Protein 2EKM (pdb70)

Secondary structure (DSSP, 8-state):
-EEEEEEEP--TTEEEEEEE--STTHHHHHHHHHHTT-SS-EEEEEEE--STT-EEEEEES-HHHHHHHHHHHHHH--TTEEEEEEESS-HHHHHHHHHTSTT--EEEEEESS-EEEEEEE-SS-EEEEEEEES----EE--HHHHHHHHHHHHHTTS--/-EEEEEEEP--TTEEEEEEE--STHHHHHHHHHHHTT-SS-EEEEEEE--STT-EEEEEES-HHHHHHHHHHHHHH--TTEEEEEEESS-HHHHHHHHHTSTT--EEEEEESS-EEEEEEE-SS-EEEEEEEES----EE--HHHHHHHHHHHHHHTS--/-EEEEEEEP--TTEEEEEEE--STTHHHHHHHHHHTT-SS-EEEEEEE--STT-EEEEEES-HHHHHHHHHHHHHH--TTEEEEEEESS-HHHHHHHHHTSTT--EEEEEESS-EEEEEEE-SS-EEEEEEEES----EE--HHHHHHHHHHHHHHTS--

Structure (mmCIF, N/CA/C/O backbone):
data_2EKM
#
_entry.id   2EKM
#
_cell.length_a   63.200
_cell.length_b   63.200
_cell.length_c   229.460
_cell.angle_alpha   90.00
_cell.angle_beta   90.00
_cell.angle_gamma   90.00
#
_symmetry.space_group_name_H-M   'P 41 21 2'
#
loop_
_entity.id
_entity.type
_entity.pdbx_description
1 polymer 'Hypothetical protein ST1511'
2 non-polymer GLYCEROL
3 water water
#
loop_
_atom_site.group_PDB
_atom_site.id
_atom_site.type_symbol
_atom_site.label_atom_id
_atom_site.label_alt_id
_atom_site.label_comp_id
_atom_site.label_asym_id
_atom_site.label_entity_id
_atom_site.label_seq_id
_atom_site.pdbx_PDB_ins_code
_atom_site.Cartn_x
_atom_site.Cartn_y
_atom_site.Cartn_z
_atom_site.occupancy
_atom_site.B_iso_or_equiv
_atom_site.auth_seq_id
_atom_site.auth_comp_id
_atom_site.auth_asym_id
_atom_site.auth_atom_id
_atom_site.pdbx_PDB_model_num
ATOM 1 N N . VAL A 1 3 ? 36.908 -26.790 38.134 1.00 36.50 3 VAL A N 1
ATOM 2 C CA . VAL A 1 3 ? 36.008 -26.658 36.950 1.00 33.89 3 VAL A CA 1
ATOM 3 C C . VAL A 1 3 ? 34.573 -27.053 37.285 1.00 32.66 3 VAL A C 1
ATOM 4 O O . VAL A 1 3 ? 34.292 -28.210 37.601 1.00 32.96 3 VAL A O 1
ATOM 8 N N . LYS A 1 4 ? 33.668 -26.085 37.208 1.00 30.69 4 LYS A N 1
ATOM 9 C CA . LYS A 1 4 ? 32.262 -26.331 37.491 1.00 28.69 4 LYS A CA 1
ATOM 10 C C . LYS A 1 4 ? 31.526 -26.696 36.204 1.00 27.76 4 LYS A C 1
ATOM 11 O O . LYS A 1 4 ? 31.851 -26.187 35.130 1.00 24.47 4 LYS A O 1
ATOM 17 N N . ILE A 1 5 ? 30.538 -27.577 36.315 1.00 24.70 5 ILE A N 1
ATOM 18 C CA . ILE A 1 5 ? 29.759 -27.985 35.155 1.00 26.30 5 ILE A CA 1
ATOM 19 C C . ILE A 1 5 ? 28.282 -27.669 35.359 1.00 27.11 5 ILE A C 1
ATOM 20 O O . ILE A 1 5 ? 27.683 -28.063 36.360 1.00 26.97 5 ILE A O 1
ATOM 25 N N . ASP A 1 6 ? 27.707 -26.946 34.405 1.00 27.09 6 ASP A N 1
ATOM 26 C CA . ASP A 1 6 ? 26.298 -26.567 34.451 1.00 27.82 6 ASP A CA 1
ATOM 27 C C . ASP A 1 6 ? 25.508 -27.361 33.421 1.00 27.18 6 ASP A C 1
ATOM 28 O O . ASP A 1 6 ? 26.025 -27.699 32.355 1.00 25.67 6 ASP A O 1
ATOM 33 N N . VAL A 1 7 ? 24.259 -27.666 33.753 1.00 25.05 7 VAL A N 1
ATOM 34 C CA . VAL A 1 7 ? 23.377 -28.405 32.857 1.00 23.55 7 VAL A CA 1
ATOM 35 C C . VAL A 1 7 ? 22.309 -27.425 32.394 1.00 23.01 7 VAL A C 1
ATOM 36 O O . VAL A 1 7 ? 21.446 -27.031 33.173 1.00 24.79 7 VAL A O 1
ATOM 40 N N . ILE A 1 8 ? 22.374 -27.037 31.126 1.00 22.04 8 ILE A N 1
ATOM 41 C CA . ILE A 1 8 ? 21.435 -26.075 30.559 1.00 22.60 8 ILE A CA 1
ATOM 42 C C . ILE A 1 8 ? 20.273 -26.707 29.793 1.00 22.03 8 ILE A C 1
ATOM 43 O O . ILE A 1 8 ? 20.484 -27.469 28.849 1.00 20.17 8 ILE A O 1
ATOM 48 N N . ARG A 1 9 ? 19.051 -26.377 30.202 1.00 21.22 9 ARG A N 1
ATOM 49 C CA . ARG A 1 9 ? 17.850 -26.879 29.545 1.00 22.17 9 ARG A CA 1
ATOM 50 C C . ARG A 1 9 ? 17.544 -26.016 28.327 1.00 22.43 9 ARG A C 1
ATOM 51 O O . ARG A 1 9 ? 17.377 -24.803 28.447 1.00 23.33 9 ARG A O 1
ATOM 59 N N . VAL A 1 10 ? 17.474 -26.645 27.159 1.00 20.94 10 VAL A N 1
ATOM 60 C CA . VAL A 1 10 ? 17.189 -25.933 25.918 1.00 21.43 10 VAL A CA 1
ATOM 61 C C . VAL A 1 10 ? 15.712 -26.060 25.556 1.00 21.85 10 VAL A C 1
ATOM 62 O O . VAL A 1 10 ? 15.205 -27.168 25.388 1.00 22.04 10 VAL A O 1
ATOM 66 N N . GLU A 1 11 ? 15.019 -24.930 25.443 1.00 22.20 11 GLU A N 1
ATOM 67 C CA . GLU A 1 11 ? 13.603 -24.967 25.097 1.00 23.21 11 GLU A CA 1
ATOM 68 C C . GLU A 1 11 ? 13.418 -25.221 23.605 1.00 22.82 11 GLU A C 1
ATOM 69 O O . GLU A 1 11 ? 13.982 -24.519 22.770 1.00 24.53 11 GLU A O 1
ATOM 75 N N . ILE A 1 12 ? 12.628 -26.237 23.281 1.00 21.43 12 ILE A N 1
ATOM 76 C CA . ILE A 1 12 ? 12.347 -26.578 21.893 1.00 21.14 12 ILE A CA 1
ATOM 77 C C . ILE A 1 12 ? 10.835 -26.681 21.736 1.00 21.24 12 ILE A C 1
ATOM 78 O O . ILE A 1 12 ? 10.252 -27.736 21.963 1.00 21.59 12 ILE A O 1
ATOM 83 N N . PRO A 1 13 ? 10.178 -25.576 21.355 1.00 22.05 13 PRO A N 1
ATOM 84 C CA . PRO A 1 13 ? 8.724 -25.592 21.182 1.00 22.17 13 PRO A CA 1
ATOM 85 C C . PRO A 1 13 ? 8.300 -26.569 20.094 1.00 23.38 13 PRO A C 1
ATOM 86 O O . PRO A 1 13 ? 9.040 -26.809 19.139 1.00 22.93 13 PRO A O 1
ATOM 90 N N . GLU A 1 14 ? 7.108 -27.134 20.251 1.00 24.85 14 GLU A N 1
ATOM 91 C CA . GLU A 1 14 ? 6.561 -28.083 19.289 1.00 26.66 14 GLU A CA 1
ATOM 92 C C . GLU A 1 14 ? 6.630 -27.496 17.885 1.00 24.71 14 GLU A C 1
ATOM 93 O O . GLU A 1 14 ? 6.301 -26.330 17.680 1.00 23.99 14 GLU A O 1
ATOM 99 N N . GLY A 1 15 ? 7.064 -28.304 16.925 1.00 23.54 15 GLY A N 1
ATOM 100 C CA . GLY A 1 15 ? 7.156 -27.834 15.555 1.00 24.07 15 GLY A CA 1
ATOM 101 C C . GLY A 1 15 ? 8.526 -27.311 15.153 1.00 24.60 15 GLY A C 1
ATOM 102 O O . GLY A 1 15 ? 8.812 -27.163 13.963 1.00 25.11 15 GLY A O 1
ATOM 103 N N . THR A 1 16 ? 9.382 -27.029 16.128 1.00 22.02 16 THR A N 1
ATOM 104 C CA . THR A 1 16 ? 10.708 -26.519 15.809 1.00 20.16 16 THR A CA 1
ATOM 105 C C . THR A 1 16 ? 11.819 -27.532 16.054 1.00 19.87 16 THR A C 1
ATOM 106 O O . THR A 1 16 ? 11.628 -28.571 16.692 1.00 18.13 16 THR A O 1
ATOM 110 N N . ASN A 1 17 ? 12.987 -27.201 15.525 1.00 17.66 17 ASN A N 1
ATOM 111 C CA . ASN A 1 17 ? 14.184 -28.007 15.685 1.00 18.44 17 ASN A CA 1
ATOM 112 C C . ASN A 1 17 ? 15.272 -26.999 16.026 1.00 19.16 17 ASN A C 1
ATOM 113 O O . ASN A 1 17 ? 15.229 -25.855 15.567 1.00 18.15 17 ASN A O 1
ATOM 118 N N . VAL A 1 18 ? 16.233 -27.406 16.844 1.00 17.94 18 VAL A N 1
ATOM 119 C CA . VAL A 1 18 ? 17.309 -26.506 17.205 1.00 18.63 18 VAL A CA 1
ATOM 120 C C . VAL A 1 18 ? 18.630 -27.135 16.786 1.00 18.48 18 VAL A C 1
ATOM 121 O O . VAL A 1 18 ? 18.791 -28.353 16.839 1.00 18.44 18 VAL A O 1
ATOM 125 N N . ILE A 1 19 ? 19.551 -26.298 16.330 1.00 17.32 19 ILE A N 1
ATOM 126 C CA . ILE A 1 19 ? 20.876 -26.739 15.916 1.00 17.23 19 ILE A CA 1
ATOM 127 C C . ILE A 1 19 ? 21.868 -25.846 16.653 1.00 17.58 19 ILE A C 1
ATOM 128 O O . ILE A 1 19 ? 21.834 -24.619 16.520 1.00 19.15 19 ILE A O 1
ATOM 133 N N . ILE A 1 20 ? 22.744 -26.465 17.434 1.00 15.72 20 ILE A N 1
ATOM 134 C CA . ILE A 1 20 ? 23.727 -25.725 18.211 1.00 16.03 20 ILE A CA 1
ATOM 135 C C . ILE A 1 20 ? 25.144 -26.150 17.845 1.00 16.11 20 ILE A C 1
ATOM 136 O O . ILE A 1 20 ? 25.435 -27.340 17.718 1.00 17.05 20 ILE A O 1
ATOM 141 N N . GLY A 1 21 ? 26.022 -25.169 17.668 1.00 15.11 21 GLY A N 1
ATOM 142 C CA . GLY A 1 21 ? 27.393 -25.481 17.319 1.00 15.05 21 GLY A CA 1
ATOM 143 C C . GLY A 1 21 ? 28.388 -24.441 17.788 1.00 14.82 21 GLY A C 1
ATOM 144 O O . GLY A 1 21 ? 28.103 -23.636 18.674 1.00 13.45 21 GLY A O 1
ATOM 145 N N . GLN A 1 22 ? 29.564 -24.460 17.176 1.00 15.05 22 GLN A N 1
ATOM 146 C CA . GLN A 1 22 ? 30.628 -23.530 17.516 1.00 16.84 22 GLN A CA 1
ATOM 147 C C . GLN A 1 22 ? 31.194 -22.952 16.230 1.00 18.17 22 GLN A C 1
ATOM 148 O O . GLN A 1 22 ? 31.365 -23.666 15.236 1.00 17.75 22 GLN A O 1
ATOM 154 N N . SER A 1 23 ? 31.499 -21.662 16.262 1.00 18.76 23 SER A N 1
ATOM 155 C CA . SER A 1 23 ? 32.026 -20.973 15.097 1.00 20.48 23 SER A CA 1
ATOM 156 C C . SER A 1 23 ? 33.052 -19.922 15.527 1.00 20.83 23 SER A C 1
ATOM 157 O O . SER A 1 23 ? 33.540 -19.942 16.657 1.00 21.72 23 SER A O 1
ATOM 160 N N . HIS A 1 24 ? 33.386 -19.016 14.614 1.00 18.87 24 HIS A N 1
ATOM 161 C CA . HIS A 1 24 ? 34.323 -17.939 14.909 1.00 19.16 24 HIS A CA 1
ATOM 162 C C . HIS A 1 24 ? 34.117 -16.843 13.871 1.00 18.74 24 HIS A C 1
ATOM 163 O O . HIS A 1 24 ? 33.557 -17.096 12.806 1.00 19.46 24 HIS A O 1
ATOM 170 N N . PHE A 1 25 ? 34.564 -15.633 14.193 1.00 19.52 25 PHE A N 1
ATOM 171 C CA . PHE A 1 25 ? 34.439 -14.473 13.309 1.00 18.48 25 PHE A CA 1
ATOM 172 C C . PHE A 1 25 ? 32.992 -14.004 13.204 1.00 18.48 25 PHE A C 1
ATOM 173 O O . PHE A 1 25 ? 32.065 -14.809 13.098 1.00 17.70 25 PHE A O 1
ATOM 181 N N . ILE A 1 26 ? 32.813 -12.689 13.218 1.00 18.52 26 ILE A N 1
ATOM 182 C CA . ILE A 1 26 ? 31.490 -12.079 13.148 1.00 19.66 26 ILE A CA 1
ATOM 183 C C . ILE A 1 26 ? 30.716 -12.431 11.872 1.00 18.68 26 ILE A C 1
ATOM 184 O O . ILE A 1 26 ? 29.482 -12.400 11.866 1.00 16.71 26 ILE A O 1
ATOM 189 N N . LYS A 1 27 ? 31.433 -12.777 10.804 1.00 17.53 27 LYS A N 1
ATOM 190 C CA . LYS A 1 27 ? 30.793 -13.118 9.529 1.00 16.66 27 LYS A CA 1
ATOM 191 C C . LYS A 1 27 ? 29.922 -14.372 9.631 1.00 16.84 27 LYS A C 1
ATOM 192 O O . LYS A 1 27 ? 29.172 -14.706 8.711 1.00 14.84 27 LYS A O 1
ATOM 198 N N . THR A 1 28 ? 30.028 -15.065 10.760 1.00 18.04 28 THR A N 1
ATOM 199 C CA . THR A 1 28 ? 29.235 -16.264 11.011 1.00 17.19 28 THR A CA 1
ATOM 200 C C . THR A 1 28 ? 27.742 -15.999 10.788 1.00 18.00 28 THR A C 1
ATOM 201 O O . THR A 1 28 ? 27.054 -16.765 10.109 1.00 16.71 28 THR A O 1
ATOM 205 N N . VAL A 1 29 ? 27.249 -14.907 11.367 1.00 17.52 29 VAL A N 1
ATOM 206 C CA . VAL A 1 29 ? 25.837 -14.547 11.268 1.00 18.25 29 VAL A CA 1
ATOM 207 C C . VAL A 1 29 ? 25.314 -14.397 9.842 1.00 17.62 29 VAL A C 1
ATOM 208 O O . VAL A 1 29 ? 24.334 -15.044 9.469 1.00 17.97 29 VAL A O 1
ATOM 212 N N . GLU A 1 30 ? 25.951 -13.547 9.044 1.00 16.98 30 GLU A N 1
ATOM 213 C CA . GLU A 1 30 ? 25.492 -13.355 7.671 1.00 19.17 30 GLU A CA 1
ATOM 214 C C . GLU A 1 30 ? 25.640 -14.622 6.834 1.00 17.96 30 GLU A C 1
ATOM 215 O O . GLU A 1 30 ? 24.808 -14.894 5.975 1.00 17.78 30 GLU A O 1
ATOM 221 N N . ASP A 1 31 ? 26.697 -15.393 7.079 1.00 17.30 31 ASP A N 1
ATOM 222 C CA . ASP A 1 31 ? 26.909 -16.624 6.330 1.00 17.78 31 ASP A CA 1
ATOM 223 C C . ASP A 1 31 ? 25.841 -17.668 6.659 1.00 17.63 31 ASP A C 1
ATOM 224 O O . ASP A 1 31 ? 25.334 -18.370 5.794 1.00 17.89 31 ASP A O 1
ATOM 229 N N . LEU A 1 32 ? 25.481 -17.770 7.932 1.00 16.19 32 LEU A N 1
ATOM 230 C CA . LEU A 1 32 ? 24.440 -18.715 8.321 1.00 17.30 32 LEU A CA 1
ATOM 231 C C . LEU A 1 32 ? 23.100 -18.236 7.751 1.00 16.91 32 LEU A C 1
ATOM 232 O O . LEU A 1 32 ? 22.328 -19.026 7.211 1.00 17.29 32 LEU A O 1
ATOM 237 N N . TYR A 1 33 ? 22.834 -16.938 7.857 1.00 16.62 33 TYR A N 1
ATOM 238 C CA . TYR A 1 33 ? 21.584 -16.389 7.343 1.00 17.26 33 TYR A CA 1
ATOM 239 C C . TYR A 1 33 ? 21.460 -16.686 5.853 1.00 18.98 33 TYR A C 1
ATOM 240 O O . TYR A 1 33 ? 20.421 -17.150 5.385 1.00 19.91 33 TYR A O 1
ATOM 249 N N . GLU A 1 34 ? 22.531 -16.410 5.113 1.00 18.75 34 GLU A N 1
ATOM 250 C CA . GLU A 1 34 ? 22.550 -16.623 3.675 1.00 17.86 34 GLU A CA 1
ATOM 251 C C . GLU A 1 34 ? 22.317 -18.061 3.229 1.00 18.06 34 GLU A C 1
ATOM 252 O O . GLU A 1 34 ? 21.496 -18.313 2.348 1.00 18.32 34 GLU A O 1
ATOM 258 N N . THR A 1 35 ? 23.028 -19.008 3.835 1.00 16.55 35 THR A N 1
ATOM 259 C CA . THR A 1 35 ? 22.883 -20.398 3.436 1.00 15.06 35 THR A CA 1
ATOM 260 C C . THR A 1 35 ? 21.505 -20.971 3.788 1.00 15.94 35 THR A C 1
ATOM 261 O O . THR A 1 35 ? 20.991 -21.841 3.083 1.00 15.09 35 THR A O 1
ATOM 265 N N . LEU A 1 36 ? 20.901 -20.484 4.870 1.00 14.81 36 LEU A N 1
ATOM 266 C CA . LEU A 1 36 ? 19.572 -20.947 5.254 1.00 16.44 36 LEU A CA 1
ATOM 267 C C . LEU A 1 36 ? 18.533 -20.335 4.307 1.00 18.06 36 LEU A C 1
ATOM 268 O O . LEU A 1 36 ? 17.631 -21.025 3.830 1.00 19.70 36 LEU A O 1
ATOM 273 N N . ALA A 1 37 ? 18.680 -19.045 4.021 1.00 16.87 37 ALA A N 1
ATOM 274 C CA . ALA A 1 37 ? 17.760 -18.341 3.133 1.00 18.94 37 ALA A CA 1
ATOM 275 C C . ALA A 1 37 ? 17.707 -18.969 1.742 1.00 19.27 37 ALA A C 1
ATOM 276 O O . ALA A 1 37 ? 16.634 -19.074 1.147 1.00 20.13 37 ALA A O 1
ATOM 278 N N . SER A 1 38 ? 18.857 -19.391 1.222 1.00 18.59 38 SER A N 1
ATOM 279 C CA . SER A 1 38 ? 18.889 -19.993 -0.108 1.00 17.99 38 SER A CA 1
ATOM 280 C C . SER A 1 38 ? 18.726 -21.513 -0.101 1.00 18.83 38 SER A C 1
ATOM 281 O O . SER A 1 38 ? 18.909 -22.164 -1.130 1.00 19.99 38 SER A O 1
ATOM 284 N N . SER A 1 39 ? 18.373 -22.083 1.049 1.00 17.89 39 SER A N 1
ATOM 285 C CA . SER A 1 39 ? 18.184 -23.529 1.118 1.00 17.94 39 SER A CA 1
ATOM 286 C C . SER A 1 39 ? 16.759 -23.840 0.674 1.00 19.25 39 SER A C 1
ATOM 287 O O . SER A 1 39 ? 16.485 -24.907 0.126 1.00 17.73 39 SER A O 1
ATOM 290 N N . SER A 1 40 ? 15.861 -22.881 0.897 1.00 19.50 40 SER A N 1
ATOM 291 C CA . SER A 1 40 ? 14.456 -23.022 0.532 1.00 21.26 40 SER A CA 1
ATOM 292 C C . SER A 1 40 ? 13.708 -21.703 0.736 1.00 20.97 40 SER A C 1
ATOM 293 O O . SER A 1 40 ? 14.005 -20.943 1.659 1.00 20.45 40 SER A O 1
ATOM 296 N N . PRO A 1 41 ? 12.721 -21.414 -0.124 1.00 21.46 41 PRO A N 1
ATOM 297 C CA . PRO A 1 41 ? 11.967 -20.165 0.021 1.00 21.91 41 PRO A CA 1
ATOM 298 C C . PRO A 1 41 ? 10.918 -20.198 1.134 1.00 23.71 41 PRO A C 1
ATOM 299 O O . PRO A 1 41 ? 10.259 -19.194 1.401 1.00 26.11 41 PRO A O 1
ATOM 303 N N . HIS A 1 42 ? 10.766 -21.343 1.793 1.00 22.20 42 HIS A N 1
ATOM 304 C CA . HIS A 1 42 ? 9.742 -21.438 2.848 1.00 22.91 42 HIS A CA 1
ATOM 305 C C . HIS A 1 42 ? 10.317 -21.740 4.248 1.00 22.87 42 HIS A C 1
ATOM 306 O O . HIS A 1 42 ? 9.610 -21.695 5.244 1.00 22.01 42 HIS A O 1
ATOM 313 N N . LEU A 1 43 ? 11.609 -22.030 4.349 1.00 19.63 43 LEU A N 1
ATOM 314 C CA . LEU A 1 43 ? 12.188 -22.301 5.658 1.00 20.42 43 LEU A CA 1
ATOM 315 C C . LEU A 1 43 ? 12.130 -21.055 6.539 1.00 18.70 43 LEU A C 1
ATOM 316 O O . LEU A 1 43 ? 12.436 -19.952 6.088 1.00 19.35 43 LEU A O 1
ATOM 321 N N . LYS A 1 44 ? 11.722 -21.237 7.791 1.00 18.55 44 LYS A N 1
ATOM 322 C CA . LYS A 1 44 ? 11.663 -20.141 8.755 1.00 16.82 44 LYS A CA 1
ATOM 323 C C . LYS A 1 44 ? 12.810 -20.419 9.712 1.00 17.74 44 LYS A C 1
ATOM 324 O O . LYS A 1 44 ? 12.994 -21.560 10.149 1.00 15.63 44 LYS A O 1
ATOM 330 N N . PHE A 1 45 ? 13.579 -19.393 10.049 1.00 15.98 45 PHE A N 1
ATOM 331 C CA . PHE A 1 45 ? 14.706 -19.614 10.938 1.00 18.10 45 PHE A CA 1
ATOM 332 C C . PHE A 1 45 ? 15.127 -18.398 11.755 1.00 17.51 45 PHE A C 1
ATOM 333 O O . PHE A 1 45 ? 14.797 -17.260 11.423 1.00 18.09 45 PHE A O 1
ATOM 341 N N . GLY A 1 46 ? 15.844 -18.675 12.840 1.00 16.55 46 GLY A N 1
ATOM 342 C CA . GLY A 1 46 ? 16.356 -17.643 13.721 1.00 16.35 46 GLY A CA 1
ATOM 343 C C . GLY A 1 46 ? 17.778 -18.041 14.074 1.00 16.82 46 GLY A C 1
ATOM 344 O O . GLY A 1 46 ? 18.035 -19.214 14.357 1.00 15.09 46 GLY A O 1
ATOM 345 N N . ILE A 1 47 ? 18.691 -17.073 14.070 1.00 16.86 47 ILE A N 1
ATOM 346 C CA . ILE A 1 47 ? 20.104 -17.335 14.344 1.00 17.01 47 ILE A CA 1
ATOM 347 C C . ILE A 1 47 ? 20.698 -16.452 15.437 1.00 17.21 47 ILE A C 1
ATOM 348 O O . ILE A 1 47 ? 20.466 -15.248 15.459 1.00 17.20 47 ILE A O 1
ATOM 353 N N . ALA A 1 48 ? 21.483 -17.055 16.323 1.00 15.82 48 ALA A N 1
ATOM 354 C CA . ALA A 1 48 ? 22.145 -16.311 17.388 1.00 17.92 48 ALA A CA 1
ATOM 355 C C . ALA A 1 48 ? 23.601 -16.765 17.429 1.00 19.46 48 ALA A C 1
ATOM 356 O O . ALA A 1 48 ? 23.888 -17.955 17.271 1.00 18.52 48 ALA A O 1
ATOM 358 N N . PHE A 1 49 ? 24.509 -15.813 17.631 1.00 18.34 49 PHE A N 1
ATOM 359 C CA . PHE A 1 49 ? 25.943 -16.095 17.685 1.00 19.84 49 PHE A CA 1
ATOM 360 C C . PHE A 1 49 ? 26.600 -15.326 18.829 1.00 18.90 49 PHE A C 1
ATOM 361 O O . PHE A 1 49 ? 26.417 -14.116 18.961 1.00 20.04 49 PHE A O 1
ATOM 369 N N . CYS A 1 50 ? 27.376 -16.029 19.644 1.00 18.51 50 CYS A N 1
ATOM 370 C CA . CYS A 1 50 ? 28.038 -15.405 20.781 1.00 18.50 50 CYS A CA 1
ATOM 371 C C . CYS A 1 50 ? 29.406 -14.795 20.482 1.00 19.08 50 CYS A C 1
ATOM 372 O O . CYS A 1 50 ? 30.430 -15.478 20.554 1.00 18.37 50 CYS A O 1
ATOM 375 N N . GLU A 1 51 ? 29.420 -13.511 20.137 1.00 18.79 51 GLU A N 1
ATOM 376 C CA . GLU A 1 51 ? 30.678 -12.812 19.886 1.00 19.00 51 GLU A CA 1
ATOM 377 C C . GLU A 1 51 ? 31.446 -12.967 21.203 1.00 17.99 51 GLU A C 1
ATOM 378 O O . GLU A 1 51 ? 30.906 -12.685 22.274 1.00 18.91 51 GLU A O 1
ATOM 384 N N . ALA A 1 52 ? 32.696 -13.411 21.127 1.00 17.78 52 ALA A N 1
ATOM 385 C CA . ALA A 1 52 ? 33.479 -13.674 22.335 1.00 18.91 52 ALA A CA 1
ATOM 386 C C . ALA A 1 52 ? 34.524 -12.639 22.734 1.00 18.76 52 ALA A C 1
ATOM 387 O O . ALA A 1 52 ? 35.293 -12.862 23.674 1.00 16.42 52 ALA A O 1
ATOM 389 N N . SER A 1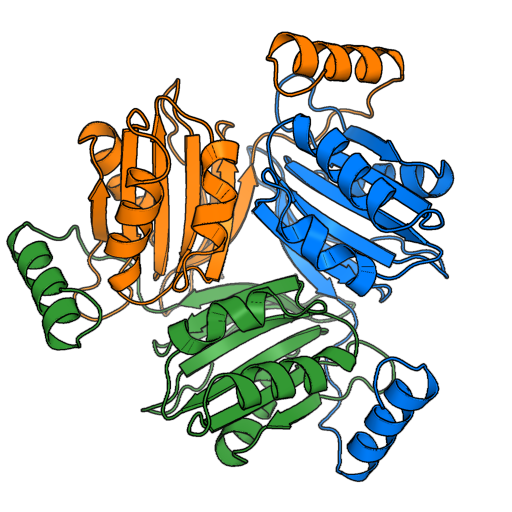 53 ? 34.548 -11.518 22.024 1.00 19.33 53 SER A N 1
ATOM 390 C CA . SER A 1 53 ? 35.496 -10.443 22.297 1.00 20.06 53 SER A CA 1
ATOM 391 C C . SER A 1 53 ? 34.817 -9.114 22.004 1.00 21.51 53 SER A C 1
ATOM 392 O O . SER A 1 53 ? 33.661 -9.083 21.585 1.00 21.72 53 SER A O 1
ATOM 395 N N . GLY A 1 54 ? 35.539 -8.017 22.214 1.00 22.28 54 GLY A N 1
ATOM 396 C CA . GLY A 1 54 ? 34.964 -6.712 21.959 1.00 21.95 54 GLY A CA 1
ATOM 397 C C . GLY A 1 54 ? 33.731 -6.498 22.814 1.00 22.35 54 GLY A C 1
ATOM 398 O O . GLY A 1 54 ? 33.784 -6.656 24.032 1.00 22.35 54 GLY A O 1
ATOM 399 N N . LYS A 1 55 ? 32.614 -6.160 22.179 1.00 22.79 55 LYS A N 1
ATOM 400 C CA . LYS A 1 55 ? 31.372 -5.914 22.903 1.00 23.01 55 LYS A CA 1
ATOM 401 C C . LYS A 1 55 ? 30.708 -7.183 23.442 1.00 23.09 55 LYS A C 1
ATOM 402 O O . LYS A 1 55 ? 29.771 -7.106 24.237 1.00 19.79 55 LYS A O 1
ATOM 408 N N . ARG A 1 56 ? 31.193 -8.345 23.009 1.00 21.67 56 ARG A N 1
ATOM 409 C CA . ARG A 1 56 ? 30.655 -9.620 23.479 1.00 21.90 56 ARG A CA 1
ATOM 410 C C . ARG A 1 56 ? 29.130 -9.662 23.399 1.00 21.60 56 ARG A C 1
ATOM 411 O O . ARG A 1 56 ? 28.456 -10.067 24.348 1.00 22.41 56 ARG A O 1
ATOM 419 N N . LEU A 1 57 ? 28.594 -9.255 22.255 1.00 21.28 57 LEU A N 1
ATOM 420 C CA . LEU A 1 57 ? 27.153 -9.222 22.052 1.00 20.99 57 LEU A CA 1
ATOM 421 C C . LEU A 1 57 ? 26.604 -10.427 21.299 1.00 22.39 57 LEU A C 1
ATOM 422 O O . LEU A 1 57 ? 27.264 -10.976 20.413 1.00 21.62 57 LEU A O 1
ATOM 427 N N . ILE A 1 58 ? 25.392 -10.838 21.662 1.00 21.52 58 ILE A N 1
ATOM 428 C CA . ILE A 1 58 ? 24.739 -11.940 20.968 1.00 22.54 58 ILE A CA 1
ATOM 429 C C . ILE A 1 58 ? 24.354 -11.326 19.625 1.00 22.10 58 ILE A C 1
ATOM 430 O O . ILE A 1 58 ? 23.547 -10.396 19.578 1.00 21.79 58 ILE A O 1
ATOM 435 N N . ARG A 1 59 ? 24.943 -11.826 18.543 1.00 20.74 59 ARG A N 1
ATOM 436 C CA . ARG A 1 59 ? 24.643 -11.315 17.212 1.00 21.04 59 ARG A CA 1
ATOM 437 C C . ARG A 1 59 ? 23.547 -12.191 16.622 1.00 21.49 59 ARG A C 1
ATOM 438 O O . ARG A 1 59 ? 23.565 -13.410 16.790 1.00 21.38 59 ARG A O 1
ATOM 446 N N . TRP A 1 60 ? 22.597 -11.584 15.920 1.00 21.54 60 TRP A N 1
ATOM 447 C CA . TRP A 1 60 ? 21.490 -12.368 15.397 1.00 20.42 60 TRP A CA 1
ATOM 448 C C . TRP A 1 60 ? 20.869 -11.894 14.097 1.00 21.66 60 TRP A C 1
ATOM 449 O O . TRP A 1 60 ? 21.054 -10.753 13.672 1.00 22.16 60 TRP A O 1
ATOM 460 N N . ASP A 1 61 ? 20.112 -12.799 13.485 1.00 21.13 61 ASP A N 1
ATOM 461 C CA . ASP A 1 61 ? 19.386 -12.528 12.251 1.00 22.40 61 ASP A CA 1
ATOM 462 C C . ASP A 1 61 ? 18.433 -13.695 12.020 1.00 21.50 61 ASP A C 1
ATOM 463 O O . ASP A 1 61 ? 18.436 -14.666 12.779 1.00 21.16 61 ASP A O 1
ATOM 468 N N . GLY A 1 62 ? 17.620 -13.594 10.977 1.00 19.78 62 GLY A N 1
ATOM 469 C CA . GLY A 1 62 ? 16.661 -14.641 10.673 1.00 19.35 62 GLY A CA 1
ATOM 470 C C . GLY A 1 62 ? 15.470 -14.030 9.960 1.00 20.59 62 GLY A C 1
ATOM 471 O O . GLY A 1 62 ? 15.492 -12.844 9.639 1.00 19.09 62 GLY A O 1
ATOM 472 N N . ASN A 1 63 ? 14.437 -14.828 9.704 1.00 20.98 63 ASN A N 1
ATOM 473 C CA . ASN A 1 63 ? 13.243 -14.325 9.029 1.00 21.92 63 ASN A CA 1
ATOM 474 C C . ASN A 1 63 ? 11.985 -14.615 9.841 1.00 21.95 63 ASN A C 1
ATOM 475 O O . ASN A 1 63 ? 10.872 -14.546 9.322 1.00 22.75 63 ASN A O 1
ATOM 480 N N . ASP A 1 64 ? 12.174 -14.946 11.116 1.00 22.97 64 ASP A N 1
ATOM 481 C CA . ASP A 1 64 ? 11.065 -15.236 12.018 1.00 24.09 64 ASP A CA 1
ATOM 482 C C . ASP A 1 64 ? 11.406 -14.687 13.397 1.00 24.72 64 ASP A C 1
ATOM 483 O O . ASP A 1 64 ? 12.329 -15.161 14.059 1.00 22.84 64 ASP A O 1
ATOM 488 N N . GLU A 1 65 ? 10.643 -13.688 13.822 1.00 25.63 65 GLU A N 1
ATOM 489 C CA . GLU A 1 65 ? 10.852 -13.027 15.103 1.00 26.44 65 GLU A CA 1
ATOM 490 C C . GLU A 1 65 ? 10.879 -13.976 16.302 1.00 25.27 65 GLU A C 1
ATOM 491 O O . GLU A 1 65 ? 11.747 -13.865 17.169 1.00 24.25 65 GLU A O 1
ATOM 497 N N . GLU A 1 66 ? 9.933 -14.906 16.355 1.00 24.21 66 GLU A N 1
ATOM 498 C CA . GLU A 1 66 ? 9.873 -15.844 17.468 1.00 24.72 66 GLU A CA 1
ATOM 499 C C . GLU A 1 66 ? 11.058 -16.812 17.491 1.00 22.72 66 GLU A C 1
ATOM 500 O O . GLU A 1 66 ? 11.555 -17.161 18.562 1.00 21.41 66 GLU A O 1
ATOM 506 N N . LEU A 1 67 ? 11.516 -17.242 16.320 1.00 20.89 67 LEU A N 1
ATOM 507 C CA . LEU A 1 67 ? 12.653 -18.159 16.264 1.00 20.79 67 LEU A CA 1
ATOM 508 C C . LEU A 1 67 ? 13.928 -17.425 16.661 1.00 20.13 67 LEU A C 1
ATOM 509 O O . LEU A 1 67 ? 14.824 -18.005 17.275 1.00 21.00 67 LEU A O 1
ATOM 514 N N . ILE A 1 68 ? 14.006 -16.146 16.307 1.00 21.02 68 ILE A N 1
ATOM 515 C CA . ILE A 1 68 ? 15.169 -15.338 16.659 1.00 20.21 68 ILE A CA 1
ATOM 516 C C . ILE A 1 68 ? 15.257 -15.233 18.185 1.00 19.19 68 ILE A C 1
ATOM 517 O O . ILE A 1 68 ? 16.324 -15.411 18.765 1.00 18.89 68 ILE A O 1
ATOM 522 N N . LYS A 1 69 ? 14.127 -14.958 18.832 1.00 19.84 69 LYS A N 1
ATOM 523 C CA . LYS A 1 69 ? 14.092 -14.838 20.290 1.00 21.46 69 LYS A CA 1
ATOM 524 C C . LYS A 1 69 ? 14.528 -16.130 20.973 1.00 19.11 69 LYS A C 1
ATOM 525 O O . LYS A 1 69 ? 15.266 -16.105 21.956 1.00 16.78 69 LYS A O 1
ATOM 531 N N . LEU A 1 70 ? 14.067 -17.259 20.453 1.00 18.03 70 LEU A N 1
ATOM 532 C CA . LEU A 1 70 ? 14.444 -18.546 21.016 1.00 18.69 70 LEU A CA 1
ATOM 533 C C . LEU A 1 70 ? 15.960 -18.708 20.924 1.00 17.63 70 LEU A C 1
ATOM 534 O O . LEU A 1 70 ? 16.610 -19.093 21.891 1.00 19.13 70 LEU A O 1
ATOM 539 N N . ALA A 1 71 ? 16.517 -18.409 19.755 1.00 17.77 71 ALA A N 1
ATOM 540 C CA . ALA A 1 71 ? 17.960 -18.519 19.545 1.00 18.79 71 ALA A CA 1
ATOM 541 C C . ALA A 1 71 ? 18.721 -17.630 20.523 1.00 18.92 71 ALA A C 1
ATOM 542 O O . ALA A 1 71 ? 19.719 -18.049 21.103 1.00 19.97 71 ALA A O 1
ATOM 544 N N . GLN A 1 72 ? 18.248 -16.398 20.695 1.00 19.08 72 GLN A N 1
ATOM 545 C CA . GLN A 1 72 ? 18.882 -15.450 21.609 1.00 18.51 72 GLN A CA 1
ATOM 546 C C . GLN A 1 72 ? 18.888 -15.991 23.039 1.00 19.06 72 GLN A C 1
ATOM 547 O O . GLN A 1 72 ? 19.918 -15.996 23.715 1.00 17.85 72 GLN A O 1
ATOM 553 N N . GLN A 1 73 ? 17.725 -16.444 23.493 1.00 19.33 73 GLN A N 1
ATOM 554 C CA . GLN A 1 73 ? 17.578 -16.978 24.842 1.00 21.25 73 GLN A CA 1
ATOM 555 C C . GLN A 1 73 ? 18.495 -18.171 25.091 1.00 19.64 73 GLN A C 1
ATOM 556 O O . GLN A 1 73 ? 19.238 -18.199 26.070 1.00 20.76 73 GLN A O 1
ATOM 562 N N . THR A 1 74 ? 18.444 -19.153 24.199 1.00 18.82 74 THR A N 1
ATOM 563 C CA . THR A 1 74 ? 19.279 -20.335 24.335 1.00 18.89 74 THR A CA 1
ATOM 564 C C . THR A 1 74 ? 20.766 -19.973 24.320 1.00 17.74 74 THR A C 1
ATOM 565 O O . THR A 1 74 ? 21.547 -20.521 25.094 1.00 15.82 74 THR A O 1
ATOM 569 N N . ALA A 1 75 ? 21.153 -19.039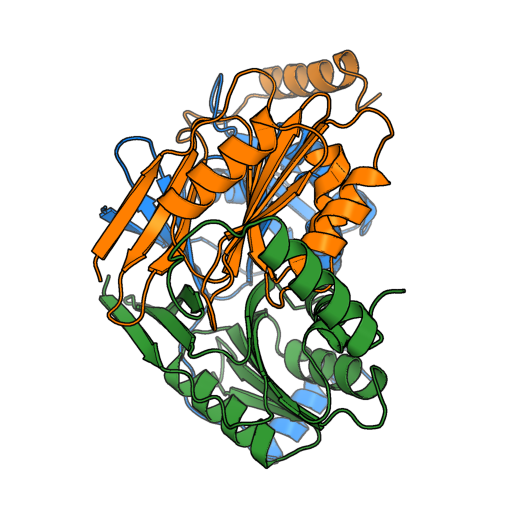 23.454 1.00 17.75 75 ALA A N 1
ATOM 570 C CA . ALA A 1 75 ? 22.550 -18.612 23.371 1.00 17.76 75 ALA A CA 1
ATOM 571 C C . ALA A 1 75 ? 23.002 -17.971 24.683 1.00 18.92 75 ALA A C 1
ATOM 572 O O . ALA A 1 75 ? 24.137 -18.162 25.124 1.00 19.57 75 ALA A O 1
ATOM 574 N N . LEU A 1 76 ? 22.113 -17.201 25.302 1.00 18.22 76 LEU A N 1
ATOM 575 C CA . LEU A 1 76 ? 22.426 -16.548 26.568 1.00 19.37 76 LEU A CA 1
ATOM 576 C C . LEU A 1 76 ? 22.547 -17.566 27.699 1.00 18.23 76 LEU A C 1
ATOM 577 O O . LEU A 1 76 ? 23.413 -17.449 28.563 1.00 16.67 76 LEU A O 1
ATOM 582 N N . LYS A 1 77 ? 21.664 -18.558 27.697 1.00 18.59 77 LYS A N 1
ATOM 583 C CA . LYS A 1 77 ? 21.671 -19.587 28.732 1.00 19.31 77 LYS A CA 1
ATOM 584 C C . LYS A 1 77 ? 22.935 -20.441 28.673 1.00 19.20 77 LYS A C 1
ATOM 585 O O . LYS A 1 77 ? 23.481 -20.826 29.704 1.00 21.50 77 LYS A O 1
ATOM 591 N N . ILE A 1 78 ? 23.397 -20.747 27.468 1.00 18.02 78 ILE A N 1
ATOM 592 C CA . ILE A 1 78 ? 24.618 -21.523 27.329 1.00 16.56 78 ILE A CA 1
ATOM 593 C C . ILE A 1 78 ? 25.748 -20.582 27.747 1.00 17.24 78 ILE A C 1
ATOM 594 O O . ILE A 1 78 ? 26.649 -20.968 28.492 1.00 18.26 78 ILE A O 1
ATOM 599 N N . GLY A 1 79 ? 25.671 -19.340 27.272 1.00 17.83 79 GLY A N 1
ATOM 600 C CA . GLY A 1 79 ? 26.655 -18.323 27.611 1.00 17.53 79 GLY A CA 1
ATOM 601 C C . GLY A 1 79 ? 28.114 -18.625 27.328 1.00 16.49 79 GLY A C 1
ATOM 602 O O . GLY A 1 79 ? 28.999 -18.120 28.020 1.00 18.43 79 GLY A O 1
ATOM 603 N N . ALA A 1 80 ? 28.380 -19.428 26.307 1.00 16.66 80 ALA A N 1
ATOM 604 C CA . ALA A 1 80 ? 29.754 -19.784 25.963 1.00 17.20 80 ALA A CA 1
ATOM 605 C C . ALA A 1 80 ? 30.221 -19.076 24.692 1.00 17.10 80 ALA A C 1
ATOM 606 O O . ALA A 1 80 ? 29.577 -19.167 23.646 1.00 17.11 80 ALA A O 1
ATOM 608 N N . GLY A 1 81 ? 31.345 -18.371 24.790 1.00 16.26 81 GLY A N 1
ATOM 609 C CA . GLY A 1 81 ? 31.874 -17.665 23.638 1.00 15.46 81 GLY A CA 1
ATOM 610 C C . GLY A 1 81 ? 31.943 -18.488 22.361 1.00 15.73 81 GLY A C 1
ATOM 611 O O . GLY A 1 81 ? 32.297 -19.668 22.384 1.00 15.93 81 GLY A O 1
ATOM 612 N N . HIS A 1 82 ? 31.590 -17.848 21.247 1.00 18.09 82 HIS A N 1
ATOM 613 C CA . HIS A 1 82 ? 31.601 -18.448 19.910 1.00 19.48 82 HIS A CA 1
ATOM 614 C C . HIS A 1 82 ? 30.581 -19.558 19.628 1.00 20.03 82 HIS A C 1
ATOM 615 O O . HIS A 1 82 ? 30.684 -20.281 18.630 1.00 16.09 82 HIS A O 1
ATOM 622 N N . THR A 1 83 ? 29.592 -19.677 20.502 1.00 18.75 83 THR A N 1
ATOM 623 C CA . THR A 1 83 ? 28.535 -20.664 20.327 1.00 18.52 83 THR A CA 1
ATOM 624 C C . THR A 1 83 ? 27.479 -20.060 19.401 1.00 17.85 83 THR A C 1
ATOM 625 O O . THR A 1 83 ? 27.178 -18.869 19.493 1.00 17.03 83 THR A O 1
ATOM 629 N N . PHE A 1 84 ? 26.941 -20.863 18.489 1.00 17.99 84 PHE A N 1
ATOM 630 C CA . PHE A 1 84 ? 25.884 -20.370 17.625 1.00 17.52 84 PHE A CA 1
ATOM 631 C C . PHE A 1 84 ? 24.676 -21.277 17.825 1.00 19.42 84 PHE A C 1
ATOM 632 O O . PHE A 1 84 ? 24.820 -22.471 18.108 1.00 19.24 84 PHE A O 1
ATOM 640 N N . VAL A 1 85 ? 23.490 -20.690 17.722 1.00 17.14 85 VAL A N 1
ATOM 641 C CA . VAL A 1 85 ? 22.246 -21.418 17.907 1.00 17.93 85 VAL A CA 1
ATOM 642 C C . VAL A 1 85 ? 21.296 -21.095 16.767 1.00 18.46 85 VAL A C 1
ATOM 643 O O . VAL A 1 85 ? 21.107 -19.928 16.419 1.00 19.06 85 VAL A O 1
ATOM 647 N N . ILE A 1 86 ? 20.710 -22.137 16.187 1.00 18.02 86 ILE A N 1
ATOM 648 C CA . ILE A 1 86 ? 19.762 -21.979 15.094 1.00 17.71 86 ILE A CA 1
ATOM 649 C C . ILE A 1 86 ? 18.457 -22.699 15.419 1.00 19.97 86 ILE A C 1
ATOM 650 O O . ILE A 1 86 ? 18.462 -23.844 15.870 1.00 19.65 86 ILE A O 1
ATOM 655 N N . TYR A 1 87 ? 17.344 -22.009 15.200 1.00 19.06 87 TYR A N 1
ATOM 656 C CA . TYR A 1 87 ? 16.022 -22.582 15.405 1.00 18.22 87 TYR A CA 1
ATOM 657 C C . TYR A 1 87 ? 15.364 -22.550 14.036 1.00 17.44 87 TYR A C 1
ATOM 658 O O . TYR A 1 87 ? 15.446 -21.542 13.335 1.00 14.78 87 TYR A O 1
ATOM 667 N N . ILE A 1 88 ? 14.728 -23.649 13.646 1.00 17.42 88 ILE A N 1
ATOM 668 C CA . ILE A 1 88 ? 14.058 -23.704 12.351 1.00 17.90 88 ILE A CA 1
ATOM 669 C C . ILE A 1 88 ? 12.669 -24.311 12.472 1.00 19.54 88 ILE A C 1
ATOM 670 O O . ILE A 1 88 ? 12.398 -25.102 13.372 1.00 20.02 88 ILE A O 1
ATOM 675 N N . LYS A 1 89 ? 11.796 -23.925 11.551 1.00 19.70 89 LYS A N 1
ATOM 676 C CA . LYS A 1 89 ? 10.466 -24.453 11.488 1.00 21.41 89 LYS A CA 1
ATOM 677 C C . LYS A 1 89 ? 10.044 -24.514 10.041 1.00 20.71 89 LYS A C 1
ATOM 678 O O . LYS A 1 89 ? 10.603 -23.855 9.172 1.00 19.11 89 LYS A O 1
ATOM 684 N N . ASN A 1 90 ? 9.060 -25.353 9.732 1.00 19.75 90 ASN A N 1
ATOM 685 C CA . ASN A 1 90 ? 8.613 -25.540 8.355 1.00 19.99 90 ASN A CA 1
ATOM 686 C C . ASN A 1 90 ? 9.785 -26.071 7.525 1.00 19.07 90 ASN A C 1
ATOM 687 O O . ASN A 1 90 ? 9.972 -25.713 6.360 1.00 19.67 90 ASN A O 1
ATOM 692 N N . GLY A 1 91 ? 10.571 -26.928 8.164 1.00 19.94 91 GLY A N 1
ATOM 693 C CA . GLY A 1 91 ? 11.731 -27.539 7.542 1.00 18.39 91 GLY A CA 1
ATOM 694 C C . GLY A 1 91 ? 12.388 -28.405 8.600 1.00 19.61 91 GLY A C 1
ATOM 695 O O . GLY A 1 91 ? 11.998 -28.342 9.770 1.00 18.66 91 GLY A O 1
ATOM 696 N N . PHE A 1 92 ? 13.383 -29.200 8.212 1.00 18.15 92 PHE A N 1
ATOM 697 C CA . PHE A 1 92 ? 14.054 -30.084 9.159 1.00 18.24 92 PHE A CA 1
ATOM 698 C C . PHE A 1 92 ? 15.572 -29.986 9.086 1.00 18.23 92 PHE A C 1
ATOM 699 O O . PHE A 1 92 ? 16.132 -29.558 8.078 1.00 17.24 92 PHE A O 1
ATOM 707 N N . PRO A 1 93 ? 16.259 -30.381 10.168 1.00 16.89 93 PRO A N 1
ATOM 708 C CA . PRO A 1 93 ? 17.721 -30.339 10.221 1.00 16.90 93 PRO A CA 1
ATOM 709 C C . PRO A 1 93 ? 18.420 -30.980 9.021 1.00 18.53 93 PRO A C 1
ATOM 710 O O . PRO A 1 93 ? 19.393 -30.428 8.507 1.00 18.14 93 PRO A O 1
ATOM 714 N N . ILE A 1 94 ? 17.934 -32.132 8.564 1.00 17.69 94 ILE A N 1
ATOM 715 C CA . ILE A 1 94 ? 18.579 -32.784 7.425 1.00 17.97 94 ILE A CA 1
ATOM 716 C C . ILE A 1 94 ? 18.512 -31.918 6.173 1.00 18.66 94 ILE A C 1
ATOM 717 O O . ILE A 1 94 ? 19.272 -32.128 5.228 1.00 18.44 94 ILE A O 1
ATOM 722 N N . ASN A 1 95 ? 17.604 -30.945 6.165 1.00 18.06 95 ASN A N 1
ATOM 723 C CA . ASN A 1 95 ? 17.485 -30.047 5.017 1.00 17.66 95 ASN A CA 1
ATOM 724 C C . ASN A 1 95 ? 18.682 -29.102 4.939 1.00 17.48 95 ASN A C 1
ATOM 725 O O . ASN A 1 95 ? 19.115 -28.724 3.850 1.00 17.21 95 ASN A O 1
ATOM 730 N N . VAL A 1 96 ? 19.215 -28.717 6.095 1.00 17.85 96 VAL A N 1
ATOM 731 C CA . VAL A 1 96 ? 20.306 -27.747 6.114 1.00 17.33 96 VAL A CA 1
ATOM 732 C C . VAL A 1 96 ? 21.573 -28.097 6.870 1.00 17.33 96 VAL A C 1
ATOM 733 O O . VAL A 1 96 ? 22.527 -27.323 6.855 1.00 15.43 96 VAL A O 1
ATOM 737 N N . LEU A 1 97 ? 21.605 -29.249 7.524 1.00 15.95 97 LEU A N 1
ATOM 738 C CA . LEU A 1 97 ? 22.789 -29.599 8.294 1.00 17.78 97 LEU A CA 1
ATOM 739 C C . LEU A 1 97 ? 24.077 -29.573 7.470 1.00 16.55 97 LEU A C 1
ATOM 740 O O . LEU A 1 97 ? 25.086 -29.024 7.916 1.00 15.61 97 LEU A O 1
ATOM 745 N N . ASN A 1 98 ? 24.059 -30.147 6.270 1.00 15.79 98 ASN A N 1
ATOM 746 C CA . ASN A 1 98 ? 25.270 -30.136 5.454 1.00 16.32 98 ASN A CA 1
ATOM 747 C C . ASN A 1 98 ? 25.686 -28.721 5.033 1.00 16.32 98 ASN A C 1
ATOM 748 O O . ASN A 1 98 ? 26.880 -28.426 4.941 1.00 15.09 98 ASN A O 1
ATOM 753 N N . ARG A 1 99 ? 24.720 -27.842 4.780 1.00 14.57 99 ARG A N 1
ATOM 754 C CA . ARG A 1 99 ? 25.058 -26.460 4.409 1.00 14.16 99 ARG A CA 1
ATOM 755 C C . ARG A 1 99 ? 25.794 -25.799 5.566 1.00 13.66 99 ARG A C 1
ATOM 756 O O . ARG A 1 99 ? 26.792 -25.100 5.372 1.00 15.21 99 ARG A O 1
ATOM 764 N N . ILE A 1 100 ? 25.295 -26.034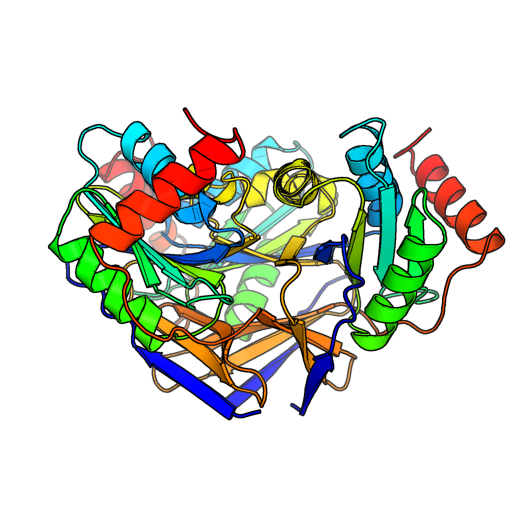 6.774 1.00 14.62 100 ILE A N 1
ATOM 765 C CA . ILE A 1 100 ? 25.886 -25.464 7.978 1.00 16.91 100 ILE A CA 1
ATOM 766 C C . ILE A 1 100 ? 27.314 -25.964 8.205 1.00 16.86 100 ILE A C 1
ATOM 767 O O . ILE A 1 100 ? 28.207 -25.177 8.535 1.00 16.30 100 ILE A O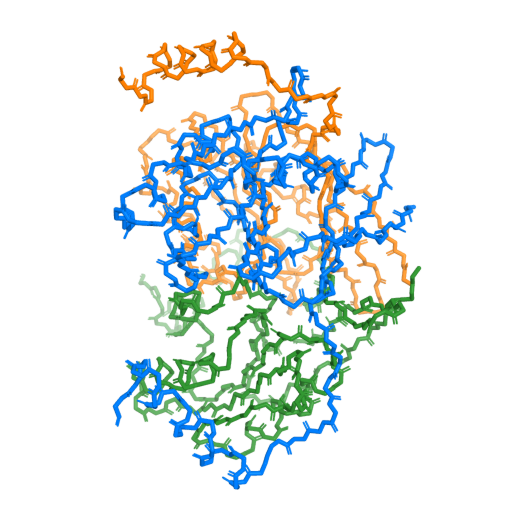 1
ATOM 772 N N . LYS A 1 101 ? 27.532 -27.267 8.024 1.00 16.78 101 LYS A N 1
ATOM 773 C CA . LYS A 1 101 ? 28.864 -27.849 8.199 1.00 16.42 101 LYS A CA 1
ATOM 774 C C . LYS A 1 101 ? 29.853 -27.183 7.252 1.00 17.90 101 LYS A C 1
ATOM 775 O O . LYS A 1 101 ? 31.030 -27.021 7.582 1.00 18.96 101 LYS A O 1
ATOM 781 N N . ASN A 1 102 ? 29.365 -26.810 6.071 1.00 16.51 102 ASN A N 1
ATOM 782 C CA . ASN A 1 102 ? 30.195 -26.197 5.034 1.00 17.42 102 ASN A CA 1
ATOM 783 C C . ASN A 1 102 ? 30.440 -24.696 5.166 1.00 16.45 102 ASN A C 1
ATOM 784 O O . ASN A 1 102 ? 31.179 -24.121 4.368 1.00 16.48 102 ASN A O 1
ATOM 789 N N . VAL A 1 103 ? 29.815 -24.052 6.148 1.00 16.46 103 VAL A N 1
ATOM 790 C CA . VAL A 1 103 ? 30.037 -22.625 6.350 1.00 16.20 103 VAL A CA 1
ATOM 791 C C . VAL A 1 103 ? 31.478 -22.490 6.834 1.00 17.30 103 VAL A C 1
ATOM 792 O O . VAL A 1 103 ? 31.852 -23.083 7.847 1.00 15.72 103 VAL A O 1
ATOM 796 N N . GLU A 1 104 ? 32.281 -21.712 6.107 1.00 16.36 104 GLU A N 1
ATOM 797 C CA . GLU A 1 104 ? 33.698 -21.546 6.429 1.00 17.06 104 GLU A CA 1
ATOM 798 C C . GLU A 1 104 ? 34.070 -21.105 7.843 1.00 17.15 104 GLU A C 1
ATOM 799 O O . GLU A 1 104 ? 35.208 -21.322 8.267 1.00 17.17 104 GLU A O 1
ATOM 805 N N . GLU A 1 105 ? 33.138 -20.491 8.572 1.00 16.51 105 GLU A N 1
ATOM 806 C CA . GLU A 1 105 ? 33.397 -20.066 9.944 1.00 16.62 105 GLU A CA 1
ATOM 807 C C . GLU A 1 105 ? 33.100 -21.181 10.952 1.00 17.05 105 GLU A C 1
ATOM 808 O O . GLU A 1 105 ? 33.685 -21.257 12.024 1.00 15.38 105 GLU A O 1
ATOM 814 N N . VAL A 1 106 ? 32.152 -22.048 10.606 1.00 16.41 106 VAL A N 1
ATOM 815 C CA . VAL A 1 106 ? 31.738 -23.131 11.496 1.00 15.71 106 VAL A CA 1
ATOM 816 C C . VAL A 1 106 ? 32.873 -24.096 11.848 1.00 16.45 106 VAL A C 1
ATOM 817 O O . VAL A 1 106 ? 33.530 -24.642 10.972 1.00 15.55 106 VAL A O 1
ATOM 821 N N . VAL A 1 107 ? 33.090 -24.303 13.143 1.00 17.12 107 VAL A N 1
ATOM 822 C CA . VAL A 1 107 ? 34.135 -25.202 13.616 1.00 16.56 107 VAL A CA 1
ATOM 823 C C . VAL A 1 107 ? 33.572 -26.610 13.817 1.00 17.21 107 VAL A C 1
ATOM 824 O O . VAL A 1 107 ? 34.204 -27.611 13.458 1.00 15.53 107 VAL A O 1
ATOM 828 N N . ARG A 1 108 ? 32.376 -26.678 14.386 1.00 16.00 108 ARG A N 1
ATOM 829 C CA . ARG A 1 108 ? 31.718 -27.953 14.635 1.00 17.91 108 ARG A CA 1
ATOM 830 C C . ARG A 1 108 ? 30.290 -27.726 15.099 1.00 18.14 108 ARG A C 1
ATOM 831 O O . ARG A 1 108 ? 29.905 -26.597 15.420 1.00 16.24 108 ARG A O 1
ATOM 839 N N . ILE A 1 109 ? 29.517 -28.807 15.137 1.00 15.77 109 ILE A N 1
ATOM 840 C CA . ILE A 1 109 ? 28.128 -28.752 15.563 1.00 15.22 109 ILE A CA 1
ATOM 841 C C . ILE A 1 109 ? 27.953 -29.683 16.763 1.00 17.37 109 ILE A C 1
ATOM 842 O O . ILE A 1 109 ? 28.437 -30.815 16.744 1.00 17.33 109 ILE A O 1
ATOM 847 N N . PHE A 1 110 ? 27.268 -29.198 17.800 1.00 15.41 110 PHE A N 1
ATOM 848 C CA . PHE A 1 110 ? 27.046 -29.976 19.015 1.00 17.65 110 PHE A CA 1
ATOM 849 C C . PHE A 1 110 ? 25.764 -30.813 18.988 1.00 19.47 110 PHE A C 1
ATOM 850 O O . PHE A 1 110 ? 25.722 -31.909 19.554 1.00 18.47 110 PHE A O 1
ATOM 858 N N . ALA A 1 111 ? 24.723 -30.303 18.339 1.00 16.23 111 ALA A N 1
ATOM 859 C CA . ALA A 1 111 ? 23.466 -31.028 18.286 1.00 17.75 111 ALA A CA 1
ATOM 860 C C . ALA A 1 111 ? 22.498 -30.487 17.242 1.00 17.26 111 ALA A C 1
ATOM 861 O O . ALA A 1 111 ? 22.547 -29.317 16.874 1.00 16.82 111 ALA A O 1
ATOM 863 N N . ALA A 1 112 ? 21.624 -31.371 16.779 1.00 18.17 112 ALA A N 1
ATOM 864 C CA . ALA A 1 112 ? 20.575 -31.055 15.811 1.00 18.50 112 ALA A CA 1
ATOM 865 C C . ALA A 1 112 ? 19.455 -31.980 16.276 1.00 19.56 112 ALA A C 1
ATOM 866 O O . ALA A 1 112 ? 19.545 -33.197 16.100 1.00 20.25 112 ALA A O 1
ATOM 868 N N . THR A 1 113 ? 18.408 -31.422 16.876 1.00 18.78 113 THR A N 1
ATOM 869 C CA . THR A 1 113 ? 17.348 -32.270 17.404 1.00 20.04 113 THR A CA 1
ATOM 870 C C . THR A 1 113 ? 16.065 -31.530 17.782 1.00 20.70 113 THR A C 1
ATOM 871 O O . THR A 1 113 ? 16.024 -30.299 17.821 1.00 21.10 113 THR A O 1
ATOM 875 N N . ALA A 1 114 ? 15.023 -32.309 18.062 1.00 20.02 114 ALA A N 1
ATOM 876 C CA . ALA A 1 114 ? 13.732 -31.787 18.492 1.00 20.30 114 ALA A CA 1
ATOM 877 C C . ALA A 1 114 ? 13.406 -32.458 19.827 1.00 20.58 114 ALA A C 1
ATOM 878 O O . ALA A 1 114 ? 12.405 -32.144 20.467 1.00 22.16 114 ALA A O 1
ATOM 880 N N . ASN A 1 115 ? 14.267 -33.390 20.231 1.00 20.85 115 ASN A N 1
ATOM 881 C CA . ASN A 1 115 ? 14.113 -34.124 21.487 1.00 21.95 115 ASN A CA 1
ATOM 882 C C . ASN A 1 115 ? 14.530 -33.206 22.638 1.00 21.84 115 ASN A C 1
ATOM 883 O O . ASN A 1 115 ? 15.227 -32.216 22.457 1.00 20.88 115 ASN A O 1
ATOM 888 N N . PRO A 1 116 ? 14.006 -33.573 23.820 1.00 20.77 116 PRO A N 1
ATOM 889 C CA . PRO A 1 116 ? 14.386 -32.809 24.992 1.00 21.60 116 PRO A CA 1
ATOM 890 C C . PRO A 1 116 ? 15.916 -32.704 25.008 1.00 20.58 116 PRO A C 1
ATOM 891 O O . PRO A 1 116 ? 16.591 -33.720 24.818 1.00 18.46 116 PRO A O 1
ATOM 895 N N . LEU A 1 117 ? 16.459 -31.503 25.171 1.00 19.71 117 LEU A N 1
ATOM 896 C CA . LEU A 1 117 ? 17.903 -31.334 25.084 1.00 18.30 117 LEU A CA 1
ATOM 897 C C . LEU A 1 117 ? 18.549 -30.538 26.206 1.00 19.67 117 LEU A C 1
ATOM 898 O O . LEU A 1 117 ? 18.039 -29.502 26.630 1.00 17.88 117 LEU A O 1
ATOM 903 N N . GLN A 1 118 ? 19.691 -31.037 26.671 1.00 19.13 118 GLN A N 1
ATOM 904 C CA . GLN A 1 118 ? 20.465 -30.377 27.712 1.00 17.96 118 GLN A CA 1
ATOM 905 C C . GLN A 1 118 ? 21.857 -30.103 27.146 1.00 18.85 118 GLN A C 1
ATOM 906 O O . GLN A 1 118 ? 22.437 -30.954 26.467 1.00 16.49 118 GLN A O 1
ATOM 912 N N . VAL A 1 119 ? 22.384 -28.914 27.414 1.00 17.80 119 VAL A N 1
ATOM 913 C CA . VAL A 1 119 ? 23.720 -28.562 26.958 1.00 17.00 119 VAL A CA 1
ATOM 914 C C . VAL A 1 119 ? 24.597 -28.509 28.203 1.00 18.25 119 VAL A C 1
ATOM 915 O O . VAL A 1 119 ? 24.261 -27.837 29.179 1.00 17.30 119 VAL A O 1
ATOM 919 N N . LEU A 1 120 ? 25.703 -29.248 28.169 1.00 18.16 120 LEU A N 1
ATOM 920 C CA . LEU A 1 120 ? 26.638 -29.312 29.284 1.00 17.08 120 LEU A CA 1
ATOM 921 C C . LEU A 1 120 ? 27.693 -28.231 29.101 1.00 18.66 120 LEU A C 1
ATOM 922 O O . LEU A 1 120 ? 28.440 -28.237 28.124 1.00 17.09 120 LEU A O 1
ATOM 927 N N . VAL A 1 121 ? 27.756 -27.310 30.056 1.00 19.68 121 VAL A N 1
ATOM 928 C CA . VAL A 1 121 ? 28.688 -26.195 29.981 1.00 20.20 121 VAL A CA 1
ATOM 929 C C . VAL A 1 121 ? 29.696 -26.150 31.126 1.00 21.32 121 VAL A C 1
ATOM 930 O O . VAL A 1 121 ? 29.324 -26.125 32.298 1.00 20.75 121 VAL A O 1
ATOM 934 N N . ALA A 1 122 ? 30.977 -26.147 30.775 1.00 20.97 122 ALA A N 1
ATOM 935 C CA . ALA A 1 122 ? 32.036 -26.078 31.772 1.00 21.17 122 ALA A CA 1
ATOM 936 C C . ALA A 1 122 ? 32.353 -24.604 31.973 1.00 22.71 122 ALA A C 1
ATOM 937 O O . ALA A 1 122 ? 32.348 -23.824 31.017 1.00 23.94 122 ALA A O 1
ATOM 939 N N . GLU A 1 123 ? 32.620 -24.216 33.211 1.00 22.63 123 GLU A N 1
ATOM 940 C CA . GLU A 1 123 ? 32.934 -22.826 33.502 1.00 23.25 123 GLU A CA 1
ATOM 941 C C . GLU A 1 123 ? 34.304 -22.737 34.161 1.00 23.43 123 GLU A C 1
ATOM 942 O O . GLU A 1 123 ? 34.634 -23.547 35.026 1.00 22.71 123 GLU A O 1
ATOM 948 N N . THR A 1 124 ? 35.105 -21.763 33.737 1.00 22.15 124 THR A N 1
ATOM 949 C CA . THR A 1 124 ? 36.443 -21.576 34.293 1.00 21.22 124 THR A CA 1
ATOM 950 C C . THR A 1 124 ? 36.629 -20.121 34.697 1.00 22.49 124 THR A C 1
ATOM 951 O O . THR A 1 124 ? 35.686 -19.332 34.669 1.00 23.07 124 THR A O 1
ATOM 955 N N . ASP A 1 125 ? 37.854 -19.775 35.071 1.00 22.75 125 ASP A N 1
ATOM 956 C CA . ASP A 1 125 ? 38.178 -18.408 35.446 1.00 25.27 125 ASP A CA 1
ATOM 957 C C . ASP A 1 125 ? 37.921 -17.478 34.254 1.00 24.05 125 ASP A C 1
ATOM 958 O O . ASP A 1 125 ? 37.443 -16.358 34.423 1.00 24.25 125 ASP A O 1
ATOM 963 N N . GLN A 1 126 ? 38.220 -17.960 33.050 1.00 22.97 126 GLN A N 1
ATOM 964 C CA . GLN A 1 126 ? 38.038 -17.168 31.835 1.00 21.49 126 GLN A CA 1
ATOM 965 C C . GLN A 1 126 ? 36.590 -17.046 31.370 1.00 20.68 126 GLN A C 1
ATOM 966 O O . GLN A 1 126 ? 36.139 -15.956 31.013 1.00 21.42 126 GLN A O 1
ATOM 972 N N . GLY A 1 127 ? 35.868 -18.163 31.359 1.00 20.52 127 GLY A N 1
ATOM 973 C CA . GLY A 1 127 ? 34.487 -18.128 30.913 1.00 18.12 127 GLY A CA 1
ATOM 974 C C . GLY A 1 127 ? 33.802 -19.479 30.835 1.00 18.54 127 GLY A C 1
ATOM 975 O O . GLY A 1 127 ? 34.010 -20.348 31.686 1.00 17.60 127 GLY A O 1
ATOM 976 N N . ARG A 1 128 ? 32.983 -19.660 29.802 1.00 19.15 128 ARG A N 1
ATOM 977 C CA . ARG A 1 128 ? 32.238 -20.902 29.628 1.00 17.49 128 ARG A CA 1
ATOM 978 C C . ARG A 1 128 ? 32.526 -21.606 28.303 1.00 17.85 128 ARG A C 1
ATOM 979 O O . ARG A 1 128 ? 32.772 -20.962 27.279 1.00 16.85 128 ARG A O 1
ATOM 987 N N . GLY A 1 129 ? 32.496 -22.936 28.341 1.00 16.89 129 GLY A N 1
ATOM 988 C CA . GLY A 1 129 ? 32.739 -23.731 27.150 1.00 16.62 129 GLY A CA 1
ATOM 989 C C . GLY A 1 129 ? 31.797 -24.921 27.114 1.00 17.06 129 GLY A C 1
ATOM 990 O O . GLY A 1 129 ? 31.487 -25.497 28.156 1.00 16.81 129 GLY A O 1
ATOM 991 N N . VAL A 1 130 ? 31.334 -25.287 25.921 1.00 17.25 130 VAL A N 1
ATOM 992 C CA . VAL A 1 130 ? 30.417 -26.417 25.768 1.00 16.04 130 VAL A CA 1
ATOM 993 C C . VAL A 1 130 ? 31.205 -27.726 25.732 1.00 16.44 130 VAL A C 1
ATOM 994 O O . VAL A 1 130 ? 32.105 -27.887 24.914 1.00 14.85 130 VAL A O 1
ATOM 998 N N . ILE A 1 131 ? 30.879 -28.661 26.621 1.00 16.28 131 ILE A N 1
ATOM 999 C CA . ILE A 1 131 ? 31.601 -29.928 26.633 1.00 17.26 131 ILE A CA 1
ATOM 1000 C C . ILE A 1 131 ? 30.777 -31.087 26.082 1.00 17.49 131 ILE A C 1
ATOM 1001 O O . ILE A 1 131 ? 31.285 -32.197 25.928 1.00 19.35 131 ILE A O 1
ATOM 1006 N N . GLY A 1 132 ? 29.510 -30.821 25.781 1.00 15.38 132 GLY A N 1
ATOM 1007 C CA . GLY A 1 132 ? 28.648 -31.854 25.240 1.00 15.96 132 GLY A CA 1
ATOM 1008 C C . GLY A 1 132 ? 27.176 -31.551 25.433 1.00 15.31 132 GLY A C 1
ATOM 1009 O O . GLY A 1 132 ? 26.804 -30.464 25.877 1.00 13.55 132 GLY A O 1
ATOM 1010 N N . VAL A 1 133 ? 26.332 -32.515 25.083 1.00 15.75 133 VAL A N 1
ATOM 1011 C CA . VAL A 1 133 ? 24.894 -32.363 25.231 1.00 15.39 133 VAL A CA 1
ATOM 1012 C C . VAL A 1 133 ? 24.257 -33.696 25.603 1.00 16.45 133 VAL A C 1
ATOM 1013 O O . VAL A 1 133 ? 24.850 -34.754 25.404 1.00 16.84 133 VAL A O 1
ATOM 1017 N N . VAL A 1 134 ? 23.055 -33.631 26.164 1.00 16.30 134 VAL A N 1
ATOM 1018 C CA . VAL A 1 134 ? 22.302 -34.831 26.493 1.00 16.36 134 VAL A CA 1
ATOM 1019 C C . VAL A 1 134 ? 21.118 -34.724 25.544 1.00 17.65 134 VAL A C 1
ATOM 1020 O O . VAL A 1 134 ? 20.174 -33.971 25.785 1.00 16.01 134 VAL A O 1
ATOM 1024 N N . ASP A 1 135 ? 21.203 -35.458 24.440 1.00 17.68 135 ASP A N 1
ATOM 1025 C CA . ASP A 1 135 ? 20.173 -35.447 23.414 1.00 17.79 135 ASP A CA 1
ATOM 1026 C C . ASP A 1 135 ? 19.225 -36.628 23.588 1.00 19.12 135 ASP A C 1
ATOM 1027 O O . ASP A 1 135 ? 19.562 -37.760 23.251 1.00 17.40 135 ASP A O 1
ATOM 1032 N N . GLY A 1 136 ? 18.039 -36.359 24.116 1.00 19.48 136 GLY A N 1
ATOM 1033 C CA . GLY A 1 136 ? 17.080 -37.428 24.300 1.00 19.19 136 GLY A CA 1
ATOM 1034 C C . GLY A 1 136 ? 17.426 -38.344 25.454 1.00 18.88 136 GLY A C 1
ATOM 1035 O O . GLY A 1 136 ? 18.134 -37.956 26.387 1.00 18.42 136 GLY A O 1
ATOM 1036 N N . TYR A 1 137 ? 16.948 -39.580 25.373 1.00 18.24 137 TYR A N 1
ATOM 1037 C CA . TYR A 1 137 ? 17.158 -40.541 26.445 1.00 19.44 137 TYR A CA 1
ATOM 1038 C C . TYR A 1 137 ? 18.093 -41.697 26.116 1.00 20.52 137 TYR A C 1
ATOM 1039 O O . TYR A 1 137 ? 18.516 -41.870 24.971 1.00 19.51 137 TYR A O 1
ATOM 1048 N N . THR A 1 138 ? 18.402 -42.487 27.142 1.00 19.09 138 THR A N 1
ATOM 1049 C CA . THR A 1 138 ? 19.291 -43.635 27.014 1.00 19.87 138 THR A CA 1
ATOM 1050 C C . THR A 1 138 ? 18.570 -44.802 26.341 1.00 19.37 138 THR A C 1
ATOM 1051 O O . THR A 1 138 ? 17.352 -44.928 26.442 1.00 18.91 138 THR A O 1
ATOM 1055 N N . PRO A 1 139 ? 19.321 -45.675 25.650 1.00 21.29 139 PRO A N 1
ATOM 1056 C CA . PRO A 1 139 ? 18.757 -46.836 24.951 1.00 21.22 139 PRO A CA 1
ATOM 1057 C C . PRO A 1 139 ? 18.131 -47.889 25.864 1.00 22.51 139 PRO A C 1
ATOM 1058 O O . PRO A 1 139 ? 18.700 -48.251 26.890 1.00 22.35 139 PRO A O 1
ATOM 1062 N N . LEU A 1 140 ? 16.961 -48.383 25.472 1.00 22.96 140 LEU A N 1
ATOM 1063 C CA . LEU A 1 140 ? 16.243 -49.385 26.255 1.00 24.17 140 LEU A CA 1
ATOM 1064 C C . LEU A 1 140 ? 16.323 -50.801 25.697 1.00 26.39 140 LEU A C 1
ATOM 1065 O O . LEU A 1 140 ? 15.707 -51.717 26.246 1.00 28.39 140 LEU A O 1
ATOM 1070 N N . GLY A 1 141 ? 17.073 -50.986 24.616 1.00 25.64 141 GLY A N 1
ATOM 1071 C CA . GLY A 1 141 ? 17.190 -52.309 24.030 1.00 25.61 141 GLY A CA 1
ATOM 1072 C C . GLY A 1 141 ? 17.693 -52.295 22.599 1.00 27.21 141 GLY A C 1
ATOM 1073 O O . GLY A 1 141 ? 18.113 -51.254 22.086 1.00 24.67 141 GLY A O 1
ATOM 1074 N N . ILE A 1 142 ? 17.644 -53.460 21.955 1.00 27.88 142 ILE A N 1
ATOM 1075 C CA . ILE A 1 142 ? 18.096 -53.614 20.575 1.00 28.20 142 ILE A CA 1
ATOM 1076 C C . ILE A 1 142 ? 16.906 -53.975 19.690 1.00 28.78 142 ILE A C 1
ATOM 1077 O O . ILE A 1 142 ? 16.149 -54.891 20.009 1.00 30.42 142 ILE A O 1
ATOM 1082 N N . GLU A 1 143 ? 16.745 -53.263 18.577 1.00 25.72 143 GLU A N 1
ATOM 1083 C CA . GLU A 1 143 ? 15.621 -53.516 17.682 1.00 24.44 143 GLU A CA 1
ATOM 1084 C C . GLU A 1 143 ? 15.696 -54.902 17.050 1.00 24.22 143 GLU A C 1
ATOM 1085 O O . GLU A 1 143 ? 16.778 -55.433 16.806 1.00 23.34 143 GLU A O 1
ATOM 1091 N N . THR A 1 144 ? 14.527 -55.474 16.786 1.00 25.98 144 THR A N 1
ATOM 1092 C CA . THR A 1 144 ? 14.419 -56.799 16.186 1.00 28.96 144 THR A CA 1
ATOM 1093 C C . THR A 1 144 ? 14.159 -56.680 14.686 1.00 29.92 144 THR A C 1
ATOM 1094 O O . THR A 1 144 ? 14.005 -55.578 14.160 1.00 29.95 144 THR A O 1
ATOM 1098 N N . GLU A 1 145 ? 14.105 -57.820 14.003 1.00 31.20 145 GLU A N 1
ATOM 1099 C CA . GLU A 1 145 ? 13.839 -57.831 12.570 1.00 31.63 145 GLU A CA 1
ATOM 1100 C C . GLU A 1 145 ? 12.492 -57.167 12.327 1.00 31.34 145 GLU A C 1
ATOM 1101 O O . GLU A 1 145 ? 12.319 -56.419 11.364 1.00 31.78 145 GLU A O 1
ATOM 1107 N N . ALA A 1 146 ? 11.540 -57.440 13.214 1.00 31.27 146 ALA A N 1
ATOM 1108 C CA . ALA A 1 146 ? 10.208 -56.857 13.108 1.00 30.70 146 ALA A CA 1
ATOM 1109 C C . ALA A 1 146 ? 10.314 -55.337 13.177 1.00 30.29 146 ALA A C 1
ATOM 1110 O O . ALA A 1 146 ? 9.690 -54.633 12.384 1.00 32.33 146 ALA A O 1
ATOM 1112 N N . ASP A 1 147 ? 11.103 -54.836 14.127 1.00 29.73 147 ASP A N 1
ATOM 1113 C CA . ASP A 1 147 ? 11.300 -53.394 14.283 1.00 28.69 147 ASP A CA 1
ATOM 1114 C C . ASP A 1 147 ? 11.907 -52.811 13.008 1.00 26.81 147 ASP A C 1
ATOM 1115 O O . ASP A 1 147 ? 11.485 -51.762 12.526 1.00 28.75 147 ASP A O 1
ATOM 1120 N N . ILE A 1 148 ? 12.906 -53.504 12.475 1.00 27.52 148 ILE A N 1
ATOM 1121 C CA . ILE A 1 148 ? 13.588 -53.080 11.260 1.00 28.52 148 ILE A CA 1
ATOM 1122 C C . ILE A 1 148 ? 12.604 -52.901 10.107 1.00 28.99 148 ILE A C 1
ATOM 1123 O O . ILE A 1 148 ? 12.657 -51.910 9.378 1.00 27.12 148 ILE A O 1
ATOM 1128 N N . LYS A 1 149 ? 11.703 -53.864 9.951 1.00 30.14 149 LYS A N 1
ATOM 1129 C CA . LYS A 1 149 ? 10.709 -53.812 8.888 1.00 30.54 149 LYS A CA 1
ATOM 1130 C C . LYS A 1 149 ? 9.825 -52.578 9.037 1.00 30.44 149 LYS A C 1
ATOM 1131 O O . LYS A 1 149 ? 9.444 -51.948 8.049 1.00 29.38 149 LYS A O 1
ATOM 1137 N N . GLU A 1 150 ? 9.515 -52.221 10.278 1.00 29.87 150 GLU A N 1
ATOM 1138 C CA . GLU A 1 150 ? 8.666 -51.068 10.529 1.00 30.24 150 GLU A CA 1
ATOM 1139 C C . GLU A 1 150 ? 9.344 -49.719 10.266 1.00 28.67 150 GLU A C 1
ATOM 1140 O O . GLU A 1 150 ? 8.724 -48.820 9.702 1.00 28.53 150 GLU A O 1
ATOM 1146 N N . ARG A 1 151 ? 10.604 -49.565 10.665 1.00 27.36 151 ARG A N 1
ATOM 1147 C CA . ARG A 1 151 ? 11.278 -48.293 10.427 1.00 27.15 151 ARG A CA 1
ATOM 1148 C C . ARG A 1 151 ? 11.518 -48.085 8.933 1.00 26.62 151 ARG A C 1
ATOM 1149 O O . ARG A 1 151 ? 11.565 -46.949 8.454 1.00 27.48 151 ARG A O 1
ATOM 1157 N N . LYS A 1 152 ? 11.663 -49.183 8.196 1.00 27.33 152 LYS A N 1
ATOM 1158 C CA . LYS A 1 152 ? 11.852 -49.092 6.754 1.00 27.37 152 LYS A CA 1
ATOM 1159 C C . LYS A 1 152 ? 10.554 -48.565 6.144 1.00 27.78 152 LYS A C 1
ATOM 1160 O O . LYS A 1 152 ? 10.569 -47.642 5.328 1.00 25.73 152 LYS A O 1
ATOM 1166 N N . GLU A 1 153 ? 9.429 -49.143 6.557 1.00 28.23 153 GLU A N 1
ATOM 1167 C CA . GLU A 1 153 ? 8.128 -48.709 6.053 1.00 29.26 153 GLU A CA 1
ATOM 1168 C C . GLU A 1 153 ? 7.891 -47.248 6.417 1.00 28.57 153 GLU A C 1
ATOM 1169 O O . GLU A 1 153 ? 7.311 -46.483 5.646 1.00 28.52 153 GLU A O 1
ATOM 1175 N N . LEU A 1 154 ? 8.350 -46.867 7.601 1.00 28.85 154 LEU A N 1
ATOM 1176 C CA . LEU A 1 154 ? 8.194 -45.503 8.085 1.00 27.56 154 LEU A CA 1
ATOM 1177 C C . LEU A 1 154 ? 8.805 -44.472 7.129 1.00 26.71 154 LEU A C 1
ATOM 1178 O O . LEU A 1 154 ? 8.149 -43.500 6.752 1.00 25.09 154 LEU A O 1
ATOM 1183 N N . LEU A 1 155 ? 10.059 -44.682 6.742 1.00 25.74 155 LEU A N 1
ATOM 1184 C CA . LEU A 1 155 ? 10.736 -43.751 5.842 1.00 27.14 155 LEU A CA 1
ATOM 1185 C C . LEU A 1 155 ? 10.085 -43.709 4.463 1.00 27.42 155 LEU A C 1
ATOM 1186 O O . LEU A 1 155 ? 10.042 -42.662 3.819 1.00 26.51 155 LEU A O 1
ATOM 1191 N N . ARG A 1 156 ? 9.577 -44.850 4.013 1.00 27.43 156 ARG A N 1
ATOM 1192 C CA . ARG A 1 156 ? 8.924 -44.909 2.716 1.00 30.03 156 ARG A CA 1
ATOM 1193 C C . ARG A 1 156 ? 7.553 -44.244 2.759 1.00 29.33 156 ARG A C 1
ATOM 1194 O O . ARG A 1 156 ? 7.133 -43.620 1.785 1.00 29.36 156 ARG A O 1
ATOM 1202 N N . LYS A 1 157 ? 6.868 -44.355 3.894 1.00 29.94 157 LYS A N 1
ATOM 1203 C CA . LYS A 1 157 ? 5.558 -43.729 4.044 1.00 31.26 157 LYS A CA 1
ATOM 1204 C C . LYS A 1 157 ? 5.702 -42.213 4.028 1.00 29.90 157 LYS A C 1
ATOM 1205 O O . LYS A 1 157 ? 4.824 -41.505 3.542 1.00 30.94 157 LYS A O 1
ATOM 1211 N N . PHE A 1 158 ? 6.808 -41.711 4.564 1.00 29.51 158 PHE A N 1
ATOM 1212 C CA . PHE A 1 158 ? 7.025 -40.272 4.583 1.00 30.28 158 PHE A CA 1
ATOM 1213 C C . PHE A 1 158 ? 7.765 -39.778 3.344 1.00 28.36 158 PHE A C 1
ATOM 1214 O O . PHE A 1 158 ? 8.110 -38.603 3.246 1.00 28.90 158 PHE A O 1
ATOM 1222 N N . GLY A 1 159 ? 8.010 -40.687 2.407 1.00 25.93 159 GLY A N 1
ATOM 1223 C CA . GLY A 1 159 ? 8.667 -40.326 1.162 1.00 25.02 159 GLY A CA 1
ATOM 1224 C C . GLY A 1 159 ? 10.161 -40.056 1.147 1.00 25.15 159 GLY A C 1
ATOM 1225 O O . GLY A 1 159 ? 10.668 -39.519 0.161 1.00 26.77 159 GLY A O 1
ATOM 1226 N N . TYR A 1 160 ? 10.875 -40.417 2.207 1.00 22.55 160 TYR A N 1
ATOM 1227 C CA . TYR A 1 160 ? 12.316 -40.188 2.240 1.00 23.45 160 TYR A CA 1
ATOM 1228 C C . TYR A 1 160 ? 13.068 -41.246 1.442 1.00 23.18 160 TYR A C 1
ATOM 1229 O O . TYR A 1 160 ? 14.116 -40.968 0.862 1.00 23.01 160 TYR A O 1
ATOM 1238 N N . LYS A 1 161 ? 12.514 -42.455 1.413 1.00 23.82 161 LYS A N 1
ATOM 1239 C CA . LYS A 1 161 ? 13.107 -43.579 0.693 1.00 24.40 161 LYS A CA 1
ATOM 1240 C C . LYS A 1 161 ? 12.017 -44.302 -0.096 1.00 26.11 161 LYS A C 1
ATOM 1241 O O . LYS A 1 161 ? 10.829 -44.159 0.197 1.00 24.67 161 LYS A O 1
ATOM 1247 N N . ARG A 1 162 ? 12.429 -45.075 -1.095 1.00 26.32 162 ARG A N 1
ATOM 1248 C CA . ARG A 1 162 ? 11.499 -45.852 -1.905 1.00 28.16 162 ARG A CA 1
ATOM 1249 C C . ARG A 1 162 ? 11.668 -47.321 -1.533 1.00 29.69 162 ARG A C 1
ATOM 1250 O O . ARG A 1 162 ? 10.711 -48.098 -1.731 1.00 32.03 162 ARG A O 1
ATOM 1259 N N . VAL B 1 3 ? 36.927 -38.046 37.529 1.00 37.87 3 VAL B N 1
ATOM 1260 C CA . VAL B 1 3 ? 37.881 -37.595 36.476 1.00 37.61 3 VAL B CA 1
ATOM 1261 C C . VAL B 1 3 ? 38.352 -36.162 36.709 1.00 36.97 3 VAL B C 1
ATOM 1262 O O . VAL B 1 3 ? 37.555 -35.276 37.026 1.00 37.17 3 VAL B O 1
ATOM 1266 N N . LYS B 1 4 ? 39.653 -35.941 36.546 1.00 35.55 4 LYS B N 1
ATOM 1267 C CA . LYS B 1 4 ? 40.235 -34.620 36.731 1.00 34.82 4 LYS B CA 1
ATOM 1268 C C . LYS B 1 4 ? 40.212 -33.843 35.417 1.00 33.01 4 LYS B C 1
ATOM 1269 O O . LYS B 1 4 ? 40.492 -34.392 34.354 1.00 33.65 4 LYS B O 1
ATOM 1275 N N . ILE B 1 5 ? 39.872 -32.563 35.495 1.00 29.87 5 ILE B N 1
ATOM 1276 C CA . ILE B 1 5 ? 39.810 -31.726 34.308 1.00 28.43 5 ILE B CA 1
ATOM 1277 C C . ILE B 1 5 ? 40.841 -30.608 34.399 1.00 28.34 5 ILE B C 1
ATOM 1278 O O . ILE B 1 5 ? 40.809 -29.799 35.326 1.00 26.95 5 ILE B O 1
ATOM 1283 N N . ASP B 1 6 ? 41.760 -30.571 33.439 1.00 27.34 6 ASP B N 1
ATOM 1284 C CA . ASP B 1 6 ? 42.807 -29.567 33.389 1.00 26.69 6 ASP B CA 1
ATOM 1285 C C . ASP B 1 6 ? 42.413 -28.429 32.455 1.00 26.35 6 ASP B C 1
ATOM 1286 O O . ASP B 1 6 ? 41.845 -28.632 31.390 1.00 25.21 6 ASP B O 1
ATOM 1291 N N . VAL B 1 7 ? 42.733 -27.199 32.841 1.00 23.79 7 VAL B N 1
ATOM 1292 C CA . VAL B 1 7 ? 42.450 -26.029 32.024 1.00 23.44 7 VAL B CA 1
ATOM 1293 C C . VAL B 1 7 ? 43.776 -25.599 31.400 1.00 22.00 7 VAL B C 1
ATOM 1294 O O . VAL B 1 7 ? 44.627 -25.015 32.066 1.00 20.62 7 VAL B O 1
ATOM 1298 N N . ILE B 1 8 ? 43.945 -25.901 30.119 1.00 20.40 8 ILE B N 1
ATOM 1299 C CA . ILE B 1 8 ? 45.178 -25.582 29.409 1.00 19.97 8 ILE B CA 1
ATOM 1300 C C . ILE B 1 8 ? 45.117 -24.288 28.604 1.00 19.98 8 ILE B C 1
ATOM 1301 O O . ILE B 1 8 ? 44.346 -24.175 27.652 1.00 17.04 8 ILE B O 1
ATOM 1306 N N . ARG B 1 9 ? 45.946 -23.322 28.992 1.00 19.27 9 ARG B N 1
ATOM 1307 C CA . ARG B 1 9 ? 46.020 -22.031 28.313 1.00 20.83 9 ARG B CA 1
ATOM 1308 C C . ARG B 1 9 ? 46.842 -22.177 27.037 1.00 20.54 9 ARG B C 1
ATOM 1309 O O . ARG B 1 9 ? 47.974 -22.654 27.077 1.00 19.80 9 ARG B O 1
ATOM 1317 N N . VAL B 1 10 ? 46.262 -21.766 25.913 1.00 18.54 10 VAL B N 1
ATOM 1318 C CA . VAL B 1 10 ? 46.928 -21.836 24.620 1.00 19.13 10 VAL B CA 1
ATOM 1319 C C . VAL B 1 10 ? 47.509 -20.476 24.235 1.00 19.92 10 VAL B C 1
ATOM 1320 O O . VAL B 1 10 ? 46.794 -19.478 24.182 1.00 18.78 10 VAL B O 1
ATOM 1324 N N . GLU B 1 11 ? 48.809 -20.442 23.964 1.00 21.92 11 GLU B N 1
ATOM 1325 C CA . GLU B 1 11 ? 49.467 -19.198 23.574 1.00 22.94 11 GLU B CA 1
ATOM 1326 C C . GLU B 1 11 ? 49.168 -18.880 22.112 1.00 22.10 11 GLU B C 1
ATOM 1327 O O . GLU B 1 11 ? 49.290 -19.737 21.237 1.00 21.55 11 GLU B O 1
ATOM 1333 N N . ILE B 1 12 ? 48.763 -17.644 21.854 1.00 21.00 12 ILE B N 1
ATOM 1334 C CA . ILE B 1 12 ? 48.439 -17.221 20.501 1.00 20.99 12 ILE B CA 1
ATOM 1335 C C . ILE B 1 12 ? 49.142 -15.905 20.203 1.00 21.22 12 ILE B C 1
ATOM 1336 O O . ILE B 1 12 ? 48.673 -14.842 20.594 1.00 20.49 12 ILE B O 1
ATOM 1341 N N . PRO B 1 13 ? 50.293 -15.967 19.518 1.00 23.59 13 PRO B N 1
ATOM 1342 C CA . PRO B 1 13 ? 51.040 -14.751 19.185 1.00 24.21 13 PRO B CA 1
ATOM 1343 C C . PRO B 1 13 ? 50.203 -13.809 18.331 1.00 27.08 13 PRO B C 1
ATOM 1344 O O . PRO B 1 13 ? 49.300 -14.249 17.614 1.00 25.00 13 PRO B O 1
ATOM 1348 N N . GLU B 1 14 ? 50.497 -12.515 18.418 1.00 28.26 14 GLU B N 1
ATOM 1349 C CA . GLU B 1 14 ? 49.771 -11.513 17.648 1.00 29.88 14 GLU B CA 1
ATOM 1350 C C . GLU B 1 14 ? 49.909 -11.788 16.153 1.00 27.27 14 GLU B C 1
ATOM 1351 O O . GLU B 1 14 ? 50.983 -12.146 15.675 1.00 26.99 14 GLU B O 1
ATOM 1357 N N . GLY B 1 15 ? 48.816 -11.623 15.419 1.00 25.99 15 GLY B N 1
ATOM 1358 C CA . GLY B 1 15 ? 48.855 -11.853 13.986 1.00 24.31 15 GLY B CA 1
ATOM 1359 C C . GLY B 1 15 ? 48.707 -13.310 13.584 1.00 22.89 15 GLY B C 1
ATOM 1360 O O . GLY B 1 15 ? 48.810 -13.645 12.402 1.00 22.41 15 GLY B O 1
ATOM 1361 N N . THR B 1 16 ? 48.481 -14.184 14.559 1.00 20.04 16 THR B N 1
ATOM 1362 C CA . THR B 1 16 ? 48.308 -15.597 14.259 1.00 19.22 16 THR B CA 1
ATOM 1363 C C . THR B 1 16 ? 46.960 -16.097 14.745 1.00 18.79 16 THR B C 1
ATOM 1364 O O . THR B 1 16 ? 46.269 -15.441 15.530 1.00 16.89 16 THR B O 1
ATOM 1368 N N . ASN B 1 17 ? 46.598 -17.275 14.258 1.00 17.03 17 ASN B N 1
ATOM 1369 C CA . ASN B 1 17 ? 45.361 -17.935 14.635 1.00 17.88 17 ASN B CA 1
ATOM 1370 C C . ASN B 1 17 ? 45.731 -19.382 14.906 1.00 17.25 17 ASN B C 1
ATOM 1371 O O . ASN B 1 17 ? 46.634 -19.920 14.265 1.00 16.43 17 ASN B O 1
ATOM 1376 N N . VAL B 1 18 ? 45.063 -20.000 15.873 1.00 16.92 18 VAL B N 1
ATOM 1377 C CA . VAL B 1 18 ? 45.331 -21.395 16.183 1.00 17.94 18 VAL B CA 1
ATOM 1378 C C . VAL B 1 18 ? 44.103 -22.228 15.848 1.00 18.96 18 VAL B C 1
ATOM 1379 O O . VAL B 1 18 ? 42.969 -21.787 16.031 1.00 18.70 18 VAL B O 1
ATOM 1383 N N . ILE B 1 19 ? 44.344 -23.429 15.339 1.00 18.15 19 ILE B N 1
ATOM 1384 C CA . ILE B 1 19 ? 43.276 -24.348 14.986 1.00 18.94 19 ILE B CA 1
ATOM 1385 C C . ILE B 1 19 ? 43.648 -25.669 15.642 1.00 18.85 19 ILE B C 1
ATOM 1386 O O . ILE B 1 19 ? 44.723 -26.216 15.389 1.00 18.12 19 ILE B O 1
ATOM 1391 N N . ILE B 1 20 ? 42.764 -26.164 16.500 1.00 19.18 20 ILE B N 1
ATOM 1392 C CA . ILE B 1 20 ? 43.010 -27.405 17.221 1.00 19.57 20 ILE B CA 1
ATOM 1393 C C . ILE B 1 20 ? 41.909 -28.416 16.942 1.00 19.94 20 ILE B C 1
ATOM 1394 O O . ILE B 1 20 ? 40.724 -28.082 16.968 1.00 18.15 20 ILE B O 1
ATOM 1399 N N . GLY B 1 21 ? 42.306 -29.655 16.676 1.00 19.52 21 GLY B N 1
ATOM 1400 C CA . GLY B 1 21 ? 41.325 -30.682 16.389 1.00 19.96 21 GLY B CA 1
ATOM 1401 C C . GLY B 1 21 ? 41.784 -32.073 16.767 1.00 18.60 21 GLY B C 1
ATOM 1402 O O . GLY B 1 21 ? 42.756 -32.244 17.501 1.00 16.91 21 GLY B O 1
ATOM 1403 N N . GLN B 1 22 ? 41.069 -33.069 16.258 1.00 19.74 22 GLN B N 1
ATOM 1404 C CA . GLN B 1 22 ? 41.375 -34.465 16.522 1.00 18.46 22 GLN B CA 1
ATOM 1405 C C . GLN B 1 22 ? 41.440 -35.191 15.187 1.00 19.55 22 GLN B C 1
ATOM 1406 O O . GLN B 1 22 ? 40.597 -34.977 14.314 1.00 17.48 22 GLN B O 1
ATOM 1412 N N . SER B 1 23 ? 42.435 -36.057 15.038 1.00 18.97 23 SER B N 1
ATOM 1413 C CA . SER B 1 23 ? 42.615 -36.806 13.805 1.00 22.37 23 SER B CA 1
ATOM 1414 C C . SER B 1 23 ? 43.046 -38.227 14.151 1.00 23.38 23 SER B C 1
ATOM 1415 O O . SER B 1 23 ? 42.919 -38.657 15.295 1.00 24.45 23 SER B O 1
ATOM 1418 N N . HIS B 1 24 ? 43.552 -38.949 13.158 1.00 23.80 24 HIS B N 1
ATOM 1419 C CA . HIS B 1 24 ? 44.021 -40.314 13.363 1.00 22.59 24 HIS B CA 1
ATOM 1420 C C . HIS B 1 24 ? 44.925 -40.693 12.194 1.00 22.12 24 HIS B C 1
ATOM 1421 O O . HIS B 1 24 ? 44.764 -40.164 11.091 1.00 20.77 24 HIS B O 1
ATOM 1428 N N . PHE B 1 25 ? 45.866 -41.605 12.444 1.00 21.54 25 PHE B N 1
ATOM 1429 C CA . PHE B 1 25 ? 46.816 -42.082 11.425 1.00 22.11 25 PHE B CA 1
ATOM 1430 C C . PHE B 1 25 ? 47.882 -41.020 11.152 1.00 21.55 25 PHE B C 1
ATOM 1431 O O . PHE B 1 25 ? 47.555 -39.845 10.970 1.00 20.91 25 PHE B O 1
ATOM 1439 N N . ILE B 1 26 ? 49.151 -41.432 11.110 1.00 21.97 26 ILE B N 1
ATOM 1440 C CA . ILE B 1 26 ? 50.305 -40.552 10.862 1.00 22.36 26 ILE B CA 1
ATOM 1441 C C . ILE B 1 26 ? 50.159 -39.701 9.578 1.00 21.34 26 ILE B C 1
ATOM 1442 O O . ILE B 1 26 ? 50.734 -38.624 9.423 1.00 21.22 26 ILE B O 1
ATOM 1447 N N . LYS B 1 27 ? 49.425 -40.216 8.593 1.00 20.65 27 LYS B N 1
ATOM 1448 C CA . LYS B 1 27 ? 49.293 -39.505 7.322 1.00 20.03 27 LYS B CA 1
ATOM 1449 C C . LYS B 1 27 ? 48.661 -38.133 7.561 1.00 19.35 27 LYS B C 1
ATOM 1450 O O . LYS B 1 27 ? 48.627 -37.286 6.664 1.00 21.04 27 LYS B O 1
ATOM 1456 N N . THR B 1 28 ? 48.159 -37.927 8.778 1.00 18.52 28 THR B N 1
ATOM 1457 C CA . THR B 1 28 ? 47.558 -36.656 9.174 1.00 17.88 28 THR B CA 1
ATOM 1458 C C . THR B 1 28 ? 48.510 -35.488 8.889 1.00 19.34 28 THR B C 1
ATOM 1459 O O . THR B 1 28 ? 48.105 -34.469 8.334 1.00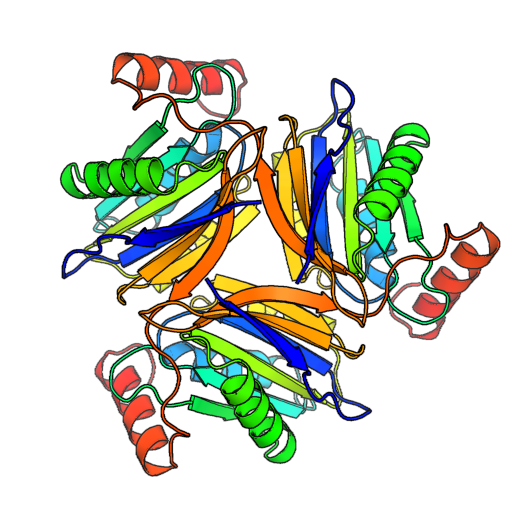 18.93 28 THR B O 1
ATOM 1463 N N . VAL B 1 29 ? 49.776 -35.641 9.268 1.00 17.97 29 VAL B N 1
ATOM 1464 C CA . VAL B 1 29 ? 50.752 -34.570 9.074 1.00 18.93 29 VAL B CA 1
ATOM 1465 C C . VAL B 1 29 ? 50.967 -34.193 7.616 1.00 17.78 29 VAL B C 1
ATOM 1466 O O . VAL B 1 29 ? 50.887 -33.023 7.253 1.00 16.84 29 VAL B O 1
ATOM 1470 N N . GLU B 1 30 ? 51.243 -35.189 6.784 1.00 18.51 30 GLU B N 1
ATOM 1471 C CA . GLU B 1 30 ? 51.461 -34.956 5.364 1.00 20.31 30 GLU B CA 1
ATOM 1472 C C . GLU B 1 30 ? 50.239 -34.294 4.718 1.00 19.17 30 GLU B C 1
ATOM 1473 O O . GLU B 1 30 ? 50.375 -33.322 3.975 1.00 19.22 30 GLU B O 1
ATOM 1479 N N . ASP B 1 31 ? 49.050 -34.817 5.009 1.00 17.92 31 ASP B N 1
ATOM 1480 C CA . ASP B 1 31 ? 47.807 -34.293 4.437 1.00 16.75 31 ASP B CA 1
ATOM 1481 C C . ASP B 1 31 ? 47.520 -32.845 4.869 1.00 16.56 31 ASP B C 1
ATOM 1482 O O . ASP B 1 31 ? 47.095 -32.007 4.084 1.00 14.95 31 ASP B O 1
ATOM 1487 N N . LEU B 1 32 ? 47.729 -32.541 6.146 1.00 15.61 32 LEU B N 1
ATOM 1488 C CA . LEU B 1 32 ? 47.485 -31.184 6.624 1.00 18.54 32 LEU B CA 1
ATOM 1489 C C . LEU B 1 32 ? 48.476 -30.224 5.960 1.00 19.53 32 LEU B C 1
ATOM 1490 O O . LEU B 1 32 ? 48.100 -29.136 5.515 1.00 18.26 32 LEU B O 1
ATOM 1495 N N . TYR B 1 33 ? 49.740 -30.638 5.885 1.00 20.10 33 TYR B N 1
ATOM 1496 C CA . TYR B 1 33 ? 50.773 -29.817 5.263 1.00 20.13 33 TYR B CA 1
ATOM 1497 C C . TYR B 1 33 ? 50.408 -29.493 3.818 1.00 19.40 33 TYR B C 1
ATOM 1498 O O . TYR B 1 33 ? 50.487 -28.343 3.380 1.00 20.04 33 TYR B O 1
ATOM 1507 N N . GLU B 1 34 ? 50.018 -30.523 3.077 1.00 17.56 34 GLU B N 1
ATOM 1508 C CA . GLU B 1 34 ? 49.662 -30.363 1.676 1.00 17.37 34 GLU B CA 1
ATOM 1509 C C . GLU B 1 34 ? 48.492 -29.429 1.419 1.00 15.98 34 GLU B C 1
ATOM 1510 O O . GLU B 1 34 ? 48.590 -28.531 0.589 1.00 16.76 34 GLU B O 1
ATOM 1516 N N . THR B 1 35 ? 47.384 -29.636 2.124 1.00 15.00 35 THR B N 1
ATOM 1517 C CA . THR B 1 35 ? 46.212 -28.804 1.902 1.00 15.90 35 THR B CA 1
ATOM 1518 C C . THR B 1 35 ? 46.473 -27.345 2.298 1.00 15.53 35 THR B C 1
ATOM 1519 O O . THR B 1 35 ? 45.917 -26.426 1.699 1.00 14.62 35 THR B O 1
ATOM 1523 N N . LEU B 1 36 ? 47.332 -27.125 3.288 1.00 14.75 36 LEU B N 1
ATOM 1524 C CA . LEU B 1 36 ? 47.654 -25.757 3.688 1.00 16.92 36 LEU B CA 1
ATOM 1525 C C . LEU B 1 36 ? 48.598 -25.130 2.658 1.00 17.49 36 LEU B C 1
ATOM 1526 O O . LEU B 1 36 ? 48.457 -23.959 2.306 1.00 19.03 36 LEU B O 1
ATOM 1531 N N . ALA B 1 37 ? 49.546 -25.923 2.166 1.00 17.41 37 ALA B N 1
ATOM 1532 C CA . ALA B 1 37 ? 50.507 -25.445 1.179 1.00 18.05 37 ALA B CA 1
ATOM 1533 C C . ALA B 1 37 ? 49.832 -25.062 -0.136 1.00 17.92 37 ALA B C 1
ATOM 1534 O O . ALA B 1 37 ? 50.220 -24.090 -0.772 1.00 16.98 37 ALA B O 1
ATOM 1536 N N . SER B 1 38 ? 48.819 -25.823 -0.542 1.00 18.26 38 SER B N 1
ATOM 1537 C CA . SER B 1 38 ? 48.131 -25.538 -1.796 1.00 18.02 38 SER B CA 1
ATOM 1538 C C . SER B 1 38 ? 46.916 -24.628 -1.634 1.00 18.34 38 SER B C 1
ATOM 1539 O O . SER B 1 38 ? 46.144 -24.447 -2.577 1.00 18.28 38 SER B O 1
ATOM 1542 N N . SER B 1 39 ? 46.755 -24.043 -0.450 1.00 16.84 39 SER B N 1
ATOM 1543 C CA . SER B 1 39 ? 45.624 -23.157 -0.192 1.00 17.95 39 SER B CA 1
ATOM 1544 C C . SER B 1 39 ? 45.969 -21.722 -0.580 1.00 18.04 39 SER B C 1
ATOM 1545 O O . SER B 1 39 ? 45.101 -20.949 -0.969 1.00 16.48 39 SER B O 1
ATOM 1548 N N . SER B 1 40 ? 47.247 -21.382 -0.471 1.00 18.01 40 SER B N 1
ATOM 1549 C CA . SER B 1 40 ? 47.731 -20.046 -0.796 1.00 19.67 40 SER B CA 1
ATOM 1550 C C . SER B 1 40 ? 49.257 -20.075 -0.826 1.00 19.04 40 SER B C 1
ATOM 1551 O O . SER B 1 40 ? 49.885 -20.792 -0.045 1.00 17.50 40 SER B O 1
ATOM 1554 N N . PRO B 1 41 ? 49.875 -19.304 -1.733 1.00 18.87 41 PRO B N 1
ATOM 1555 C CA . PRO B 1 41 ? 51.339 -19.286 -1.813 1.00 19.43 41 PRO B CA 1
ATOM 1556 C C . PRO B 1 41 ? 52.008 -18.457 -0.712 1.00 20.48 41 PRO B C 1
ATOM 1557 O O . PRO B 1 41 ? 53.213 -18.561 -0.499 1.00 21.91 41 PRO B O 1
ATOM 1561 N N . HIS B 1 42 ? 51.229 -17.653 0.001 1.00 19.88 42 HIS B N 1
ATOM 1562 C CA . HIS B 1 42 ? 51.798 -16.812 1.050 1.00 21.36 42 HIS B CA 1
ATOM 1563 C C . HIS B 1 42 ? 51.446 -17.237 2.471 1.00 21.09 42 HIS B C 1
ATOM 1564 O O . HIS B 1 42 ? 52.020 -16.727 3.433 1.00 18.95 42 HIS B O 1
ATOM 1571 N N . LEU B 1 43 ? 50.508 -18.163 2.617 1.00 19.08 43 LEU B N 1
ATOM 1572 C CA . LEU B 1 43 ? 50.138 -18.603 3.954 1.00 20.79 43 LEU B CA 1
ATOM 1573 C C . LEU B 1 43 ? 51.343 -19.219 4.666 1.00 20.06 43 LEU B C 1
ATOM 1574 O O . LEU B 1 43 ? 52.079 -20.017 4.084 1.00 21.06 43 LEU B O 1
ATOM 1579 N N . LYS B 1 44 ? 51.553 -18.823 5.917 1.00 19.07 44 LYS B N 1
ATOM 1580 C CA . LYS B 1 44 ? 52.644 -19.369 6.724 1.00 20.55 44 LYS B CA 1
ATOM 1581 C C . LYS B 1 44 ? 51.983 -20.270 7.762 1.00 19.92 44 LYS B C 1
ATOM 1582 O O . LYS B 1 44 ? 50.945 -19.914 8.322 1.00 20.14 44 LYS B O 1
ATOM 1588 N N . PHE B 1 45 ? 52.570 -21.430 8.033 1.00 19.59 45 PHE B N 1
ATOM 1589 C CA . PHE B 1 45 ? 51.943 -22.329 8.989 1.00 18.36 45 PHE B CA 1
ATOM 1590 C C . PHE B 1 45 ? 52.858 -23.348 9.648 1.00 18.72 45 PHE B C 1
ATOM 1591 O O . PHE B 1 45 ? 53.933 -23.677 9.135 1.00 17.05 45 PHE B O 1
ATOM 1599 N N . GLY B 1 46 ? 52.396 -23.834 10.798 1.00 16.89 46 GLY B N 1
ATOM 1600 C CA . GLY B 1 46 ? 53.113 -24.835 11.565 1.00 17.45 46 GLY B CA 1
ATOM 1601 C C . GLY B 1 46 ? 52.092 -25.879 11.983 1.00 18.77 46 GLY B C 1
ATOM 1602 O O . GLY B 1 46 ? 50.972 -25.524 12.357 1.00 17.37 46 GLY B O 1
ATOM 1603 N N . ILE B 1 47 ? 52.472 -27.155 11.929 1.00 18.29 47 ILE B N 1
ATOM 1604 C CA . ILE B 1 47 ? 51.564 -28.251 12.269 1.00 18.66 47 ILE B CA 1
ATOM 1605 C C . ILE B 1 47 ? 52.164 -29.247 13.250 1.00 19.02 47 ILE B C 1
ATOM 1606 O O . ILE B 1 47 ? 53.320 -29.637 13.112 1.00 19.38 47 ILE B O 1
ATOM 1611 N N . ALA B 1 48 ? 51.361 -29.676 14.221 1.00 20.00 48 ALA B N 1
ATOM 1612 C CA . ALA B 1 48 ? 51.794 -30.654 15.214 1.00 20.96 48 ALA B CA 1
ATOM 1613 C C . ALA B 1 48 ? 50.678 -31.683 15.388 1.00 22.74 48 ALA B C 1
ATOM 1614 O O . ALA B 1 48 ? 49.499 -31.326 15.443 1.00 22.46 48 ALA B O 1
ATOM 1616 N N . PHE B 1 49 ? 51.055 -32.957 15.464 1.00 22.04 49 PHE B N 1
ATOM 1617 C CA . PHE B 1 49 ? 50.094 -34.046 15.620 1.00 21.20 49 PHE B CA 1
ATOM 1618 C C . PHE B 1 49 ? 50.575 -35.015 16.694 1.00 21.10 49 PHE B C 1
ATOM 1619 O O . PHE B 1 49 ? 51.723 -35.460 16.668 1.00 22.78 49 PHE B O 1
ATOM 1627 N N . CYS B 1 50 ? 49.694 -35.347 17.631 1.00 20.15 50 CYS B N 1
ATOM 1628 C CA . CYS B 1 50 ? 50.049 -36.256 18.710 1.00 19.48 50 CYS B CA 1
ATOM 1629 C C . CYS B 1 50 ? 49.855 -37.723 18.354 1.00 19.38 50 CYS B C 1
ATOM 1630 O O . CYS B 1 50 ? 48.752 -38.256 18.453 1.00 20.32 50 CYS B O 1
ATOM 1633 N N . GLU B 1 51 ? 50.930 -38.371 17.922 1.00 20.63 51 GLU B N 1
ATOM 1634 C CA . GLU B 1 51 ? 50.874 -39.793 17.613 1.00 20.86 51 GLU B CA 1
ATOM 1635 C C . GLU B 1 51 ? 50.502 -40.420 18.951 1.00 20.81 51 GLU B C 1
ATOM 1636 O O . GLU B 1 51 ? 51.161 -40.168 19.961 1.00 22.18 51 GLU B O 1
ATOM 1642 N N . ALA B 1 52 ? 49.447 -41.227 18.962 1.00 21.32 52 ALA B N 1
ATOM 1643 C CA . ALA B 1 52 ? 48.955 -41.825 20.201 1.00 21.58 52 ALA B CA 1
ATOM 1644 C C . ALA B 1 52 ? 49.391 -43.252 20.505 1.00 22.79 52 ALA B C 1
ATOM 1645 O O . ALA B 1 52 ? 48.914 -43.853 21.468 1.00 21.77 52 ALA B O 1
ATOM 1647 N N . SER B 1 53 ? 50.289 -43.798 19.694 1.00 22.00 53 SER B N 1
ATOM 1648 C CA . SER B 1 53 ? 50.772 -45.153 19.914 1.00 24.24 53 SER B CA 1
ATOM 1649 C C . SER B 1 53 ? 52.229 -45.252 19.484 1.00 23.46 53 SER B C 1
ATOM 1650 O O . SER B 1 53 ? 52.848 -44.246 19.129 1.00 22.29 53 SER B O 1
ATOM 1653 N N . GLY B 1 54 ? 52.774 -46.463 19.523 1.00 22.89 54 GLY B N 1
ATOM 1654 C CA . GLY B 1 54 ? 54.159 -46.652 19.139 1.00 23.31 54 GLY B CA 1
ATOM 1655 C C . GLY B 1 54 ? 55.059 -45.737 19.941 1.00 22.84 54 GLY B C 1
ATOM 1656 O O . GLY B 1 54 ? 55.009 -45.739 21.167 1.00 24.66 54 GLY B O 1
ATOM 1657 N N . LYS B 1 55 ? 55.872 -44.944 19.249 1.00 22.24 55 LYS B N 1
ATOM 1658 C CA . LYS B 1 55 ? 56.792 -44.019 19.903 1.00 22.99 55 LYS B CA 1
ATOM 1659 C C . LYS B 1 55 ? 56.100 -42.807 20.534 1.00 22.25 55 LYS B C 1
ATOM 1660 O O . LYS B 1 55 ? 56.735 -42.028 21.238 1.00 20.94 55 LYS B O 1
ATOM 1666 N N . ARG B 1 56 ? 54.804 -42.643 20.274 1.00 23.20 56 ARG B N 1
ATOM 1667 C CA . ARG B 1 56 ? 54.038 -41.538 20.855 1.00 21.60 56 ARG B CA 1
ATOM 1668 C C . ARG B 1 56 ? 54.724 -40.183 20.685 1.00 21.70 56 ARG B C 1
ATOM 1669 O O . ARG B 1 56 ? 54.811 -39.394 21.627 1.00 22.52 56 ARG B O 1
ATOM 1677 N N . LEU B 1 57 ? 55.192 -39.907 19.475 1.00 20.09 57 LEU B N 1
ATOM 1678 C CA . LEU B 1 57 ? 55.885 -38.660 19.190 1.00 20.45 57 LEU B CA 1
ATOM 1679 C C . LEU B 1 57 ? 54.997 -37.575 18.606 1.00 21.42 57 LEU B C 1
ATOM 1680 O O . LEU B 1 57 ? 53.980 -37.857 17.972 1.00 21.77 57 LEU B O 1
ATOM 1685 N N . ILE B 1 58 ? 55.385 -36.328 18.850 1.00 21.36 58 ILE B N 1
ATOM 1686 C CA . ILE B 1 58 ? 54.675 -35.188 18.292 1.00 21.77 58 ILE B CA 1
ATOM 1687 C C . ILE B 1 58 ? 55.197 -35.139 16.860 1.00 21.26 58 ILE B C 1
ATOM 1688 O O . ILE B 1 58 ? 56.391 -34.929 16.643 1.00 18.36 58 ILE B O 1
ATOM 1693 N N . ARG B 1 59 ? 54.316 -35.366 15.892 1.00 20.84 59 ARG B N 1
ATOM 1694 C CA . ARG B 1 59 ? 54.710 -35.340 14.489 1.00 21.16 59 ARG B CA 1
ATOM 1695 C C . ARG B 1 59 ? 54.464 -33.933 13.977 1.00 21.94 59 ARG B C 1
ATOM 1696 O O . ARG B 1 59 ? 53.433 -33.334 14.276 1.00 23.45 59 ARG B O 1
ATOM 1704 N N . TRP B 1 60 ? 55.402 -33.400 13.201 1.00 21.32 60 TRP B N 1
ATOM 1705 C CA . TRP B 1 60 ? 55.257 -32.029 12.733 1.00 19.99 60 TRP B CA 1
ATOM 1706 C C . TRP B 1 60 ? 55.788 -31.728 11.341 1.00 20.02 60 TRP B C 1
ATOM 1707 O O . TRP B 1 60 ? 56.529 -32.511 10.748 1.00 19.10 60 TRP B O 1
ATOM 1718 N N . ASP B 1 61 ? 55.398 -30.560 10.847 1.00 18.27 61 ASP B N 1
ATOM 1719 C CA . ASP B 1 61 ? 55.811 -30.067 9.545 1.00 19.64 61 ASP B CA 1
ATOM 1720 C C . ASP B 1 61 ? 55.251 -28.651 9.431 1.00 19.73 61 ASP B C 1
ATOM 1721 O O . ASP B 1 61 ? 54.513 -28.195 10.308 1.00 20.42 61 ASP B O 1
ATOM 1726 N N . GLY B 1 62 ? 55.605 -27.961 8.356 1.00 19.47 62 GLY B N 1
ATOM 1727 C CA . GLY B 1 62 ? 55.136 -26.605 8.154 1.00 21.08 62 GLY B CA 1
ATOM 1728 C C . GLY B 1 62 ? 56.154 -25.834 7.338 1.00 21.42 62 GLY B C 1
ATOM 1729 O O . GLY B 1 62 ? 57.122 -26.420 6.853 1.00 20.02 62 GLY B O 1
ATOM 1730 N N . ASN B 1 63 ? 55.943 -24.529 7.180 1.00 20.65 63 ASN B N 1
ATOM 1731 C CA . ASN B 1 63 ? 56.870 -23.705 6.418 1.00 20.93 63 ASN B CA 1
ATOM 1732 C C . ASN B 1 63 ? 57.329 -22.477 7.208 1.00 22.01 63 ASN B C 1
ATOM 1733 O O . ASN B 1 63 ? 57.805 -21.501 6.628 1.00 22.65 63 ASN B O 1
ATOM 1738 N N . ASP B 1 64 ? 57.180 -22.539 8.530 1.00 23.12 64 ASP B N 1
ATOM 1739 C CA . ASP B 1 64 ? 57.581 -21.451 9.428 1.00 24.84 64 ASP B CA 1
ATOM 1740 C C . ASP B 1 64 ? 58.051 -22.055 10.757 1.00 24.81 64 ASP B C 1
ATOM 1741 O O . ASP B 1 64 ? 57.241 -22.509 11.569 1.00 23.19 64 ASP B O 1
ATOM 1746 N N . GLU B 1 65 ? 59.361 -22.048 10.975 1.00 24.95 65 GLU B N 1
ATOM 1747 C CA . GLU B 1 65 ? 59.940 -22.611 12.187 1.00 27.31 65 GLU B CA 1
ATOM 1748 C C . GLU B 1 65 ? 59.294 -22.103 13.477 1.00 26.62 65 GLU B C 1
ATOM 1749 O O . GLU B 1 65 ? 59.073 -22.879 14.411 1.00 25.86 65 GLU B O 1
ATOM 1755 N N . GLU B 1 66 ? 58.997 -20.808 13.541 1.00 26.59 66 GLU B N 1
ATOM 1756 C CA . GLU B 1 66 ? 58.368 -20.248 14.736 1.00 28.00 66 GLU B CA 1
ATOM 1757 C C . GLU B 1 66 ? 57.002 -20.874 14.990 1.00 26.37 66 GLU B C 1
ATOM 1758 O O . GLU B 1 66 ? 56.704 -21.302 16.105 1.00 26.87 66 GLU B O 1
ATOM 1764 N N . LEU B 1 67 ? 56.173 -20.925 13.952 1.00 24.31 67 LEU B N 1
ATOM 1765 C CA . LEU B 1 67 ? 54.837 -21.499 14.080 1.00 21.92 67 LEU B CA 1
ATOM 1766 C C . LEU B 1 67 ? 54.910 -22.989 14.383 1.00 21.78 67 LEU B C 1
ATOM 1767 O O . LEU B 1 67 ? 54.069 -23.525 15.104 1.00 21.85 67 LEU B O 1
ATOM 1772 N N . ILE B 1 68 ? 55.916 -23.658 13.829 1.00 20.75 68 ILE B N 1
ATOM 1773 C CA . ILE B 1 68 ? 56.088 -25.084 14.067 1.00 21.47 68 ILE B CA 1
ATOM 1774 C C . ILE B 1 68 ? 56.368 -25.341 15.542 1.00 22.66 68 ILE B C 1
ATOM 1775 O O . ILE B 1 68 ? 55.771 -26.233 16.145 1.00 21.14 68 ILE B O 1
ATOM 1780 N N . LYS B 1 69 ? 57.273 -24.555 16.123 1.00 23.15 69 LYS B N 1
ATOM 1781 C CA . LYS B 1 69 ? 57.617 -24.714 17.533 1.00 26.23 69 LYS B CA 1
ATOM 1782 C C . LYS B 1 69 ? 56.411 -24.455 18.430 1.00 26.23 69 LYS B C 1
ATOM 1783 O O . LYS B 1 69 ? 56.188 -25.176 19.404 1.00 25.63 69 LYS B O 1
ATOM 1789 N N . LEU B 1 70 ? 55.637 -23.425 18.099 1.00 27.25 70 LEU B N 1
ATOM 1790 C CA . LEU B 1 70 ? 54.445 -23.097 18.858 1.00 27.41 70 LEU B CA 1
ATOM 1791 C C . LEU B 1 70 ? 53.478 -24.263 18.826 1.00 26.04 70 LEU B C 1
ATOM 1792 O O . LEU B 1 70 ? 52.866 -24.622 19.820 1.00 25.13 70 LEU B O 1
ATOM 1797 N N . ALA B 1 71 ? 53.340 -24.857 17.645 1.00 24.40 71 ALA B N 1
ATOM 1798 C CA . ALA B 1 71 ? 52.447 -25.990 17.461 1.00 22.31 71 ALA B CA 1
ATOM 1799 C C . ALA B 1 71 ? 52.886 -27.157 18.332 1.00 20.87 71 ALA B C 1
ATOM 1800 O O . ALA B 1 71 ? 52.064 -27.787 18.997 1.00 20.56 71 ALA B O 1
ATOM 1802 N N . GLN B 1 72 ? 54.185 -27.442 18.333 1.00 21.75 72 GLN B N 1
ATOM 1803 C CA . GLN B 1 72 ? 54.719 -28.545 19.133 1.00 21.92 72 GLN B CA 1
ATOM 1804 C C . GLN B 1 72 ? 54.478 -28.302 20.621 1.00 21.74 72 GLN B C 1
ATOM 1805 O O . GLN B 1 72 ? 54.047 -29.198 21.345 1.00 20.75 72 GLN B O 1
ATOM 1811 N N . GLN B 1 73 ? 54.766 -27.086 21.073 1.00 22.98 73 GLN B N 1
ATOM 1812 C CA . GLN B 1 73 ? 54.586 -26.737 22.479 1.00 25.91 73 GLN B CA 1
ATOM 1813 C C . GLN B 1 73 ? 53.132 -26.876 22.916 1.00 24.67 73 GLN B C 1
ATOM 1814 O O . GLN B 1 73 ? 52.842 -27.494 23.942 1.00 25.72 73 GLN B O 1
ATOM 1820 N N . THR B 1 74 ? 52.217 -26.308 22.136 1.00 22.26 74 THR B N 1
ATOM 1821 C CA . THR B 1 74 ? 50.799 -26.384 22.469 1.00 22.06 74 THR B CA 1
ATOM 1822 C C . THR B 1 74 ? 50.300 -27.830 22.486 1.00 21.42 74 THR B C 1
ATOM 1823 O O . THR B 1 74 ? 49.538 -28.218 23.369 1.00 20.92 74 THR B O 1
ATOM 1827 N N . ALA B 1 75 ? 50.735 -28.624 21.510 1.00 21.24 75 ALA B N 1
ATOM 1828 C CA . ALA B 1 75 ? 50.338 -30.027 21.435 1.00 21.19 75 ALA B CA 1
ATOM 1829 C C . ALA B 1 75 ? 50.793 -30.758 22.696 1.00 22.42 75 ALA B C 1
ATOM 1830 O O . ALA B 1 75 ? 50.065 -31.583 23.251 1.00 20.39 75 ALA B O 1
ATOM 1832 N N . LEU B 1 76 ? 52.007 -30.457 23.143 1.00 24.03 76 LEU B N 1
ATOM 1833 C CA . LEU B 1 76 ? 52.538 -31.088 24.344 1.00 25.78 76 LEU B CA 1
ATOM 1834 C C . LEU B 1 76 ? 51.741 -30.672 25.576 1.00 24.95 76 LEU B C 1
ATOM 1835 O O . LEU B 1 76 ? 51.420 -31.505 26.419 1.00 24.25 76 LEU B O 1
ATOM 1840 N N . LYS B 1 77 ? 51.421 -29.383 25.673 1.00 26.25 77 LYS B N 1
ATOM 1841 C CA . LYS B 1 77 ? 50.663 -28.864 26.812 1.00 26.29 77 LYS B CA 1
ATOM 1842 C C . LYS B 1 77 ? 49.303 -29.538 26.934 1.00 24.75 77 LYS B C 1
ATOM 1843 O O . LYS B 1 77 ? 48.893 -29.928 28.028 1.00 24.41 77 LYS B O 1
ATOM 1849 N N . ILE B 1 78 ? 48.599 -29.666 25.813 1.00 22.70 78 ILE B N 1
ATOM 1850 C CA . ILE B 1 78 ? 47.296 -30.323 25.819 1.00 20.93 78 ILE B CA 1
ATOM 1851 C C . ILE B 1 78 ? 47.530 -31.794 26.157 1.00 21.30 78 ILE B C 1
ATOM 1852 O O . ILE B 1 78 ? 46.835 -32.366 26.996 1.00 21.26 78 ILE B O 1
ATOM 1857 N N . GLY B 1 79 ? 48.518 -32.395 25.499 1.00 21.18 79 GLY B N 1
ATOM 1858 C CA . GLY B 1 79 ? 48.875 -33.781 25.763 1.00 22.37 79 GLY B CA 1
ATOM 1859 C C . GLY B 1 79 ? 47.853 -34.883 25.538 1.00 22.29 79 GLY B C 1
ATOM 1860 O O . GLY B 1 79 ? 47.970 -35.962 26.121 1.00 22.73 79 GLY B O 1
ATOM 1861 N N . ALA B 1 80 ? 46.861 -34.636 24.694 1.00 21.48 80 ALA B N 1
ATOM 1862 C CA . ALA B 1 80 ? 45.846 -35.644 24.415 1.00 20.60 80 ALA B CA 1
ATOM 1863 C C . ALA B 1 80 ? 46.171 -36.386 23.120 1.00 20.62 80 ALA B C 1
ATOM 1864 O O . ALA B 1 80 ? 46.374 -35.772 22.075 1.00 20.00 80 ALA B O 1
ATOM 1866 N N . GLY B 1 81 ? 46.219 -37.710 23.197 1.00 20.11 81 GLY B N 1
ATOM 1867 C CA . GLY B 1 81 ? 46.514 -38.501 22.018 1.00 19.98 81 GLY B CA 1
ATOM 1868 C C . GLY B 1 81 ? 45.628 -38.162 20.828 1.00 21.45 81 GLY B C 1
ATOM 1869 O O . GLY B 1 81 ? 44.425 -37.925 20.978 1.00 18.29 81 GLY B O 1
ATOM 1870 N N . HIS B 1 82 ? 46.241 -38.135 19.646 1.00 19.99 82 HIS B N 1
ATOM 1871 C CA . HIS B 1 82 ? 45.557 -37.843 18.388 1.00 20.54 82 HIS B CA 1
ATOM 1872 C C . HIS B 1 82 ? 45.055 -36.420 18.180 1.00 19.98 82 HIS B C 1
ATOM 1873 O O . HIS B 1 82 ? 44.277 -36.159 17.258 1.00 20.35 82 HIS B O 1
ATOM 1880 N N . THR B 1 83 ? 45.508 -35.505 19.028 1.00 19.30 83 THR B N 1
ATOM 1881 C CA . THR B 1 83 ? 45.149 -34.098 18.908 1.00 18.87 83 THR B CA 1
ATOM 1882 C C . THR B 1 83 ? 46.109 -33.456 17.907 1.00 19.47 83 THR B C 1
ATOM 1883 O O . THR B 1 83 ? 47.300 -33.792 17.883 1.00 19.22 83 THR B O 1
ATOM 1887 N N . PHE B 1 84 ? 45.601 -32.564 17.058 1.00 19.01 84 PHE B N 1
ATOM 1888 C CA . PHE B 1 84 ? 46.482 -31.859 16.135 1.00 17.63 84 PHE B CA 1
ATOM 1889 C C . PHE B 1 84 ? 46.330 -30.370 16.415 1.00 18.72 84 PHE B C 1
ATOM 1890 O O . PHE B 1 84 ? 45.266 -29.910 16.834 1.00 17.63 84 PHE B O 1
ATOM 1898 N N . VAL B 1 85 ? 47.417 -29.634 16.228 1.00 18.82 85 VAL B N 1
ATOM 1899 C CA . VAL B 1 85 ? 47.439 -28.197 16.466 1.00 18.41 85 VAL B CA 1
ATOM 1900 C C . VAL B 1 85 ? 48.045 -27.505 15.256 1.00 18.89 85 VAL B C 1
ATOM 1901 O O . VAL B 1 85 ? 49.071 -27.945 14.732 1.00 19.69 85 VAL B O 1
ATOM 1905 N N . ILE B 1 86 ? 47.411 -26.423 14.820 1.00 18.17 86 ILE B N 1
ATOM 1906 C CA . ILE B 1 86 ? 47.885 -25.665 13.670 1.00 17.45 86 ILE B CA 1
ATOM 1907 C C . ILE B 1 86 ? 47.921 -24.172 13.965 1.00 18.10 86 ILE B C 1
ATOM 1908 O O . ILE B 1 86 ? 46.972 -23.617 14.516 1.00 17.69 86 ILE B O 1
ATOM 1913 N N . TYR B 1 87 ? 49.020 -23.525 13.598 1.00 17.26 87 TYR B N 1
ATOM 1914 C CA . TYR B 1 87 ? 49.136 -22.080 13.758 1.00 17.27 87 TYR B CA 1
ATOM 1915 C C . TYR B 1 87 ? 49.325 -21.532 12.352 1.00 18.33 87 TYR B C 1
ATOM 1916 O O . TYR B 1 87 ? 50.093 -22.088 11.563 1.00 16.93 87 TYR B O 1
ATOM 1925 N N . ILE B 1 88 ? 48.609 -20.462 12.030 1.00 18.54 88 ILE B N 1
ATOM 1926 C CA . ILE B 1 88 ? 48.736 -19.842 10.720 1.00 20.57 88 ILE B CA 1
ATOM 1927 C C . ILE B 1 88 ? 49.032 -18.355 10.869 1.00 22.20 88 ILE B C 1
ATOM 1928 O O . ILE B 1 88 ? 48.645 -17.721 11.854 1.00 22.74 88 ILE B O 1
ATOM 1933 N N . LYS B 1 89 ? 49.730 -17.813 9.881 1.00 21.79 89 LYS B N 1
ATOM 1934 C CA . LYS B 1 89 ? 50.086 -16.404 9.855 1.00 22.03 89 LYS B CA 1
ATOM 1935 C C . LYS B 1 89 ? 49.974 -15.952 8.404 1.00 20.96 89 LYS B C 1
ATOM 1936 O O . LYS B 1 89 ? 50.160 -16.752 7.486 1.00 19.66 89 LYS B O 1
ATOM 1942 N N . ASN B 1 90 ? 49.660 -14.676 8.206 1.00 20.85 90 ASN B N 1
ATOM 1943 C CA . ASN B 1 90 ? 49.502 -14.116 6.870 1.00 21.46 90 ASN B CA 1
ATOM 1944 C C . ASN B 1 90 ? 48.336 -14.802 6.163 1.00 20.48 90 ASN B C 1
ATOM 1945 O O . ASN B 1 90 ? 48.373 -15.062 4.958 1.00 18.81 90 ASN B O 1
ATOM 1950 N N . GLY B 1 91 ? 47.299 -15.087 6.943 1.00 20.60 91 GLY B N 1
ATOM 1951 C CA . GLY B 1 91 ? 46.106 -15.740 6.437 1.00 19.52 91 GLY B CA 1
ATOM 1952 C C . GLY B 1 91 ? 45.122 -15.875 7.586 1.00 20.41 91 GLY B C 1
ATOM 1953 O O . GLY B 1 91 ? 45.483 -15.612 8.737 1.00 18.42 91 GLY B O 1
ATOM 1954 N N . PHE B 1 92 ? 43.891 -16.282 7.287 1.00 19.10 92 PHE B N 1
ATOM 1955 C CA . PHE B 1 92 ? 42.858 -16.432 8.316 1.00 19.80 92 PHE B CA 1
ATOM 1956 C C . PHE B 1 92 ? 42.223 -17.820 8.284 1.00 18.60 92 PHE B C 1
ATOM 1957 O O . PHE B 1 92 ? 42.230 -18.488 7.254 1.00 19.46 92 PHE B O 1
ATOM 1965 N N . PRO B 1 93 ? 41.664 -18.269 9.420 1.00 18.88 93 PRO B N 1
ATOM 1966 C CA . PRO B 1 93 ? 41.023 -19.584 9.516 1.00 18.19 93 PRO B CA 1
ATOM 1967 C C . PRO B 1 93 ? 39.949 -19.849 8.458 1.00 17.67 93 PRO B C 1
ATOM 1968 O O . PRO B 1 93 ? 39.825 -20.974 7.979 1.00 16.79 93 PRO B O 1
ATOM 1972 N N . ILE B 1 94 ? 39.174 -18.830 8.095 1.00 16.24 94 ILE B N 1
ATOM 1973 C CA . ILE B 1 94 ? 38.135 -19.037 7.091 1.00 16.86 94 ILE B CA 1
ATOM 1974 C C . ILE B 1 94 ? 38.758 -19.394 5.744 1.00 17.23 94 ILE B C 1
ATOM 1975 O O . ILE B 1 94 ? 38.095 -19.970 4.883 1.00 17.50 94 ILE B O 1
ATOM 1980 N N . ASN B 1 95 ? 40.031 -19.049 5.567 1.00 16.34 95 ASN B N 1
ATOM 1981 C CA . ASN B 1 95 ? 40.746 -19.368 4.329 1.00 17.29 95 ASN B CA 1
ATOM 1982 C C . ASN B 1 95 ? 40.952 -20.876 4.194 1.00 16.34 95 ASN B C 1
ATOM 1983 O O . ASN B 1 95 ? 40.925 -21.414 3.089 1.00 16.49 95 ASN B O 1
ATOM 1988 N N . VAL B 1 96 ? 41.152 -21.552 5.324 1.00 15.68 96 VAL B N 1
ATOM 1989 C CA . VAL B 1 96 ? 41.458 -22.982 5.308 1.00 16.05 96 VAL B CA 1
ATOM 1990 C C . VAL B 1 96 ? 40.630 -23.931 6.165 1.00 15.30 96 VAL B C 1
ATOM 1991 O O . VAL B 1 96 ? 40.890 -25.137 6.165 1.00 15.64 96 VAL B O 1
ATOM 1995 N N . LEU B 1 97 ? 39.641 -23.421 6.890 1.00 15.96 97 LEU B N 1
ATOM 1996 C CA . LEU B 1 97 ? 38.861 -24.291 7.758 1.00 16.65 97 LEU B CA 1
ATOM 1997 C C . LEU B 1 97 ? 38.148 -25.427 7.024 1.00 17.03 97 LEU B C 1
ATOM 1998 O O . LEU B 1 97 ? 38.130 -26.559 7.509 1.00 16.53 97 LEU B O 1
ATOM 2003 N N . ASN B 1 98 ? 37.569 -25.140 5.860 1.00 15.81 98 ASN B N 1
ATOM 2004 C CA . ASN B 1 98 ? 36.873 -26.177 5.106 1.00 16.84 98 ASN B CA 1
ATOM 2005 C C . ASN B 1 98 ? 37.846 -27.246 4.598 1.00 17.88 98 ASN B C 1
ATOM 2006 O O . ASN B 1 98 ? 37.517 -28.434 4.588 1.00 15.02 98 ASN B O 1
ATOM 2011 N N . ARG B 1 99 ? 39.039 -26.821 4.182 1.00 16.08 99 ARG B N 1
ATOM 2012 C CA . ARG B 1 99 ? 40.061 -27.757 3.717 1.00 17.39 99 ARG B CA 1
ATOM 2013 C C . ARG B 1 99 ? 40.400 -28.741 4.843 1.00 15.81 99 ARG B C 1
ATOM 2014 O O . ARG B 1 99 ? 40.458 -29.950 4.629 1.00 14.19 99 ARG B O 1
ATOM 2022 N N . ILE B 1 100 ? 40.610 -28.210 6.044 1.00 17.23 100 ILE B N 1
ATOM 2023 C CA . ILE B 1 100 ? 40.943 -29.031 7.208 1.00 17.18 100 ILE B CA 1
ATOM 2024 C C . ILE B 1 100 ? 39.824 -30.022 7.534 1.00 17.82 100 ILE B C 1
ATOM 2025 O O . ILE B 1 100 ? 40.079 -31.198 7.802 1.00 17.23 100 ILE B O 1
ATOM 2030 N N . LYS B 1 101 ? 38.582 -29.553 7.513 1.00 17.98 101 LYS B N 1
ATOM 2031 C CA . LYS B 1 101 ? 37.454 -30.436 7.795 1.00 19.25 101 LYS B CA 1
ATOM 2032 C C . LYS B 1 101 ? 37.390 -31.574 6.782 1.00 19.44 101 LYS B C 1
ATOM 2033 O O . LYS B 1 101 ? 36.986 -32.689 7.111 1.00 19.25 101 LYS B O 1
ATOM 2039 N N . ASN B 1 102 ? 37.810 -31.289 5.554 1.00 18.45 102 ASN B N 1
ATOM 2040 C CA . ASN B 1 102 ? 37.779 -32.273 4.478 1.00 20.37 102 ASN B CA 1
ATOM 2041 C C . ASN B 1 102 ? 38.961 -33.249 4.411 1.00 19.94 102 ASN B C 1
ATOM 2042 O O . ASN B 1 102 ? 38.980 -34.136 3.559 1.00 18.07 102 ASN B O 1
ATOM 2047 N N . VAL B 1 103 ? 39.948 -33.090 5.288 1.00 18.01 103 VAL B N 1
ATOM 2048 C CA . VAL B 1 103 ? 41.083 -34.014 5.298 1.00 16.58 103 VAL B CA 1
ATOM 2049 C C . VAL B 1 103 ? 40.533 -35.346 5.832 1.00 16.90 103 VAL B C 1
ATOM 2050 O O . VAL B 1 103 ? 39.922 -35.389 6.901 1.00 16.32 103 VAL B O 1
ATOM 2054 N N . GLU B 1 104 ? 40.736 -36.423 5.076 1.00 16.42 104 GLU B N 1
ATOM 2055 C CA . GLU B 1 104 ? 40.206 -37.736 5.443 1.00 16.69 104 GLU B CA 1
ATOM 2056 C C . GLU B 1 104 ? 40.598 -38.292 6.802 1.00 16.80 104 GLU B C 1
ATOM 2057 O O . GLU B 1 104 ? 39.892 -39.142 7.337 1.00 16.39 104 GLU B O 1
ATOM 2063 N N . GLU B 1 105 ? 41.711 -37.828 7.364 1.00 17.51 105 GLU B N 1
ATOM 2064 C CA . GLU B 1 105 ? 42.143 -38.278 8.682 1.00 17.95 105 GLU B CA 1
ATOM 2065 C C . GLU B 1 105 ? 41.433 -37.511 9.799 1.00 19.44 105 GLU B C 1
ATOM 2066 O O . GLU B 1 105 ? 41.198 -38.021 10.887 1.00 19.69 105 GLU B O 1
ATOM 2072 N N . VAL B 1 106 ? 41.108 -36.247 9.529 1.00 19.63 106 VAL B N 1
ATOM 2073 C CA . VAL B 1 106 ? 40.476 -35.376 10.525 1.00 18.16 106 VAL B CA 1
ATOM 2074 C C . VAL B 1 106 ? 39.104 -35.845 10.991 1.00 17.45 106 VAL B C 1
ATOM 2075 O O . VAL B 1 106 ? 38.189 -36.032 10.192 1.00 17.80 106 VAL B O 1
ATOM 2079 N N . VAL B 1 107 ? 38.979 -36.018 12.302 1.00 17.69 107 VAL B N 1
ATOM 2080 C CA . VAL B 1 107 ? 37.745 -36.478 12.930 1.00 16.48 107 VAL B CA 1
ATOM 2081 C C . VAL B 1 107 ? 36.834 -35.294 13.248 1.00 17.85 107 VAL B C 1
ATOM 2082 O O . VAL B 1 107 ? 35.644 -35.307 12.919 1.00 16.30 107 VAL B O 1
ATOM 2086 N N . ARG B 1 108 ? 37.408 -34.278 13.888 1.00 16.78 108 ARG B N 1
ATOM 2087 C CA . ARG B 1 108 ? 36.679 -33.065 14.243 1.00 17.76 108 ARG B CA 1
ATOM 2088 C C . ARG B 1 108 ? 37.632 -31.938 14.598 1.00 17.41 108 ARG B C 1
ATOM 2089 O O . ARG B 1 108 ? 38.835 -32.151 14.778 1.00 16.71 108 ARG B O 1
ATOM 2097 N N . ILE B 1 109 ? 37.082 -30.735 14.700 1.00 15.85 109 ILE B N 1
ATOM 2098 C CA . ILE B 1 109 ? 37.868 -29.566 15.047 1.00 14.88 109 ILE B CA 1
ATOM 2099 C C . ILE B 1 109 ? 37.302 -28.998 16.348 1.00 16.73 109 ILE B C 1
ATOM 2100 O O . ILE B 1 109 ? 36.086 -28.857 16.494 1.00 15.81 109 ILE B O 1
ATOM 2105 N N . PHE B 1 110 ? 38.190 -28.695 17.295 1.00 14.45 110 PHE B N 1
ATOM 2106 C CA . PHE B 1 110 ? 37.796 -28.168 18.598 1.00 15.14 110 PHE B CA 1
ATOM 2107 C C . PHE B 1 110 ? 37.686 -26.656 18.623 1.00 15.60 110 PHE B C 1
ATOM 2108 O O . PHE B 1 110 ? 36.841 -26.101 19.323 1.00 13.87 110 PHE B O 1
ATOM 2116 N N . ALA B 1 111 ? 38.551 -25.987 17.870 1.00 16.17 111 ALA B N 1
ATOM 2117 C CA . ALA B 1 111 ? 38.531 -24.533 17.842 1.00 16.83 111 ALA B CA 1
ATOM 2118 C C . ALA B 1 111 ? 39.357 -23.944 16.708 1.00 16.51 111 ALA B C 1
ATOM 2119 O O . ALA B 1 111 ? 40.289 -24.571 16.197 1.00 17.26 111 ALA B O 1
ATOM 2121 N N . ALA B 1 112 ? 38.996 -22.726 16.330 1.00 15.45 112 ALA B N 1
ATOM 2122 C CA . ALA B 1 112 ? 39.671 -21.961 15.285 1.00 17.86 112 ALA B CA 1
ATOM 2123 C C . ALA B 1 112 ? 39.473 -20.531 15.775 1.00 17.95 112 ALA B C 1
ATOM 2124 O O . ALA B 1 112 ? 38.381 -19.980 15.654 1.00 18.47 112 ALA B O 1
ATOM 2126 N N . THR B 1 113 ? 40.516 -19.931 16.343 1.00 19.03 113 THR B N 1
ATOM 2127 C CA . THR B 1 113 ? 40.360 -18.594 16.898 1.00 18.65 113 THR B CA 1
ATOM 2128 C C . THR B 1 113 ? 41.669 -17.861 17.178 1.00 19.56 113 THR B C 1
ATOM 2129 O O . THR B 1 113 ? 42.757 -18.426 17.065 1.00 19.26 113 THR B O 1
ATOM 2133 N N . ALA B 1 114 ? 41.538 -16.592 17.555 1.00 20.51 114 ALA B N 1
ATOM 2134 C CA . ALA B 1 114 ? 42.674 -15.753 17.908 1.00 21.44 114 ALA B CA 1
ATOM 2135 C C . ALA B 1 114 ? 42.388 -15.152 19.291 1.00 22.52 114 ALA B C 1
ATOM 2136 O O . ALA B 1 114 ? 43.199 -14.408 19.839 1.00 20.85 114 ALA B O 1
ATOM 2138 N N . ASN B 1 115 ? 41.220 -15.482 19.842 1.00 21.77 115 ASN B N 1
ATOM 2139 C CA . ASN B 1 115 ? 40.809 -15.003 21.161 1.00 22.73 115 ASN B CA 1
ATOM 2140 C C . ASN B 1 115 ? 41.500 -15.824 22.243 1.00 22.52 115 ASN B C 1
ATOM 2141 O O . ASN B 1 115 ? 42.033 -16.901 21.967 1.00 21.76 115 ASN B O 1
ATOM 2146 N N . PRO B 1 116 ? 41.506 -15.322 23.492 1.00 21.89 116 PRO B N 1
ATOM 2147 C CA . PRO B 1 116 ? 42.143 -16.080 24.573 1.00 20.44 116 PRO B CA 1
ATOM 2148 C C . PRO B 1 116 ? 41.485 -17.458 24.539 1.00 19.92 116 PRO B C 1
ATOM 2149 O O . PRO B 1 116 ? 40.254 -17.561 24.497 1.00 17.68 116 PRO B O 1
ATOM 2153 N N . LEU B 1 117 ? 42.298 -18.508 24.547 1.00 19.51 117 LEU B N 1
ATOM 2154 C CA . LEU B 1 117 ? 41.770 -19.859 24.452 1.00 18.32 117 LEU B CA 1
ATOM 2155 C C . LEU B 1 117 ? 42.260 -20.840 25.508 1.00 19.59 117 LEU B C 1
ATOM 2156 O O . LEU B 1 117 ? 43.455 -20.905 25.823 1.00 20.12 117 LEU B O 1
ATOM 2161 N N . GLN B 1 118 ? 41.315 -21.597 26.053 1.00 18.82 118 GLN B N 1
ATOM 2162 C CA . GLN B 1 118 ? 41.615 -22.618 27.047 1.00 19.40 118 GLN B CA 1
ATOM 2163 C C . GLN B 1 118 ? 41.093 -23.940 26.503 1.00 18.83 118 GLN B C 1
ATOM 2164 O O . GLN B 1 118 ? 39.990 -24.002 25.969 1.00 16.47 118 GLN B O 1
ATOM 2170 N N . VAL B 1 119 ? 41.899 -24.989 26.610 1.00 18.57 119 VAL B N 1
ATOM 2171 C CA . VAL B 1 119 ? 41.469 -26.304 26.175 1.00 17.31 119 VAL B CA 1
ATOM 2172 C C . VAL B 1 119 ? 41.220 -27.081 27.462 1.00 18.37 119 VAL B C 1
ATOM 2173 O O . VAL B 1 119 ? 42.063 -27.090 28.367 1.00 17.27 119 VAL B O 1
ATOM 2177 N N . LEU B 1 120 ? 40.044 -27.692 27.553 1.00 18.54 120 LEU B N 1
ATOM 2178 C CA . LEU B 1 120 ? 39.659 -28.473 28.721 1.00 18.62 120 LEU B CA 1
ATOM 2179 C C . LEU B 1 120 ? 40.064 -29.918 28.467 1.00 18.43 120 LEU B C 1
ATOM 2180 O O . LEU B 1 120 ? 39.609 -30.533 27.507 1.00 18.91 120 LEU B O 1
ATOM 2185 N N . VAL B 1 121 ? 40.904 -30.462 29.341 1.00 19.72 121 VAL B N 1
ATOM 2186 C CA . VAL B 1 121 ? 41.399 -31.821 29.175 1.00 21.01 121 VAL B CA 1
ATOM 2187 C C . VAL B 1 121 ? 41.056 -32.775 30.311 1.00 22.76 121 VAL B C 1
ATOM 2188 O O . VAL B 1 121 ? 41.404 -32.533 31.466 1.00 23.47 121 VAL B O 1
ATOM 2192 N N . ALA B 1 122 ? 40.384 -33.870 29.971 1.00 22.04 122 ALA B N 1
ATOM 2193 C CA . ALA B 1 122 ? 40.012 -34.874 30.960 1.00 22.80 122 ALA B CA 1
ATOM 2194 C C . ALA B 1 122 ? 41.152 -35.874 31.130 1.00 23.32 122 ALA B C 1
ATOM 2195 O O . ALA B 1 122 ? 41.777 -36.284 30.151 1.00 22.88 122 ALA B O 1
ATOM 2197 N N . GLU B 1 123 ? 41.417 -36.251 32.380 1.00 23.79 123 GLU B N 1
ATOM 2198 C CA . GLU B 1 123 ? 42.460 -37.186 32.775 1.00 23.70 123 GLU B CA 1
ATOM 2199 C C . GLU B 1 123 ? 41.872 -38.547 33.144 1.00 22.71 123 GLU B C 1
ATOM 2200 O O . GLU B 1 123 ? 40.965 -38.661 33.958 1.00 22.49 123 GLU B O 1
ATOM 2206 N N . THR B 1 124 ? 42.389 -39.640 32.589 1.00 20.44 124 THR B N 1
ATOM 2207 C CA . THR B 1 124 ? 41.921 -40.980 32.947 1.00 20.83 124 THR B CA 1
ATOM 2208 C C . THR B 1 124 ? 43.160 -41.838 33.173 1.00 21.55 124 THR B C 1
ATOM 2209 O O . THR B 1 124 ? 44.279 -41.362 32.982 1.00 22.35 124 THR B O 1
ATOM 2213 N N . ASP B 1 125 ? 42.985 -43.096 33.571 1.00 22.97 125 ASP B N 1
ATOM 2214 C CA . ASP B 1 125 ? 44.163 -43.929 33.794 1.00 24.52 125 ASP B CA 1
ATOM 2215 C C . ASP B 1 125 ? 44.853 -44.349 32.498 1.00 22.83 125 ASP B C 1
ATOM 2216 O O . ASP B 1 125 ? 45.913 -44.969 32.527 1.00 22.44 125 ASP B O 1
ATOM 2221 N N . GLN B 1 126 ? 44.260 -43.996 31.360 1.00 22.13 126 GLN B N 1
ATOM 2222 C CA . GLN B 1 126 ? 44.853 -44.333 30.068 1.00 21.78 126 GLN B CA 1
ATOM 2223 C C . GLN B 1 126 ? 45.650 -43.155 29.510 1.00 21.53 126 GLN B C 1
ATOM 2224 O O . GLN B 1 126 ? 46.709 -43.338 28.907 1.00 22.95 126 GLN B O 1
ATOM 2230 N N . GLY B 1 127 ? 45.133 -41.946 29.708 1.00 19.96 127 GLY B N 1
ATOM 2231 C CA . GLY B 1 127 ? 45.811 -40.767 29.203 1.00 20.10 127 GLY B CA 1
ATOM 2232 C C . GLY B 1 127 ? 44.964 -39.513 29.316 1.00 21.35 127 GLY B C 1
ATOM 2233 O O . GLY B 1 127 ? 44.287 -39.306 30.321 1.00 21.53 127 GLY B O 1
ATOM 2234 N N . ARG B 1 128 ? 44.992 -38.680 28.279 1.00 20.39 128 ARG B N 1
ATOM 2235 C CA . ARG B 1 128 ? 44.239 -37.433 28.276 1.00 21.18 128 ARG B CA 1
ATOM 2236 C C . ARG B 1 128 ? 43.329 -37.286 27.056 1.00 19.62 128 ARG B C 1
ATOM 2237 O O . ARG B 1 128 ? 43.624 -37.798 25.976 1.00 18.10 128 ARG B O 1
ATOM 2245 N N . GLY B 1 129 ? 42.217 -36.585 27.250 1.00 20.46 129 GLY B N 1
ATOM 2246 C CA . GLY B 1 129 ? 41.267 -36.358 26.174 1.00 19.71 129 GLY B CA 1
ATOM 2247 C C . GLY B 1 129 ? 40.652 -34.972 26.277 1.00 18.83 129 GLY B C 1
ATOM 2248 O O . GLY B 1 129 ? 40.387 -34.483 27.373 1.00 16.48 129 GLY B O 1
ATOM 2249 N N . VAL B 1 130 ? 40.429 -34.338 25.131 1.00 17.97 130 VAL B N 1
ATOM 2250 C CA . VAL B 1 130 ? 39.837 -33.004 25.083 1.00 17.47 130 VAL B CA 1
ATOM 2251 C C . VAL B 1 130 ? 38.311 -33.083 25.206 1.00 17.46 130 VAL B C 1
ATOM 2252 O O . VAL B 1 130 ? 37.660 -33.796 24.442 1.00 17.29 130 VAL B O 1
ATOM 2256 N N . ILE B 1 131 ? 37.738 -32.358 26.163 1.00 17.73 131 ILE B N 1
ATOM 2257 C CA . ILE B 1 131 ? 36.289 -32.377 26.339 1.00 17.80 131 ILE B CA 1
ATOM 2258 C C . ILE B 1 131 ? 35.632 -31.078 25.880 1.00 17.39 131 ILE B C 1
ATOM 2259 O O . ILE B 1 131 ? 34.405 -30.962 25.850 1.00 16.49 131 ILE B O 1
ATOM 2264 N N . GLY B 1 132 ? 36.455 -30.101 25.518 1.00 17.65 132 GLY B N 1
ATOM 2265 C CA . GLY B 1 132 ? 35.922 -28.835 25.054 1.00 16.21 132 GLY B CA 1
ATOM 2266 C C . GLY B 1 132 ? 36.928 -27.709 25.158 1.00 16.59 132 GLY B C 1
ATOM 2267 O O . GLY B 1 132 ? 38.101 -27.932 25.465 1.00 15.48 132 GLY B O 1
ATOM 2268 N N . VAL B 1 133 ? 36.471 -26.493 24.887 1.00 15.20 133 VAL B N 1
ATOM 2269 C CA . VAL B 1 133 ? 37.341 -25.331 24.969 1.00 15.64 133 VAL B CA 1
ATOM 2270 C C . VAL B 1 133 ? 36.544 -24.137 25.461 1.00 16.61 133 VAL B C 1
ATOM 2271 O O . VAL B 1 133 ? 35.313 -24.155 25.449 1.00 14.70 133 VAL B O 1
ATOM 2275 N N . VAL B 1 134 ? 37.260 -23.115 25.916 1.00 16.90 134 VAL B N 1
ATOM 2276 C CA . VAL B 1 134 ? 36.646 -21.868 26.348 1.00 15.88 134 VAL B CA 1
ATOM 2277 C C . VAL B 1 134 ? 37.275 -20.877 25.380 1.00 17.23 134 VAL B C 1
ATOM 2278 O O . VAL B 1 134 ? 38.452 -20.522 25.501 1.00 17.17 134 VAL B O 1
ATOM 2282 N N . ASP B 1 135 ? 36.488 -20.464 24.397 1.00 17.00 135 ASP B N 1
ATOM 2283 C CA . ASP B 1 135 ? 36.949 -19.553 23.357 1.00 17.72 135 ASP B CA 1
ATOM 2284 C C . ASP B 1 135 ? 36.422 -18.146 23.629 1.00 17.86 135 ASP B C 1
ATOM 2285 O O . ASP B 1 135 ? 35.255 -17.844 23.378 1.00 17.33 135 ASP B O 1
ATOM 2290 N N . GLY B 1 136 ? 37.288 -17.289 24.155 1.00 17.75 136 GLY B N 1
ATOM 2291 C CA . GLY B 1 136 ? 36.869 -15.935 24.450 1.00 16.55 136 GLY B CA 1
ATOM 2292 C C . GLY B 1 136 ? 36.024 -15.847 25.709 1.00 16.57 136 GLY B C 1
ATOM 2293 O O . GLY B 1 136 ? 36.032 -16.747 26.551 1.00 15.14 136 GLY B O 1
ATOM 2294 N N . TYR B 1 137 ? 35.260 -14.769 25.818 1.00 14.81 137 TYR B N 1
ATOM 2295 C CA . TYR B 1 137 ? 34.446 -14.533 26.994 1.00 17.62 137 TYR B CA 1
ATOM 2296 C C . TYR B 1 137 ? 32.956 -14.788 26.812 1.00 18.28 137 TYR B C 1
ATOM 2297 O O . TYR B 1 137 ? 32.484 -15.047 25.704 1.00 19.59 137 TYR B O 1
ATOM 2306 N N . THR B 1 138 ? 32.228 -14.722 27.923 1.00 19.12 138 THR B N 1
ATOM 2307 C CA . THR B 1 138 ? 30.785 -14.934 27.935 1.00 19.57 138 THR B CA 1
ATOM 2308 C C . THR B 1 138 ? 30.092 -13.686 27.379 1.00 21.06 138 THR B C 1
ATOM 2309 O O . THR B 1 138 ? 30.639 -12.584 27.448 1.00 20.52 138 THR B O 1
ATOM 2313 N N . PRO B 1 139 ? 28.882 -13.845 26.820 1.00 21.56 139 PRO B N 1
ATOM 2314 C CA . PRO B 1 139 ? 28.125 -12.722 26.250 1.00 23.24 139 PRO B CA 1
ATOM 2315 C C . PRO B 1 139 ? 27.638 -11.689 27.265 1.00 24.21 139 PRO B C 1
ATOM 2316 O O . PRO B 1 139 ? 27.231 -12.034 28.371 1.00 23.89 139 PRO B O 1
ATOM 2320 N N . LEU B 1 140 ? 27.674 -10.417 26.872 1.00 25.01 140 LEU B N 1
ATOM 2321 C CA . LEU B 1 140 ? 27.248 -9.329 27.750 1.00 26.01 140 LEU B CA 1
ATOM 2322 C C . LEU B 1 140 ? 25.854 -8.787 27.441 1.00 26.44 140 LEU B C 1
ATOM 2323 O O . LEU B 1 140 ? 25.295 -8.026 28.230 1.00 29.06 140 LEU B O 1
ATOM 2328 N N . GLY B 1 141 ? 25.297 -9.172 26.298 1.00 25.07 141 GLY B N 1
ATOM 2329 C CA . GLY B 1 141 ? 23.972 -8.699 25.936 1.00 23.39 141 GLY B CA 1
ATOM 2330 C C . GLY B 1 141 ? 23.617 -8.997 24.491 1.00 23.15 141 GLY B C 1
ATOM 2331 O O . GLY B 1 141 ? 24.398 -9.611 23.768 1.00 21.34 141 GLY B O 1
ATOM 2332 N N . ILE B 1 142 ? 22.436 -8.554 24.070 1.00 23.59 142 ILE B N 1
ATOM 2333 C CA . ILE B 1 142 ? 21.964 -8.770 22.706 1.00 24.37 142 ILE B CA 1
ATOM 2334 C C . ILE B 1 142 ? 22.173 -7.512 21.862 1.00 23.68 142 ILE B C 1
ATOM 2335 O O . ILE B 1 142 ? 21.885 -6.405 22.313 1.00 21.87 142 ILE B O 1
ATOM 2340 N N . GLU B 1 143 ? 22.665 -7.682 20.637 1.00 23.00 143 GLU B N 1
ATOM 2341 C CA . GLU B 1 143 ? 22.909 -6.539 19.763 1.00 21.31 143 GLU B CA 1
ATOM 2342 C C . GLU B 1 143 ? 21.607 -5.876 19.316 1.00 22.50 143 GLU B C 1
ATOM 2343 O O . GLU B 1 143 ? 20.559 -6.522 19.219 1.00 21.68 143 GLU B O 1
ATOM 2349 N N . THR B 1 144 ? 21.684 -4.576 19.056 1.00 22.50 144 THR B N 1
ATOM 2350 C CA . THR B 1 144 ? 20.527 -3.801 18.626 1.00 24.29 144 THR B CA 1
ATOM 2351 C C . THR B 1 144 ? 20.526 -3.662 17.108 1.00 25.50 144 THR B C 1
ATOM 2352 O O . THR B 1 144 ? 21.454 -4.115 16.432 1.00 23.73 144 THR B O 1
ATOM 2356 N N . GLU B 1 145 ? 19.483 -3.022 16.587 1.00 24.81 145 GLU B N 1
ATOM 2357 C CA . GLU B 1 145 ? 19.356 -2.789 15.154 1.00 28.33 145 GLU B CA 1
ATOM 2358 C C . GLU B 1 145 ? 20.534 -1.941 14.681 1.00 27.15 145 GLU B C 1
ATOM 2359 O O . GLU B 1 145 ? 21.068 -2.148 13.589 1.00 26.79 145 GLU B O 1
ATOM 2365 N N . ALA B 1 146 ? 20.929 -0.984 15.514 1.00 26.08 146 ALA B N 1
ATOM 2366 C CA . ALA B 1 146 ? 22.048 -0.112 15.194 1.00 26.55 146 ALA B CA 1
ATOM 2367 C C . ALA B 1 146 ? 23.335 -0.930 15.138 1.00 24.98 146 ALA B C 1
ATOM 2368 O O . ALA B 1 146 ? 24.181 -0.699 14.274 1.00 24.68 146 ALA B O 1
ATOM 2370 N N . ASP B 1 147 ? 23.479 -1.886 16.058 1.00 23.51 147 ASP B N 1
ATOM 2371 C CA . ASP B 1 147 ? 24.671 -2.738 16.092 1.00 22.59 147 ASP B CA 1
ATOM 2372 C C . ASP B 1 147 ? 24.722 -3.615 14.843 1.00 22.24 147 ASP B C 1
ATOM 2373 O O . ASP B 1 147 ? 25.799 -3.910 14.319 1.00 21.88 147 ASP B O 1
ATOM 2378 N N . ILE B 1 148 ? 23.551 -4.046 14.381 1.00 22.66 148 ILE B N 1
ATOM 2379 C CA . ILE B 1 148 ? 23.466 -4.884 13.191 1.00 22.11 148 ILE B CA 1
ATOM 2380 C C . ILE B 1 148 ? 23.971 -4.110 11.980 1.00 23.69 148 ILE B C 1
ATOM 2381 O O . ILE B 1 148 ? 24.732 -4.641 11.169 1.00 22.66 148 ILE B O 1
ATOM 2386 N N . LYS B 1 149 ? 23.554 -2.852 11.859 1.00 25.05 149 LYS B N 1
ATOM 2387 C CA . LYS B 1 149 ? 24.000 -2.025 10.742 1.00 26.91 149 LYS B CA 1
ATOM 2388 C C . LYS B 1 149 ? 25.521 -1.908 10.770 1.00 25.60 149 LYS B C 1
ATOM 2389 O O . LYS B 1 149 ? 26.181 -1.993 9.734 1.00 26.78 149 LYS B O 1
ATOM 2395 N N . GLU B 1 150 ? 26.075 -1.725 11.964 1.00 24.12 150 GLU B N 1
ATOM 2396 C CA . GLU B 1 150 ? 27.517 -1.575 12.110 1.00 23.26 150 GLU B CA 1
ATOM 2397 C C . GLU B 1 150 ? 28.307 -2.815 11.693 1.00 22.06 150 GLU B C 1
ATOM 2398 O O . GLU B 1 150 ? 29.300 -2.702 10.977 1.00 23.38 150 GLU B O 1
ATOM 2404 N N . ARG B 1 151 ? 27.880 -3.996 12.133 1.00 20.01 151 ARG B N 1
ATOM 2405 C CA . ARG B 1 151 ? 28.600 -5.211 11.766 1.00 19.48 151 ARG B CA 1
ATOM 2406 C C . ARG B 1 151 ? 28.441 -5.529 10.278 1.00 18.42 151 ARG B C 1
ATOM 2407 O O . ARG B 1 151 ? 29.297 -6.187 9.690 1.00 17.10 151 ARG B O 1
ATOM 2415 N N . LYS B 1 152 ? 27.351 -5.061 9.671 1.00 19.71 152 LYS B N 1
ATOM 2416 C CA . LYS B 1 152 ? 27.135 -5.277 8.241 1.00 20.68 152 LYS B CA 1
ATOM 2417 C C . LYS B 1 152 ? 28.131 -4.395 7.497 1.00 20.07 152 LYS B C 1
ATOM 2418 O O . LYS B 1 152 ? 28.760 -4.825 6.529 1.00 19.06 152 LYS B O 1
ATOM 2424 N N . GLU B 1 153 ? 28.260 -3.153 7.956 1.00 20.20 153 GLU B N 1
ATOM 2425 C CA . GLU B 1 153 ? 29.185 -2.197 7.350 1.00 19.79 153 GLU B CA 1
ATOM 2426 C C . GLU B 1 153 ? 30.627 -2.656 7.522 1.00 19.50 153 GLU B C 1
ATOM 2427 O O . GLU B 1 153 ? 31.459 -2.479 6.632 1.00 20.85 153 GLU B O 1
ATOM 2433 N N . LEU B 1 154 ? 30.915 -3.256 8.671 1.00 20.59 154 LEU B N 1
ATOM 2434 C CA . LEU B 1 154 ? 32.254 -3.751 8.954 1.00 21.15 154 LEU B CA 1
ATOM 2435 C C . LEU B 1 154 ? 32.717 -4.759 7.897 1.00 22.03 154 LEU B C 1
ATOM 2436 O O . LEU B 1 154 ? 33.854 -4.691 7.426 1.00 21.24 154 LEU B O 1
ATOM 2441 N N . LEU B 1 155 ? 31.838 -5.692 7.530 1.00 22.31 155 LEU B N 1
ATOM 2442 C CA . LEU B 1 155 ? 32.184 -6.715 6.541 1.00 22.63 155 LEU B CA 1
ATOM 2443 C C . LEU B 1 155 ? 32.381 -6.136 5.142 1.00 23.40 155 LEU B C 1
ATOM 2444 O O . LEU B 1 155 ? 33.125 -6.695 4.329 1.00 24.12 155 LEU B O 1
ATOM 2449 N N . ARG B 1 156 ? 31.703 -5.028 4.856 1.00 23.22 156 ARG B N 1
ATOM 2450 C CA . ARG B 1 156 ? 31.846 -4.368 3.566 1.00 24.19 156 ARG B CA 1
ATOM 2451 C C . ARG B 1 156 ? 33.198 -3.672 3.536 1.00 24.18 156 ARG B C 1
ATOM 2452 O O . ARG B 1 156 ? 33.879 -3.673 2.514 1.00 23.92 156 ARG B O 1
ATOM 2460 N N . LYS B 1 157 ? 33.579 -3.081 4.667 1.00 24.90 157 LYS B N 1
ATOM 2461 C CA . LYS B 1 157 ? 34.856 -2.385 4.786 1.00 25.84 157 LYS B CA 1
ATOM 2462 C C . LYS B 1 157 ? 36.008 -3.367 4.611 1.00 25.01 157 LYS B C 1
ATOM 2463 O O . LYS B 1 157 ? 37.014 -3.049 3.977 1.00 24.48 157 LYS B O 1
ATOM 2469 N N . PHE B 1 158 ? 35.868 -4.558 5.185 1.00 24.89 158 PHE B N 1
ATOM 2470 C CA . PHE B 1 158 ? 36.906 -5.575 5.056 1.00 25.02 158 PHE B CA 1
ATOM 2471 C C . PHE B 1 158 ? 36.923 -6.096 3.627 1.00 23.74 158 PHE B C 1
ATOM 2472 O O . PHE B 1 158 ? 37.951 -6.554 3.141 1.00 24.16 158 PHE B O 1
ATOM 2480 N N . GLY B 1 159 ? 35.774 -6.032 2.959 1.00 23.34 159 GLY B N 1
ATOM 2481 C CA . GLY B 1 159 ? 35.694 -6.507 1.589 1.00 21.71 159 GLY B CA 1
ATOM 2482 C C . GLY B 1 159 ? 35.205 -7.939 1.461 1.00 21.96 159 GLY B C 1
ATOM 2483 O O . GLY B 1 159 ? 35.299 -8.536 0.386 1.00 21.96 159 GLY B O 1
ATOM 2484 N N . TYR B 1 160 ? 34.687 -8.503 2.549 1.00 21.18 160 TYR B N 1
ATOM 2485 C CA . TYR B 1 160 ? 34.182 -9.874 2.510 1.00 22.09 160 TYR B CA 1
ATOM 2486 C C . TYR B 1 160 ? 32.797 -9.933 1.873 1.00 21.91 160 TYR B C 1
ATOM 2487 O O . TYR B 1 160 ? 32.438 -10.923 1.240 1.00 22.81 160 TYR B O 1
ATOM 2496 N N . LYS B 1 161 ? 32.028 -8.861 2.038 1.00 22.07 161 LYS B N 1
ATOM 2497 C CA . LYS B 1 161 ? 30.682 -8.779 1.486 1.00 20.88 161 LYS B CA 1
ATOM 2498 C C . LYS B 1 161 ? 30.482 -7.436 0.789 1.00 22.33 161 LYS B C 1
ATOM 2499 O O . LYS B 1 161 ? 31.200 -6.472 1.063 1.00 20.66 161 LYS B O 1
ATOM 2505 N N . ARG B 1 162 ? 29.504 -7.381 -0.111 1.00 20.58 162 ARG B N 1
ATOM 2506 C CA . ARG B 1 162 ? 29.177 -6.152 -0.820 1.00 22.57 162 ARG B CA 1
ATOM 2507 C C . ARG B 1 162 ? 27.842 -5.643 -0.286 1.00 23.35 162 ARG B C 1
ATOM 2508 O O . ARG B 1 162 ? 27.587 -4.430 -0.385 1.00 25.08 162 ARG B O 1
ATOM 2517 N N . VAL C 1 3 ? 27.468 -33.191 38.119 1.00 40.18 3 VAL C N 1
ATOM 2518 C CA . VAL C 1 3 ? 27.096 -34.301 37.196 1.00 38.84 3 VAL C CA 1
ATOM 2519 C C . VAL C 1 3 ? 28.140 -35.406 37.265 1.00 37.77 3 VAL C C 1
ATOM 2520 O O . VAL C 1 3 ? 29.325 -35.141 37.461 1.00 38.82 3 VAL C O 1
ATOM 2524 N N . LYS C 1 4 ? 27.695 -36.645 37.092 1.00 35.69 4 LYS C N 1
ATOM 2525 C CA . LYS C 1 4 ? 28.590 -37.793 37.140 1.00 34.85 4 LYS C CA 1
ATOM 2526 C C . LYS C 1 4 ? 29.255 -38.032 35.787 1.00 32.35 4 LYS C C 1
ATOM 2527 O O . LYS C 1 4 ? 28.628 -37.877 34.741 1.00 31.21 4 LYS C O 1
ATOM 2533 N N . ILE C 1 5 ? 30.530 -38.404 35.814 1.00 30.66 5 ILE C N 1
ATOM 2534 C CA . ILE C 1 5 ? 31.265 -38.674 34.586 1.00 29.85 5 ILE C CA 1
ATOM 2535 C C . ILE C 1 5 ? 31.777 -40.108 34.588 1.00 29.19 5 ILE C C 1
ATOM 2536 O O . ILE C 1 5 ? 32.504 -40.511 35.494 1.00 29.01 5 ILE C O 1
ATOM 2541 N N . ASP C 1 6 ? 31.387 -40.877 33.575 1.00 28.28 6 ASP C N 1
ATOM 2542 C CA . ASP C 1 6 ? 31.821 -42.264 33.464 1.00 28.03 6 ASP C CA 1
ATOM 2543 C C . ASP C 1 6 ? 32.850 -42.427 32.359 1.00 26.82 6 ASP C C 1
ATOM 2544 O O . ASP C 1 6 ? 32.823 -41.712 31.357 1.00 24.95 6 ASP C O 1
ATOM 2549 N N . VAL C 1 7 ? 33.762 -43.370 32.558 1.00 25.59 7 VAL C N 1
ATOM 2550 C CA . VAL C 1 7 ? 34.797 -43.663 31.580 1.00 25.06 7 VAL C CA 1
ATOM 2551 C C . VAL C 1 7 ? 34.448 -45.031 31.008 1.00 24.98 7 VAL C C 1
ATOM 2552 O O . VAL C 1 7 ? 34.501 -46.039 31.713 1.00 24.34 7 VAL C O 1
ATOM 2556 N N . ILE C 1 8 ? 34.080 -45.058 29.733 1.00 23.15 8 ILE C N 1
ATOM 2557 C CA . ILE C 1 8 ? 33.691 -46.298 29.070 1.00 23.08 8 ILE C CA 1
ATOM 2558 C C . ILE C 1 8 ? 34.782 -46.873 28.170 1.00 22.76 8 ILE C C 1
ATOM 2559 O O . ILE C 1 8 ? 35.269 -46.197 27.271 1.00 22.54 8 ILE C O 1
ATOM 2564 N N . ARG C 1 9 ? 35.159 -48.123 28.426 1.00 22.41 9 ARG C N 1
ATOM 2565 C CA . ARG C 1 9 ? 36.175 -48.815 27.636 1.00 23.01 9 ARG C CA 1
ATOM 2566 C C . ARG C 1 9 ? 35.496 -49.402 26.404 1.00 24.55 9 ARG C C 1
ATOM 2567 O O . ARG C 1 9 ? 34.519 -50.143 26.521 1.00 24.53 9 ARG C O 1
ATOM 2575 N N . VAL C 1 10 ? 36.009 -49.056 25.227 1.00 23.07 10 VAL C N 1
ATOM 2576 C CA . VAL C 1 10 ? 35.450 -49.544 23.973 1.00 21.99 10 VAL C CA 1
ATOM 2577 C C . VAL C 1 10 ? 36.266 -50.714 23.439 1.00 21.01 10 VAL C C 1
ATOM 2578 O O . VAL C 1 10 ? 37.470 -50.598 23.229 1.00 20.33 10 VAL C O 1
ATOM 2582 N N . GLU C 1 11 ? 35.604 -51.845 23.226 1.00 22.43 11 GLU C N 1
ATOM 2583 C CA . GLU C 1 11 ? 36.284 -53.032 22.719 1.00 23.66 11 GLU C CA 1
ATOM 2584 C C . GLU C 1 11 ? 36.620 -52.857 21.242 1.00 22.80 11 GLU C C 1
ATOM 2585 O O . GLU C 1 11 ? 35.753 -52.515 20.435 1.00 22.79 11 GLU C O 1
ATOM 2591 N N . ILE C 1 12 ? 37.881 -53.087 20.893 1.00 21.64 12 ILE C N 1
ATOM 2592 C CA . ILE C 1 12 ? 38.319 -52.964 19.512 1.00 22.67 12 ILE C CA 1
ATOM 2593 C C . ILE C 1 12 ? 39.146 -54.178 19.105 1.00 23.08 12 ILE C C 1
ATOM 2594 O O . ILE C 1 12 ? 40.372 -54.172 19.216 1.00 21.66 12 ILE C O 1
ATOM 2599 N N . PRO C 1 13 ? 38.475 -55.245 18.640 1.00 24.19 13 PRO C N 1
ATOM 2600 C CA . PRO C 1 13 ? 39.149 -56.476 18.212 1.00 24.25 13 PRO C CA 1
ATOM 2601 C C . PRO C 1 13 ? 40.210 -56.185 17.157 1.00 25.30 13 PRO C C 1
ATOM 2602 O O . PRO C 1 13 ? 40.068 -55.255 16.362 1.00 23.98 13 PRO C O 1
ATOM 2606 N N . GLU C 1 14 ? 41.275 -56.979 17.159 1.00 25.94 14 GLU C N 1
ATOM 2607 C CA . GLU C 1 14 ? 42.355 -56.807 16.197 1.00 28.44 14 GLU C CA 1
ATOM 2608 C C . GLU C 1 14 ? 41.801 -56.872 14.780 1.00 28.20 14 GLU C C 1
ATOM 2609 O O . GLU C 1 14 ? 40.931 -57.694 14.482 1.00 27.65 14 GLU C O 1
ATOM 2615 N N . GLY C 1 15 ? 42.299 -55.996 13.912 1.00 27.55 15 GLY C N 1
ATOM 2616 C CA . GLY C 1 15 ? 41.839 -55.987 12.536 1.00 26.86 15 GLY C CA 1
ATOM 2617 C C . GLY C 1 15 ? 40.629 -55.105 12.298 1.00 26.57 15 GLY C C 1
ATOM 2618 O O . GLY C 1 15 ? 40.162 -54.978 11.167 1.00 26.73 15 GLY C O 1
ATOM 2619 N N . THR C 1 16 ? 40.107 -54.497 13.357 1.00 25.04 16 THR C N 1
ATOM 2620 C CA . THR C 1 16 ? 38.951 -53.621 13.211 1.00 22.45 16 THR C CA 1
ATOM 2621 C C . THR C 1 16 ? 39.282 -52.192 13.609 1.00 21.77 16 THR C C 1
ATOM 2622 O O . THR C 1 16 ? 40.276 -51.925 14.285 1.00 21.68 16 THR C O 1
ATOM 2626 N N . ASN C 1 17 ? 38.430 -51.278 13.173 1.00 21.14 17 ASN C N 1
ATOM 2627 C CA . ASN C 1 17 ? 38.554 -49.866 13.500 1.00 20.34 17 ASN C CA 1
ATOM 2628 C C . ASN C 1 17 ? 37.153 -49.473 13.929 1.00 20.28 17 ASN C C 1
ATOM 2629 O O . ASN C 1 17 ? 36.164 -50.032 13.442 1.00 15.78 17 ASN C O 1
ATOM 2634 N N . VAL C 1 18 ? 37.062 -48.531 14.855 1.00 18.78 18 VAL C N 1
ATOM 2635 C CA . VAL C 1 18 ? 35.761 -48.092 15.312 1.00 18.61 18 VAL C CA 1
ATOM 2636 C C . VAL C 1 18 ? 35.624 -46.602 15.033 1.00 19.15 18 VAL C C 1
ATOM 2637 O O . VAL C 1 18 ? 36.597 -45.851 15.102 1.00 20.67 18 VAL C O 1
ATOM 2641 N N . ILE C 1 19 ? 34.413 -46.193 14.681 1.00 18.64 19 ILE C N 1
ATOM 2642 C CA . ILE C 1 19 ? 34.111 -44.801 14.399 1.00 17.80 19 ILE C CA 1
ATOM 2643 C C . ILE C 1 19 ? 32.870 -44.507 15.225 1.00 18.14 19 ILE C C 1
ATOM 2644 O O . ILE C 1 19 ? 31.854 -45.190 15.096 1.00 17.26 19 ILE C O 1
ATOM 2649 N N . ILE C 1 20 ? 32.963 -43.514 16.097 1.00 18.50 20 ILE C N 1
ATOM 2650 C CA . ILE C 1 20 ? 31.837 -43.162 16.953 1.00 17.95 20 ILE C CA 1
ATOM 2651 C C . ILE C 1 20 ? 31.481 -41.693 16.783 1.00 18.97 20 ILE C C 1
ATOM 2652 O O . ILE C 1 20 ? 32.363 -40.834 16.761 1.00 18.25 20 ILE C O 1
ATOM 2657 N N . GLY C 1 21 ? 30.188 -41.411 16.657 1.00 19.18 21 GLY C N 1
ATOM 2658 C CA . GLY C 1 21 ? 29.755 -40.038 16.484 1.00 19.62 21 GLY C CA 1
ATOM 2659 C C . GLY C 1 21 ? 28.372 -39.746 17.034 1.00 20.05 21 GLY C C 1
ATOM 2660 O O . GLY C 1 21 ? 27.818 -40.511 17.828 1.00 19.09 21 GLY C O 1
ATOM 2661 N N . GLN C 1 22 ? 27.819 -38.621 16.600 1.00 20.16 22 GLN C N 1
ATOM 2662 C CA . GLN C 1 22 ? 26.501 -38.180 17.030 1.00 19.69 22 GLN C CA 1
ATOM 2663 C C . GLN C 1 22 ? 25.681 -37.846 15.791 1.00 19.87 22 GLN C C 1
ATOM 2664 O O . GLN C 1 22 ? 26.202 -37.301 14.817 1.00 19.50 22 GLN C O 1
ATOM 2670 N N . SER C 1 23 ? 24.395 -38.159 15.840 1.00 18.96 23 SER C N 1
ATOM 2671 C CA . SER C 1 23 ? 23.514 -37.916 14.712 1.00 20.29 23 SER C CA 1
ATOM 2672 C C . SER C 1 23 ? 22.114 -37.618 15.224 1.00 19.33 23 SER C C 1
ATOM 2673 O O . SER C 1 23 ? 21.924 -37.292 16.394 1.00 21.51 23 SER C O 1
ATOM 2676 N N . HIS C 1 24 ? 21.135 -37.726 14.338 1.00 19.58 24 HIS C N 1
ATOM 2677 C CA . HIS C 1 24 ? 19.746 -37.498 14.713 1.00 20.16 24 HIS C CA 1
ATOM 2678 C C . HIS C 1 24 ? 18.889 -38.114 13.620 1.00 19.65 24 HIS C C 1
ATOM 2679 O O . HIS C 1 24 ? 19.373 -38.338 12.511 1.00 18.79 24 HIS C O 1
ATOM 2686 N N . PHE C 1 25 ? 17.629 -38.396 13.940 1.00 19.75 25 PHE C N 1
ATOM 2687 C CA . PHE C 1 25 ? 16.682 -38.988 12.990 1.00 19.80 25 PHE C CA 1
ATOM 2688 C C . PHE C 1 25 ? 17.024 -40.446 12.682 1.00 20.67 25 PHE C C 1
ATOM 2689 O O . PHE C 1 25 ? 18.170 -40.784 12.382 1.00 19.88 25 PHE C O 1
ATOM 2697 N N . ILE C 1 26 ? 16.016 -41.306 12.744 1.00 21.45 26 ILE C N 1
ATOM 2698 C CA . ILE C 1 26 ? 16.212 -42.726 12.494 1.00 21.92 26 ILE C CA 1
ATOM 2699 C C . ILE C 1 26 ? 16.758 -43.037 11.095 1.00 21.53 26 ILE C C 1
ATOM 2700 O O . ILE C 1 26 ? 17.311 -44.114 10.869 1.00 18.88 26 ILE C O 1
ATOM 2705 N N . LYS C 1 27 ? 16.619 -42.099 10.160 1.00 20.82 27 LYS C N 1
ATOM 2706 C CA . LYS C 1 27 ? 17.133 -42.323 8.809 1.00 18.98 27 LYS C CA 1
ATOM 2707 C C . LYS C 1 27 ? 18.656 -42.467 8.846 1.00 17.61 27 LYS C C 1
ATOM 2708 O O . LYS C 1 27 ? 19.280 -42.853 7.862 1.00 17.98 27 LYS C O 1
ATOM 2714 N N . THR C 1 28 ? 19.250 -42.156 9.992 1.00 17.33 28 THR C N 1
ATOM 2715 C CA . THR C 1 28 ? 20.697 -42.282 10.168 1.00 18.77 28 THR C CA 1
ATOM 2716 C C . THR C 1 28 ? 21.201 -43.664 9.734 1.00 19.02 28 THR C C 1
ATOM 2717 O O . THR C 1 28 ? 22.167 -43.776 8.978 1.00 19.30 28 THR C O 1
ATOM 2721 N N . VAL C 1 29 ? 20.537 -44.710 10.219 1.00 18.77 29 VAL C N 1
ATOM 2722 C CA . VAL C 1 29 ? 20.929 -46.083 9.914 1.00 19.11 29 VAL C CA 1
ATOM 2723 C C . VAL C 1 29 ? 21.003 -46.437 8.431 1.00 18.42 29 VAL C C 1
ATOM 2724 O O . VAL C 1 29 ? 22.047 -46.878 7.962 1.00 17.80 29 VAL C O 1
ATOM 2728 N N . GLU C 1 30 ? 19.909 -46.259 7.693 1.00 20.07 30 GLU C N 1
ATOM 2729 C CA . GLU C 1 30 ? 19.921 -46.579 6.265 1.00 21.36 30 GLU C CA 1
ATOM 2730 C C . GLU C 1 30 ? 20.936 -45.729 5.499 1.00 20.34 30 GLU C C 1
ATOM 2731 O O . GLU C 1 30 ? 21.585 -46.214 4.572 1.00 20.30 30 GLU C O 1
ATOM 2737 N N . ASP C 1 31 ? 21.077 -44.466 5.885 1.00 18.04 31 ASP C N 1
ATOM 2738 C CA . ASP C 1 31 ? 22.022 -43.585 5.213 1.00 18.85 31 ASP C CA 1
ATOM 2739 C C . ASP C 1 31 ? 23.464 -44.037 5.443 1.00 17.49 31 ASP C C 1
ATOM 2740 O O . ASP C 1 31 ? 24.296 -44.026 4.546 1.00 18.34 31 ASP C O 1
ATOM 2745 N N . LEU C 1 32 ? 23.773 -44.442 6.671 1.00 16.94 32 LEU C N 1
ATOM 2746 C CA . LEU C 1 32 ? 25.113 -44.921 6.975 1.00 16.66 32 LEU C CA 1
ATOM 2747 C C . LEU C 1 32 ? 25.336 -46.249 6.260 1.00 16.67 32 LEU C C 1
ATOM 2748 O O . LEU C 1 32 ? 26.399 -46.481 5.687 1.00 16.77 32 LEU C O 1
ATOM 2753 N N . TYR C 1 33 ? 24.331 -47.121 6.288 1.00 18.56 33 TYR C N 1
ATOM 2754 C CA . TYR C 1 33 ? 24.466 -48.408 5.614 1.00 17.76 33 TYR C CA 1
ATOM 2755 C C . TYR C 1 33 ? 24.797 -48.175 4.141 1.00 18.22 33 TYR C C 1
ATOM 2756 O O . TYR C 1 33 ? 25.760 -48.735 3.602 1.00 18.80 33 TYR C O 1
ATOM 2765 N N . GLU C 1 34 ? 23.989 -47.339 3.499 1.00 16.48 34 GLU C N 1
ATOM 2766 C CA . GLU C 1 34 ? 24.160 -47.022 2.086 1.00 17.47 34 GLU C CA 1
ATOM 2767 C C . GLU C 1 34 ? 25.504 -46.423 1.684 1.00 17.03 34 GLU C C 1
ATOM 2768 O O . GLU C 1 34 ? 26.125 -46.877 0.724 1.00 15.80 34 GLU C O 1
ATOM 2774 N N . THR C 1 35 ? 25.955 -45.401 2.402 1.00 15.78 35 THR C N 1
ATOM 2775 C CA . THR C 1 35 ? 27.214 -44.768 2.045 1.00 16.97 35 THR C CA 1
ATOM 2776 C C . THR C 1 35 ? 28.404 -45.708 2.255 1.00 15.90 35 THR C C 1
ATOM 2777 O O . THR C 1 35 ? 29.405 -45.628 1.540 1.00 16.50 35 THR C O 1
ATOM 2781 N N . LEU C 1 36 ? 28.295 -46.606 3.225 1.00 15.73 36 LEU C N 1
ATOM 2782 C CA . LEU C 1 36 ? 29.373 -47.558 3.470 1.00 16.97 36 LEU C CA 1
ATOM 2783 C C . LEU C 1 36 ? 29.348 -48.667 2.418 1.00 16.87 36 LEU C C 1
ATOM 2784 O O . LEU C 1 36 ? 30.388 -49.103 1.935 1.00 17.66 36 LEU C O 1
ATOM 2789 N N . ALA C 1 37 ? 28.154 -49.112 2.052 1.00 17.59 37 ALA C N 1
ATOM 2790 C CA . ALA C 1 37 ? 28.026 -50.174 1.061 1.00 18.26 37 ALA C CA 1
ATOM 2791 C C . ALA C 1 37 ? 28.509 -49.726 -0.320 1.00 19.04 37 ALA C C 1
ATOM 2792 O O . ALA C 1 37 ? 29.068 -50.521 -1.071 1.00 18.74 37 ALA C O 1
ATOM 2794 N N . SER C 1 38 ? 28.302 -48.454 -0.651 1.00 19.26 38 SER C N 1
ATOM 2795 C CA . SER C 1 38 ? 28.719 -47.948 -1.952 1.00 19.11 38 SER C CA 1
ATOM 2796 C C . SER C 1 38 ? 30.118 -47.337 -1.926 1.00 19.38 38 SER C C 1
ATOM 2797 O O . SER C 1 38 ? 30.532 -46.698 -2.891 1.00 19.58 38 SER C O 1
ATOM 2800 N N . SER C 1 39 ? 30.846 -47.530 -0.830 1.00 17.71 39 SER C N 1
ATOM 2801 C CA . SER C 1 39 ? 32.197 -46.987 -0.728 1.00 18.88 39 SER C CA 1
ATOM 2802 C C . SER C 1 39 ? 33.202 -47.986 -1.300 1.00 18.77 39 SER C C 1
ATOM 2803 O O . SER C 1 39 ? 34.225 -47.606 -1.869 1.00 17.50 39 SER C O 1
ATOM 2806 N N . SER C 1 40 ? 32.884 -49.267 -1.157 1.00 20.73 40 SER C N 1
ATOM 2807 C CA . SER C 1 40 ? 33.738 -50.345 -1.647 1.00 23.03 40 SER C CA 1
ATOM 2808 C C . SER C 1 40 ? 32.973 -51.657 -1.572 1.00 22.49 40 SER C C 1
ATOM 2809 O O . SER C 1 40 ? 32.195 -51.874 -0.649 1.00 24.34 40 SER C O 1
ATOM 2812 N N . PRO C 1 41 ? 33.183 -52.552 -2.547 1.00 23.91 41 PRO C N 1
ATOM 2813 C CA . PRO C 1 41 ? 32.469 -53.831 -2.523 1.00 23.07 41 PRO C CA 1
ATOM 2814 C C . PRO C 1 41 ? 32.974 -54.808 -1.468 1.00 22.54 41 PRO C C 1
ATOM 2815 O O . PRO C 1 41 ? 32.262 -55.734 -1.095 1.00 22.09 41 PRO C O 1
ATOM 2819 N N . HIS C 1 42 ? 34.190 -54.597 -0.975 1.00 21.30 42 HIS C N 1
ATOM 2820 C CA . HIS C 1 42 ? 34.754 -55.510 0.013 1.00 23.60 42 HIS C CA 1
ATOM 2821 C C . HIS C 1 42 ? 34.775 -55.037 1.458 1.00 23.20 42 HIS C C 1
ATOM 2822 O O . HIS C 1 42 ? 35.153 -55.796 2.354 1.00 22.87 42 HIS C O 1
ATOM 2829 N N . LEU C 1 43 ? 34.368 -53.797 1.696 1.00 21.29 43 LEU C N 1
ATOM 2830 C CA . LEU C 1 43 ? 34.356 -53.277 3.057 1.00 20.38 43 LEU C CA 1
ATOM 2831 C C . LEU C 1 43 ? 33.346 -54.030 3.925 1.00 20.88 43 LEU C C 1
ATOM 2832 O O . LEU C 1 43 ? 32.208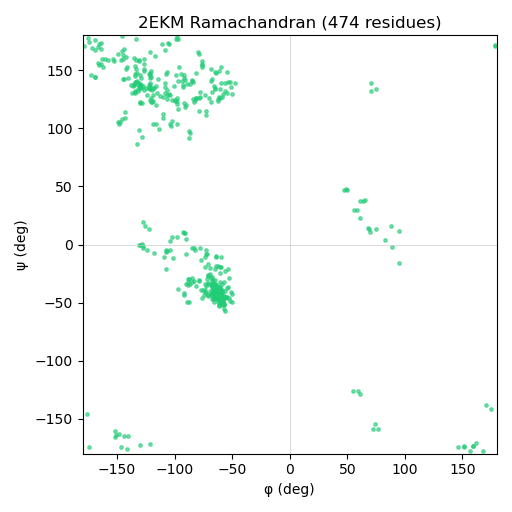 -54.266 3.509 1.00 19.60 43 LEU C O 1
ATOM 2837 N N . LYS C 1 44 ? 33.773 -54.418 5.123 1.00 20.93 44 LYS C N 1
ATOM 2838 C CA . LYS C 1 44 ? 32.893 -55.105 6.062 1.00 22.06 44 LYS C CA 1
ATOM 2839 C C . LYS C 1 44 ? 32.563 -54.097 7.157 1.00 21.05 44 LYS C C 1
ATOM 2840 O O . LYS C 1 44 ? 33.455 -53.420 7.672 1.00 20.83 44 LYS C O 1
ATOM 2846 N N . PHE C 1 45 ? 31.288 -53.987 7.516 1.00 20.94 45 PHE C N 1
ATOM 2847 C CA . PHE C 1 45 ? 30.903 -53.008 8.527 1.00 19.60 45 PHE C CA 1
ATOM 2848 C C . PHE C 1 45 ? 29.654 -53.344 9.332 1.00 19.92 45 PHE C C 1
ATOM 2849 O O . PHE C 1 45 ? 28.802 -54.124 8.900 1.00 18.79 45 PHE C O 1
ATOM 2857 N N . GLY C 1 46 ? 29.571 -52.730 10.509 1.00 19.00 46 GLY C N 1
ATOM 2858 C CA . GLY C 1 46 ? 28.445 -52.911 11.406 1.00 19.80 46 GLY C CA 1
ATOM 2859 C C . GLY C 1 46 ? 28.074 -51.527 11.909 1.00 21.38 46 GLY C C 1
ATOM 2860 O O . GLY C 1 46 ? 28.959 -50.731 12.227 1.00 21.06 46 GLY C O 1
ATOM 2861 N N . ILE C 1 47 ? 26.776 -51.245 11.988 1.00 20.51 47 ILE C N 1
ATOM 2862 C CA . ILE C 1 47 ? 26.286 -49.936 12.412 1.00 21.26 47 ILE C CA 1
ATOM 2863 C C . ILE C 1 47 ? 25.228 -50.006 13.510 1.00 21.16 47 ILE C C 1
ATOM 2864 O O . ILE C 1 47 ? 24.316 -50.829 13.442 1.00 20.44 47 ILE C O 1
ATOM 2869 N N . ALA C 1 48 ? 25.353 -49.126 14.504 1.00 19.99 48 ALA C N 1
ATOM 2870 C CA . ALA C 1 48 ? 24.396 -49.037 15.607 1.00 20.41 48 ALA C CA 1
ATOM 2871 C C . ALA C 1 48 ? 24.090 -47.561 15.875 1.00 20.02 48 ALA C C 1
ATOM 2872 O O . ALA C 1 48 ? 24.997 -46.727 15.897 1.00 20.98 48 ALA C O 1
ATOM 2874 N N . PHE C 1 49 ? 22.814 -47.246 16.080 1.00 19.00 49 PHE C N 1
ATOM 2875 C CA . PHE C 1 49 ? 22.380 -45.875 16.344 1.00 18.61 49 PHE C CA 1
ATOM 2876 C C . PHE C 1 49 ? 21.401 -45.858 17.513 1.00 20.04 49 PHE C C 1
ATOM 2877 O O . PHE C 1 49 ? 20.444 -46.635 17.539 1.00 19.05 49 PHE C O 1
ATOM 2885 N N . CYS C 1 50 ? 21.634 -44.962 18.467 1.00 18.06 50 CYS C N 1
ATOM 2886 C CA . CYS C 1 50 ? 20.776 -44.863 19.643 1.00 19.78 50 CYS C CA 1
ATOM 2887 C C . CYS C 1 50 ? 19.575 -43.946 19.476 1.00 20.42 50 CYS C C 1
ATOM 2888 O O . CYS C 1 50 ? 19.683 -42.727 19.621 1.00 19.74 50 CYS C O 1
ATOM 2891 N N . GLU C 1 51 ? 18.429 -44.540 19.165 1.00 20.35 51 GLU C N 1
ATOM 2892 C CA . GLU C 1 51 ? 17.201 -43.777 19.028 1.00 21.69 51 GLU C CA 1
ATOM 2893 C C . GLU C 1 51 ? 17.025 -43.111 20.391 1.00 20.64 51 GLU C C 1
ATOM 2894 O O . GLU C 1 51 ? 17.042 -43.785 21.423 1.00 22.60 51 GLU C O 1
ATOM 2900 N N . ALA C 1 52 ? 16.862 -41.792 20.390 1.00 21.58 52 ALA C N 1
ATOM 2901 C CA . ALA C 1 52 ? 16.753 -41.022 21.627 1.00 20.61 52 ALA C CA 1
ATOM 2902 C C . ALA C 1 52 ? 15.360 -40.803 22.205 1.00 20.25 52 ALA C C 1
ATOM 2903 O O . ALA C 1 52 ? 15.225 -40.282 23.315 1.00 17.92 52 ALA C O 1
ATOM 2905 N N . SER C 1 53 ? 14.327 -41.184 21.462 1.00 20.90 53 SER C N 1
ATOM 2906 C CA . SER C 1 53 ? 12.964 -41.023 21.951 1.00 21.66 53 SER C CA 1
ATOM 2907 C C . SER C 1 53 ? 12.115 -42.224 21.543 1.00 21.52 53 SER C C 1
ATOM 2908 O O . SER C 1 53 ? 12.622 -43.181 20.961 1.00 21.11 53 SER C O 1
ATOM 2911 N N . GLY C 1 54 ? 10.823 -42.171 21.846 1.00 21.82 54 GLY C N 1
ATOM 2912 C CA . GLY C 1 54 ? 9.948 -43.277 21.501 1.00 22.75 54 GLY C CA 1
ATOM 2913 C C . GLY C 1 54 ? 10.399 -44.549 22.190 1.00 22.49 54 GLY C C 1
ATOM 2914 O O . GLY C 1 54 ? 10.619 -44.560 23.399 1.00 22.48 54 GLY C O 1
ATOM 2915 N N . LYS C 1 55 ? 10.558 -45.621 21.420 1.00 22.76 55 LYS C N 1
ATOM 2916 C CA . LYS C 1 55 ? 10.983 -46.898 21.977 1.00 22.00 55 LYS C CA 1
ATOM 2917 C C . LYS C 1 55 ? 12.452 -46.899 22.396 1.00 21.93 55 LYS C C 1
ATOM 2918 O O . LYS C 1 55 ? 12.928 -47.851 23.018 1.00 20.18 55 LYS C O 1
ATOM 2924 N N . ARG C 1 56 ? 13.171 -45.835 22.050 1.00 20.33 56 ARG C N 1
ATOM 2925 C CA . ARG C 1 56 ? 14.576 -45.712 22.430 1.00 21.27 56 ARG C CA 1
ATOM 2926 C C . ARG C 1 56 ? 15.384 -46.977 22.155 1.00 20.78 56 ARG C C 1
ATOM 2927 O O . ARG C 1 56 ? 16.149 -47.429 23.005 1.00 21.55 56 ARG C O 1
ATOM 2935 N N . LEU C 1 57 ? 15.224 -47.535 20.960 1.00 21.16 57 LEU C N 1
ATOM 2936 C CA . LEU C 1 57 ? 15.925 -48.765 20.590 1.00 21.76 57 LEU C CA 1
ATOM 2937 C C . LEU C 1 57 ? 17.239 -48.572 19.842 1.00 21.91 57 LEU C C 1
ATOM 2938 O O . LEU C 1 57 ? 17.402 -47.624 19.070 1.00 22.26 57 LEU C O 1
ATOM 2943 N N . ILE C 1 58 ? 18.182 -49.478 20.084 1.00 21.71 58 ILE C N 1
ATOM 2944 C CA . ILE C 1 58 ? 19.454 -49.440 19.379 1.00 22.11 58 ILE C CA 1
ATOM 2945 C C . ILE C 1 58 ? 19.097 -49.902 17.964 1.00 22.42 58 ILE C C 1
ATOM 2946 O O . ILE C 1 58 ? 18.726 -51.061 17.764 1.00 22.19 58 ILE C O 1
ATOM 2951 N N . ARG C 1 59 ? 19.185 -48.993 16.997 1.00 21.21 59 ARG C N 1
ATOM 2952 C CA . ARG C 1 59 ? 18.874 -49.307 15.604 1.00 20.37 59 ARG C CA 1
ATOM 2953 C C . ARG C 1 59 ? 20.168 -49.724 14.905 1.00 21.61 59 ARG C C 1
ATOM 2954 O O . ARG C 1 59 ? 21.208 -49.080 15.070 1.00 19.34 59 ARG C O 1
ATOM 2962 N N . TRP C 1 60 ? 20.105 -50.791 14.112 1.00 20.04 60 TRP C N 1
ATOM 2963 C CA . TRP C 1 60 ? 21.307 -51.295 13.456 1.00 21.50 60 TRP C CA 1
ATOM 2964 C C . TRP C 1 60 ? 21.128 -51.845 12.050 1.00 21.36 60 TRP C C 1
ATOM 2965 O O . TRP C 1 60 ? 20.014 -52.076 11.587 1.00 21.11 60 TRP C O 1
ATOM 2976 N N . ASP C 1 61 ? 22.265 -52.063 11.395 1.00 22.52 61 ASP C N 1
ATOM 2977 C CA . ASP C 1 61 ? 22.329 -52.630 10.057 1.00 20.47 61 ASP C CA 1
ATOM 2978 C C . ASP C 1 61 ? 23.808 -52.823 9.725 1.00 20.98 61 ASP C C 1
ATOM 2979 O O . ASP C 1 61 ? 24.683 -52.472 10.526 1.00 21.21 61 ASP C O 1
ATOM 2984 N N . GLY C 1 62 ? 24.085 -53.377 8.550 1.00 18.49 62 GLY C N 1
ATOM 2985 C CA . GLY C 1 62 ? 25.457 -53.612 8.141 1.00 17.99 62 GLY C CA 1
ATOM 2986 C C . GLY C 1 62 ? 25.529 -54.873 7.303 1.00 19.70 62 GLY C C 1
ATOM 2987 O O . GLY C 1 62 ? 24.497 -55.460 6.980 1.00 17.05 62 GLY C O 1
ATOM 2988 N N . ASN C 1 63 ? 26.734 -55.299 6.942 1.00 19.88 63 ASN C N 1
ATOM 2989 C CA . ASN C 1 63 ? 26.865 -56.512 6.146 1.00 21.88 63 ASN C CA 1
ATOM 2990 C C . ASN C 1 63 ? 27.743 -57.554 6.831 1.00 21.36 63 ASN C C 1
ATOM 2991 O O . ASN C 1 63 ? 28.159 -58.526 6.209 1.00 18.43 63 ASN C O 1
ATOM 2996 N N . ASP C 1 64 ? 28.024 -57.337 8.114 1.00 20.11 64 ASP C N 1
ATOM 2997 C CA . ASP C 1 64 ? 28.830 -58.270 8.898 1.00 23.27 64 ASP C CA 1
ATOM 2998 C C . ASP C 1 64 ? 28.261 -58.317 10.320 1.00 22.19 64 ASP C C 1
ATOM 2999 O O . ASP C 1 64 ? 28.406 -57.366 11.089 1.00 21.37 64 ASP C O 1
ATOM 3004 N N . GLU C 1 65 ? 27.623 -59.433 10.658 1.00 21.34 65 GLU C N 1
ATOM 3005 C CA . GLU C 1 65 ? 27.000 -59.617 11.967 1.00 22.16 65 GLU C CA 1
ATOM 3006 C C . GLU C 1 65 ? 27.949 -59.438 13.155 1.00 21.91 65 GLU C C 1
ATOM 3007 O O . GLU C 1 65 ? 27.566 -58.866 14.172 1.00 21.39 65 GLU C O 1
ATOM 3013 N N . GLU C 1 66 ? 29.179 -59.926 13.034 1.00 21.75 66 GLU C N 1
ATOM 3014 C CA . GLU C 1 66 ? 30.143 -59.787 14.122 1.00 21.61 66 GLU C CA 1
ATOM 3015 C C . GLU C 1 66 ? 30.367 -58.305 14.418 1.00 21.25 66 GLU C C 1
ATOM 3016 O O . GLU C 1 66 ? 30.385 -57.887 15.576 1.00 20.78 66 GLU C O 1
ATOM 3022 N N . LEU C 1 67 ? 30.543 -57.516 13.362 1.00 18.66 67 LEU C N 1
ATOM 3023 C CA . LEU C 1 67 ? 30.770 -56.085 13.518 1.00 19.30 67 LEU C CA 1
ATOM 3024 C C . LEU C 1 67 ? 29.514 -55.389 14.031 1.00 19.96 67 LEU C C 1
ATOM 3025 O O . LEU C 1 67 ? 29.596 -54.429 14.797 1.00 20.31 67 LEU C O 1
ATOM 3030 N N . ILE C 1 68 ? 28.353 -55.878 13.603 1.00 20.77 68 ILE C N 1
ATOM 3031 C CA . ILE C 1 68 ? 27.077 -55.320 14.034 1.00 20.40 68 ILE C CA 1
ATOM 3032 C C . ILE C 1 68 ? 26.893 -55.507 15.537 1.00 21.48 68 ILE C C 1
ATOM 3033 O O . ILE C 1 68 ? 26.467 -54.587 16.238 1.00 22.33 68 ILE C O 1
ATOM 3038 N N . LYS C 1 69 ? 27.208 -56.704 16.027 1.00 21.94 69 LYS C N 1
ATOM 3039 C CA . LYS C 1 69 ? 27.053 -56.983 17.439 1.00 23.11 69 LYS C CA 1
ATOM 3040 C C . LYS C 1 69 ? 28.027 -56.147 18.265 1.00 21.10 69 LYS C C 1
ATOM 3041 O O . LYS C 1 69 ? 27.692 -55.665 19.339 1.00 21.42 69 LYS C O 1
ATOM 3047 N N . LEU C 1 70 ? 29.238 -55.940 17.753 1.00 20.38 70 LEU C N 1
ATOM 3048 C CA . LEU C 1 70 ? 30.218 -55.104 18.444 1.00 20.67 70 LEU C CA 1
ATOM 3049 C C . LEU C 1 70 ? 29.702 -53.666 18.512 1.00 21.52 70 LEU C C 1
ATOM 3050 O O . LEU C 1 70 ? 29.913 -52.964 19.501 1.00 21.09 70 LEU C O 1
ATOM 3055 N N . ALA C 1 71 ? 29.030 -53.229 17.451 1.00 22.08 71 ALA C N 1
ATOM 3056 C CA . ALA C 1 71 ? 28.493 -51.872 17.397 1.00 22.32 71 ALA C CA 1
ATOM 3057 C C . ALA C 1 71 ? 27.369 -51.709 18.412 1.00 21.38 71 ALA C C 1
ATOM 3058 O O . ALA C 1 71 ? 27.290 -50.694 19.105 1.00 20.78 71 ALA C O 1
ATOM 3060 N N . GLN C 1 72 ? 26.505 -52.717 18.495 1.00 21.28 72 GLN C N 1
ATOM 3061 C CA . GLN C 1 72 ? 25.383 -52.696 19.424 1.00 21.80 72 GLN C CA 1
ATOM 3062 C C . GLN C 1 72 ? 25.889 -52.658 20.866 1.00 20.96 72 GLN C C 1
ATOM 3063 O O . GLN C 1 72 ? 25.365 -51.918 21.696 1.00 19.98 72 GLN C O 1
ATOM 3069 N N . GLN C 1 73 ? 26.907 -53.464 21.155 1.00 20.98 73 GLN C N 1
ATOM 3070 C CA . GLN C 1 73 ? 27.482 -53.527 22.495 1.00 23.48 73 GLN C CA 1
ATOM 3071 C C . GLN C 1 73 ? 28.061 -52.181 22.921 1.00 22.67 73 GLN C C 1
ATOM 3072 O O . GLN C 1 73 ? 27.730 -51.660 23.986 1.00 20.15 73 GLN C O 1
ATOM 3078 N N . THR C 1 74 ? 28.927 -51.622 22.083 1.00 20.96 74 THR C N 1
ATOM 3079 C CA . THR C 1 74 ? 29.549 -50.342 22.380 1.00 20.30 74 THR C CA 1
ATOM 3080 C C . THR C 1 74 ? 28.510 -49.228 22.530 1.00 20.73 74 THR C C 1
ATOM 3081 O O . THR C 1 74 ? 28.626 -48.382 23.416 1.00 22.37 74 THR C O 1
ATOM 3085 N N . ALA C 1 75 ? 27.494 -49.234 21.670 1.00 20.38 75 ALA C N 1
ATOM 3086 C CA . ALA C 1 75 ? 26.438 -48.232 21.735 1.00 20.20 75 ALA C CA 1
ATOM 3087 C C . ALA C 1 75 ? 25.738 -48.308 23.092 1.00 21.14 75 ALA C C 1
ATOM 3088 O O . ALA C 1 75 ? 25.444 -47.283 23.709 1.00 19.56 75 ALA C O 1
ATOM 3090 N N . LEU C 1 76 ? 25.479 -49.531 23.552 1.00 22.70 76 LEU C N 1
ATOM 3091 C CA . LEU C 1 76 ? 24.826 -49.753 24.840 1.00 23.61 76 LEU C CA 1
ATOM 3092 C C . LEU C 1 76 ? 25.701 -49.280 25.998 1.00 23.80 76 LEU C C 1
ATOM 3093 O O . LEU C 1 76 ? 25.218 -48.598 26.902 1.00 22.09 76 LEU C O 1
ATOM 3098 N N . LYS C 1 77 ? 26.980 -49.652 25.973 1.00 23.46 77 LYS C N 1
ATOM 3099 C CA . LYS C 1 77 ? 27.890 -49.250 27.031 1.00 24.13 77 LYS C CA 1
ATOM 3100 C C . LYS C 1 77 ? 27.932 -47.727 27.164 1.00 22.72 77 LYS C C 1
ATOM 3101 O O . LYS C 1 77 ? 27.876 -47.177 28.256 1.00 24.99 77 LYS C O 1
ATOM 3107 N N . ILE C 1 78 ? 28.028 -47.029 26.036 1.00 20.55 78 ILE C N 1
ATOM 3108 C CA . ILE C 1 78 ? 28.031 -45.572 26.044 1.00 19.65 78 ILE C CA 1
ATOM 3109 C C . ILE C 1 78 ? 26.663 -45.112 26.535 1.00 20.59 78 ILE C C 1
ATOM 3110 O O . ILE C 1 78 ? 26.564 -44.272 27.428 1.00 19.58 78 ILE C O 1
ATOM 3115 N N . GLY C 1 79 ? 25.614 -45.679 25.943 1.00 20.58 79 GLY C N 1
ATOM 3116 C CA . GLY C 1 79 ? 24.253 -45.362 26.343 1.00 19.87 79 GLY C CA 1
ATOM 3117 C C . GLY C 1 79 ? 23.798 -43.916 26.257 1.00 20.70 79 GLY C C 1
ATOM 3118 O O . GLY C 1 79 ? 22.940 -43.489 27.032 1.00 19.73 79 GLY C O 1
ATOM 3119 N N . ALA C 1 80 ? 24.357 -43.161 25.318 1.00 20.82 80 ALA C N 1
ATOM 3120 C CA . ALA C 1 80 ? 23.978 -41.765 25.155 1.00 20.14 80 ALA C CA 1
ATOM 3121 C C . ALA C 1 80 ? 23.065 -41.626 23.940 1.00 19.53 80 ALA C C 1
ATOM 3122 O O . ALA C 1 80 ? 23.388 -42.099 22.849 1.00 18.18 80 ALA C O 1
ATOM 3124 N N . GLY C 1 81 ? 21.921 -40.983 24.143 1.00 19.07 81 GLY C N 1
ATOM 3125 C CA . GLY C 1 81 ? 20.973 -40.795 23.060 1.00 19.46 81 GLY C CA 1
ATOM 3126 C C . GLY C 1 81 ? 21.574 -40.147 21.824 1.00 19.99 81 GLY C C 1
ATOM 3127 O O . GLY C 1 81 ? 22.388 -39.224 21.926 1.00 17.49 81 GLY C O 1
ATOM 3128 N N . HIS C 1 82 ? 21.170 -40.651 20.658 1.00 19.58 82 HIS C N 1
ATOM 3129 C CA . HIS C 1 82 ? 21.619 -40.160 19.353 1.00 20.15 82 HIS C CA 1
ATOM 3130 C C . HIS C 1 82 ? 23.073 -40.436 18.977 1.00 20.44 82 HIS C C 1
ATOM 3131 O O . HIS C 1 82 ? 23.586 -39.903 17.989 1.00 19.45 82 HIS C O 1
ATOM 3138 N N . THR C 1 83 ? 23.729 -41.284 19.758 1.00 19.46 83 THR C N 1
ATOM 3139 C CA . THR C 1 83 ? 25.106 -41.663 19.480 1.00 19.87 83 THR C CA 1
ATOM 3140 C C . THR C 1 83 ? 25.055 -42.752 18.413 1.00 19.81 83 THR C C 1
ATOM 3141 O O . THR C 1 83 ? 24.104 -43.529 18.372 1.00 19.76 83 THR C O 1
ATOM 3145 N N . PHE C 1 84 ? 26.057 -42.805 17.541 1.00 19.26 84 PHE C N 1
ATOM 3146 C CA . PHE C 1 84 ? 26.099 -43.868 16.545 1.00 17.73 84 PHE C CA 1
ATOM 3147 C C . PHE C 1 84 ? 27.486 -44.491 16.595 1.00 16.32 84 PHE C C 1
ATOM 3148 O O . PHE C 1 84 ? 28.466 -43.810 16.893 1.00 16.72 84 PHE C O 1
ATOM 3156 N N . VAL C 1 85 ? 27.553 -45.795 16.352 1.00 15.38 85 VAL C N 1
ATOM 3157 C CA . VAL C 1 85 ? 28.820 -46.518 16.379 1.00 16.85 85 VAL C CA 1
ATOM 3158 C C . VAL C 1 85 ? 28.982 -47.368 15.128 1.00 18.06 85 VAL C C 1
ATOM 3159 O O . VAL C 1 85 ? 28.034 -48.009 14.663 1.00 18.51 85 VAL C O 1
ATOM 3163 N N . ILE C 1 86 ? 30.192 -47.373 14.588 1.00 17.82 86 ILE C N 1
ATOM 3164 C CA . ILE C 1 86 ? 30.474 -48.152 13.401 1.00 17.63 86 ILE C CA 1
ATOM 3165 C C . ILE C 1 86 ? 31.779 -48.920 13.547 1.00 19.07 86 ILE C C 1
ATOM 3166 O O . ILE C 1 86 ? 32.795 -48.364 13.960 1.00 18.96 86 ILE C O 1
ATOM 3171 N N . TYR C 1 87 ? 31.740 -50.203 13.214 1.00 17.73 87 TYR C N 1
ATOM 3172 C CA . TYR C 1 87 ? 32.932 -51.033 13.250 1.00 18.69 87 TYR C CA 1
ATOM 3173 C C . TYR C 1 87 ? 33.154 -51.454 11.807 1.00 18.84 87 TYR C C 1
ATOM 3174 O O . TYR C 1 87 ? 32.203 -51.792 11.104 1.00 18.79 87 TYR C O 1
ATOM 3183 N N . ILE C 1 88 ? 34.401 -51.410 11.357 1.00 18.38 88 ILE C N 1
ATOM 3184 C CA . ILE C 1 88 ? 34.711 -51.800 9.990 1.00 19.23 88 ILE C CA 1
ATOM 3185 C C . ILE C 1 88 ? 35.912 -52.723 9.943 1.00 18.80 88 ILE C C 1
ATOM 3186 O O . ILE C 1 88 ? 36.795 -52.658 10.797 1.00 18.61 88 ILE C O 1
ATOM 3191 N N . LYS C 1 89 ? 35.934 -53.580 8.930 1.00 20.27 89 LYS C N 1
ATOM 3192 C CA . LYS C 1 89 ? 37.029 -54.515 8.727 1.00 23.20 89 LYS C CA 1
ATOM 3193 C C . LYS C 1 89 ? 37.296 -54.609 7.224 1.00 22.35 89 LYS C C 1
ATOM 3194 O O . LYS C 1 89 ? 36.391 -54.397 6.412 1.00 23.44 89 LYS C O 1
ATOM 3200 N N . ASN C 1 90 ? 38.537 -54.924 6.866 1.00 21.54 90 ASN C N 1
ATOM 3201 C CA . ASN C 1 90 ? 38.955 -55.040 5.474 1.00 22.40 90 ASN C CA 1
ATOM 3202 C C . ASN C 1 90 ? 38.858 -53.674 4.797 1.00 23.34 90 ASN C C 1
ATOM 3203 O O . ASN C 1 90 ? 38.478 -53.556 3.633 1.00 23.65 90 ASN C O 1
ATOM 3208 N N . GLY C 1 91 ? 39.217 -52.647 5.558 1.00 23.28 91 GLY C N 1
ATOM 3209 C CA . GLY C 1 91 ? 39.182 -51.280 5.078 1.00 22.04 91 GLY C CA 1
ATOM 3210 C C . GLY C 1 91 ? 39.621 -50.412 6.240 1.00 22.60 91 GLY C C 1
ATOM 3211 O O . GLY C 1 91 ? 39.745 -50.914 7.357 1.00 20.54 91 GLY C O 1
ATOM 3212 N N . PHE C 1 92 ? 39.848 -49.124 5.995 1.00 20.80 92 PHE C N 1
ATOM 3213 C CA . PHE C 1 92 ? 40.300 -48.221 7.050 1.00 21.00 92 PHE C CA 1
ATOM 3214 C C . PHE C 1 92 ? 39.408 -46.985 7.160 1.00 19.80 92 PHE C C 1
ATOM 3215 O O . PHE C 1 92 ? 38.684 -46.647 6.229 1.00 20.58 92 PHE C O 1
ATOM 3223 N N . PRO C 1 93 ? 39.444 -46.297 8.310 1.00 19.81 93 PRO C N 1
ATOM 3224 C CA . PRO C 1 93 ? 38.617 -45.101 8.493 1.00 17.72 93 PRO C CA 1
ATOM 3225 C C . PRO C 1 93 ? 38.790 -44.031 7.413 1.00 16.70 93 PRO C C 1
ATOM 3226 O O . PRO C 1 93 ? 37.817 -43.388 7.026 1.00 14.76 93 PRO C O 1
ATOM 3230 N N . ILE C 1 94 ? 40.010 -43.835 6.919 1.00 17.23 94 ILE C N 1
ATOM 3231 C CA . ILE C 1 94 ? 40.210 -42.820 5.887 1.00 18.03 94 ILE C CA 1
ATOM 3232 C C . ILE C 1 94 ? 39.459 -43.155 4.603 1.00 18.97 94 ILE C C 1
ATOM 3233 O O . ILE C 1 94 ? 39.222 -42.275 3.770 1.00 17.50 94 ILE C O 1
ATOM 3238 N N . ASN C 1 95 ? 39.074 -44.420 4.443 1.00 18.79 95 ASN C N 1
ATOM 3239 C CA . ASN C 1 95 ? 38.336 -44.829 3.248 1.00 18.15 95 ASN C CA 1
ATOM 3240 C C . ASN C 1 95 ? 36.909 -44.291 3.263 1.00 18.20 95 ASN C C 1
ATOM 3241 O O . ASN C 1 95 ? 36.324 -44.040 2.213 1.00 17.86 95 ASN C O 1
ATOM 3246 N N . VAL C 1 96 ? 36.352 -44.108 4.456 1.00 17.90 96 VAL C N 1
ATOM 3247 C CA . VAL C 1 96 ? 34.964 -43.674 4.571 1.00 17.03 96 VAL C CA 1
ATOM 3248 C C . VAL C 1 96 ? 34.655 -42.510 5.508 1.00 17.17 96 VAL C C 1
ATOM 3249 O O . VAL C 1 96 ? 33.497 -42.110 5.630 1.00 17.52 96 VAL C O 1
ATOM 3253 N N . LEU C 1 97 ? 35.663 -41.962 6.171 1.00 15.88 97 LEU C N 1
ATOM 3254 C CA . LEU C 1 97 ? 35.438 -40.867 7.131 1.00 16.59 97 LEU C CA 1
ATOM 3255 C C . LEU C 1 97 ? 34.688 -39.671 6.494 1.00 15.85 97 LEU C C 1
ATOM 3256 O O . LEU C 1 97 ? 33.763 -39.095 7.050 1.00 14.17 97 LEU C O 1
ATOM 3261 N N . ASN C 1 98 ? 35.094 -39.248 5.301 1.00 15.78 98 ASN C N 1
ATOM 3262 C CA . ASN C 1 98 ? 34.434 -38.103 4.683 1.00 17.10 98 ASN C CA 1
ATOM 3263 C C . ASN C 1 98 ? 32.991 -38.419 4.297 1.00 18.42 98 ASN C C 1
ATOM 3264 O O . ASN C 1 98 ? 32.114 -37.560 4.399 1.00 16.62 98 ASN C O 1
ATOM 3269 N N . ARG C 1 99 ? 32.737 -39.650 3.862 1.00 17.58 99 ARG C N 1
ATOM 3270 C CA . ARG C 1 99 ? 31.377 -40.042 3.512 1.00 16.68 99 ARG C CA 1
ATOM 3271 C C . ARG C 1 99 ? 30.508 -39.909 4.754 1.00 17.45 99 ARG C C 1
ATOM 3272 O O . ARG C 1 99 ? 29.392 -39.403 4.695 1.00 17.16 99 ARG C O 1
ATOM 3280 N N . ILE C 1 100 ? 31.034 -40.368 5.884 1.00 17.09 100 ILE C N 1
ATOM 3281 C CA . ILE C 1 100 ? 30.295 -40.304 7.132 1.00 19.34 100 ILE C CA 1
ATOM 3282 C C . ILE C 1 100 ? 30.022 -38.857 7.540 1.00 18.67 100 ILE C C 1
ATOM 3283 O O . ILE C 1 100 ? 28.899 -38.521 7.910 1.00 19.69 100 ILE C O 1
ATOM 3288 N N . LYS C 1 101 ? 31.043 -38.005 7.471 1.00 17.75 101 LYS C N 1
ATOM 3289 C CA . LYS C 1 101 ? 30.875 -36.593 7.818 1.00 18.55 101 LYS C CA 1
ATOM 3290 C C . LYS C 1 101 ? 29.779 -35.979 6.958 1.00 18.45 101 LYS C C 1
ATOM 3291 O O . LYS C 1 101 ? 29.066 -35.081 7.400 1.00 20.85 101 LYS C O 1
ATOM 3297 N N . ASN C 1 102 ? 29.649 -36.467 5.727 1.00 19.57 102 ASN C N 1
ATOM 3298 C CA . ASN C 1 102 ? 28.665 -35.925 4.795 1.00 20.72 102 ASN C CA 1
ATOM 3299 C C . ASN C 1 102 ? 27.234 -36.455 4.867 1.00 19.25 102 ASN C C 1
ATOM 3300 O O . ASN C 1 102 ? 26.367 -35.998 4.119 1.00 18.10 102 ASN C O 1
ATOM 3305 N N . VAL C 1 103 ? 26.975 -37.421 5.739 1.00 16.30 103 VAL C N 1
ATOM 3306 C CA . VAL C 1 103 ? 25.611 -37.924 5.872 1.00 15.67 103 VAL C CA 1
ATOM 3307 C C . VAL C 1 103 ? 24.805 -36.761 6.469 1.00 16.06 103 VAL C C 1
ATOM 3308 O O . VAL C 1 103 ? 25.235 -36.149 7.450 1.00 14.66 103 VAL C O 1
ATOM 3312 N N . GLU C 1 104 ? 23.656 -36.445 5.875 1.00 15.83 104 GLU C N 1
ATOM 3313 C CA . GLU C 1 104 ? 22.849 -35.317 6.340 1.00 16.45 104 GLU C CA 1
ATOM 3314 C C . GLU C 1 104 ? 22.325 -35.374 7.772 1.00 18.03 104 GLU C C 1
ATOM 3315 O O . GLU C 1 104 ? 21.955 -34.338 8.331 1.00 19.78 104 GLU C O 1
ATOM 3321 N N . GLU C 1 105 ? 22.290 -36.564 8.367 1.00 17.97 105 GLU C N 1
ATOM 3322 C CA . GLU C 1 105 ? 21.840 -36.742 9.744 1.00 17.52 105 GLU C CA 1
ATOM 3323 C C . GLU C 1 105 ? 22.973 -36.507 10.742 1.00 17.56 105 GLU C C 1
ATOM 3324 O O . GLU C 1 105 ? 22.766 -36.070 11.866 1.00 20.01 105 GLU C O 1
ATOM 3330 N N . VAL C 1 106 ? 24.189 -36.838 10.313 1.00 16.42 106 VAL C N 1
ATOM 3331 C CA . VAL C 1 106 ? 25.373 -36.742 11.161 1.00 15.91 106 VAL C CA 1
ATOM 3332 C C . VAL C 1 106 ? 25.713 -35.334 11.633 1.00 15.99 106 VAL C C 1
ATOM 3333 O O . VAL C 1 106 ? 25.873 -34.416 10.834 1.00 16.14 106 VAL C O 1
ATOM 3337 N N . VAL C 1 107 ? 25.831 -35.188 12.947 1.00 15.83 107 VAL C N 1
ATOM 3338 C CA . VAL C 1 107 ? 26.143 -33.910 13.574 1.00 16.88 107 VAL C CA 1
ATOM 3339 C C . VAL C 1 107 ? 27.650 -33.748 13.766 1.00 16.12 107 VAL C C 1
ATOM 3340 O O . VAL C 1 107 ? 28.210 -32.683 13.505 1.00 14.31 107 VAL C O 1
ATOM 3344 N N . ARG C 1 108 ? 28.303 -34.811 14.220 1.00 14.69 108 ARG C N 1
ATOM 3345 C CA . ARG C 1 108 ? 29.744 -34.783 14.430 1.00 15.84 108 ARG C CA 1
ATOM 3346 C C . ARG C 1 108 ? 30.286 -36.180 14.693 1.00 16.08 108 ARG C C 1
ATOM 3347 O O . ARG C 1 108 ? 29.527 -37.116 14.947 1.00 17.13 108 ARG C O 1
ATOM 3355 N N . ILE C 1 109 ? 31.606 -36.307 14.632 1.00 16.22 109 ILE C N 1
ATOM 3356 C CA . ILE C 1 109 ? 32.270 -37.578 14.869 1.00 16.76 109 ILE C CA 1
ATOM 3357 C C . ILE C 1 109 ? 33.189 -37.414 16.079 1.00 17.83 109 ILE C C 1
ATOM 3358 O O . ILE C 1 109 ? 33.989 -36.477 16.130 1.00 16.86 109 ILE C O 1
ATOM 3363 N N . PHE C 1 110 ? 33.059 -38.322 17.047 1.00 16.57 110 PHE C N 1
ATOM 3364 C CA . PHE C 1 110 ? 33.858 -38.281 18.274 1.00 18.86 110 PHE C CA 1
ATOM 3365 C C . PHE C 1 110 ? 35.206 -38.984 18.147 1.00 18.29 110 PHE C C 1
ATOM 3366 O O . PHE C 1 110 ? 36.187 -38.565 18.757 1.00 17.63 110 PHE C O 1
ATOM 3374 N N . ALA C 1 111 ? 35.254 -40.058 17.366 1.00 17.39 111 ALA C N 1
ATOM 3375 C CA . ALA C 1 111 ? 36.499 -40.795 17.203 1.00 16.65 111 ALA C CA 1
ATOM 3376 C C . ALA C 1 111 ? 36.491 -41.744 16.012 1.00 17.66 111 ALA C C 1
ATOM 3377 O O . ALA C 1 111 ? 35.441 -42.187 15.553 1.00 17.54 111 ALA C O 1
ATOM 3379 N N . ALA C 1 112 ? 37.691 -42.033 15.521 1.00 16.32 112 ALA C N 1
ATOM 3380 C CA . ALA C 1 112 ? 37.922 -42.950 14.414 1.00 17.27 112 ALA C CA 1
ATOM 3381 C C . ALA C 1 112 ? 39.299 -43.506 14.770 1.00 18.11 112 ALA C C 1
ATOM 3382 O O . ALA C 1 112 ? 40.308 -42.814 14.621 1.00 18.13 112 ALA C O 1
ATOM 3384 N N . THR C 1 113 ? 39.348 -44.743 15.251 1.00 18.51 113 THR C N 1
ATOM 3385 C CA . THR C 1 113 ? 40.630 -45.303 15.669 1.00 20.12 113 THR C CA 1
ATOM 3386 C C . THR C 1 113 ? 40.621 -46.816 15.882 1.00 20.44 113 THR C C 1
ATOM 3387 O O . THR C 1 113 ? 39.573 -47.467 15.839 1.00 20.06 113 THR C O 1
ATOM 3391 N N . ALA C 1 114 ? 41.815 -47.354 16.114 1.00 21.59 114 ALA C N 1
ATOM 3392 C CA . ALA C 1 114 ? 42.019 -48.771 16.385 1.00 22.08 114 ALA C CA 1
ATOM 3393 C C . ALA C 1 114 ? 42.874 -48.857 17.651 1.00 23.06 114 ALA C C 1
ATOM 3394 O O . ALA C 1 114 ? 43.201 -49.946 18.123 1.00 23.96 114 ALA C O 1
ATOM 3396 N N . ASN C 1 115 ? 43.242 -47.696 18.193 1.00 23.35 115 ASN C N 1
ATOM 3397 C CA . ASN C 1 115 ? 44.037 -47.638 19.424 1.00 22.30 115 ASN C CA 1
ATOM 3398 C C . ASN C 1 115 ? 43.096 -47.857 20.601 1.00 21.68 115 ASN C C 1
ATOM 3399 O O . ASN C 1 115 ? 41.878 -47.790 20.438 1.00 21.96 115 ASN C O 1
ATOM 3404 N N . PRO C 1 116 ? 43.648 -48.132 21.800 1.00 22.20 116 PRO C N 1
ATOM 3405 C CA . PRO C 1 116 ? 42.798 -48.340 22.977 1.00 21.55 116 PRO C CA 1
ATOM 3406 C C . PRO C 1 116 ? 41.949 -47.082 23.102 1.00 20.56 116 PRO C C 1
ATOM 3407 O O . PRO C 1 116 ? 42.477 -45.971 23.027 1.00 20.32 116 PRO C O 1
ATOM 3411 N N . LEU C 1 117 ? 40.645 -47.251 23.286 1.00 19.49 117 LEU C N 1
ATOM 3412 C CA . LEU C 1 117 ? 39.749 -46.106 23.366 1.00 20.09 117 LEU C CA 1
ATOM 3413 C C . LEU C 1 117 ? 38.790 -46.090 24.553 1.00 20.00 117 LEU C C 1
ATOM 3414 O O . LEU C 1 117 ? 38.173 -47.099 24.893 1.00 21.06 117 LEU C O 1
ATOM 3419 N N . GLN C 1 118 ? 38.675 -44.919 25.169 1.00 19.63 118 GLN C N 1
ATOM 3420 C CA . GLN C 1 118 ? 37.769 -44.700 26.289 1.00 19.43 118 GLN C CA 1
ATOM 3421 C C . GLN C 1 118 ? 36.826 -43.577 25.871 1.00 20.07 118 GLN C C 1
ATOM 3422 O O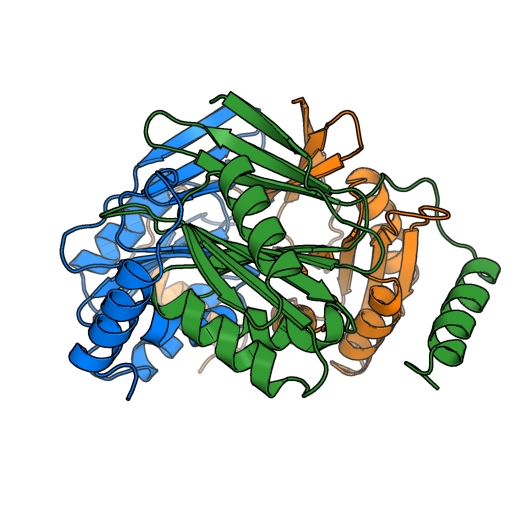 . GLN C 1 118 ? 37.251 -42.610 25.236 1.00 17.76 118 GLN C O 1
ATOM 3428 N N . VAL C 1 119 ? 35.547 -43.713 26.201 1.00 20.28 119 VAL C N 1
ATOM 3429 C CA . VAL C 1 119 ? 34.581 -42.671 25.874 1.00 18.88 119 VAL C CA 1
ATOM 3430 C C . VAL C 1 119 ? 34.108 -42.055 27.185 1.00 19.42 119 VAL C C 1
ATOM 3431 O O . VAL C 1 119 ? 33.706 -42.765 28.105 1.00 18.20 119 VAL C O 1
ATOM 3435 N N . LEU C 1 120 ? 34.184 -40.731 27.269 1.00 19.83 120 LEU C N 1
ATOM 3436 C CA . LEU C 1 120 ? 33.774 -40.007 28.466 1.00 19.55 120 LEU C CA 1
ATOM 3437 C C . LEU C 1 120 ? 32.300 -39.652 28.345 1.00 19.38 120 LEU C C 1
ATOM 3438 O O . LEU C 1 120 ? 31.893 -38.949 27.418 1.00 17.91 120 LEU C O 1
ATOM 3443 N N . VAL C 1 121 ? 31.509 -40.143 29.291 1.00 18.86 121 VAL C N 1
ATOM 3444 C CA . VAL C 1 121 ? 30.069 -39.931 29.284 1.00 18.58 121 VAL C CA 1
ATOM 3445 C C . VAL C 1 121 ? 29.551 -39.222 30.532 1.00 20.59 121 VAL C C 1
ATOM 3446 O O . VAL C 1 121 ? 29.776 -39.676 31.656 1.00 20.42 121 VAL C O 1
ATOM 3450 N N . ALA C 1 122 ? 28.851 -38.111 30.329 1.00 19.19 122 ALA C N 1
ATOM 3451 C CA . ALA C 1 122 ? 28.275 -37.371 31.442 1.00 20.45 122 ALA C CA 1
ATOM 3452 C C . ALA C 1 122 ? 26.856 -37.893 31.641 1.00 20.50 122 ALA C C 1
ATOM 3453 O O . ALA C 1 122 ? 26.168 -38.214 30.670 1.00 20.30 122 ALA C O 1
ATOM 3455 N N . GLU C 1 123 ? 26.422 -37.987 32.892 1.00 21.40 123 GLU C N 1
ATOM 3456 C CA . GLU C 1 123 ? 25.078 -38.469 33.180 1.00 22.42 123 GLU C CA 1
ATOM 3457 C C . GLU C 1 123 ? 24.327 -37.434 33.999 1.00 21.63 123 GLU C C 1
ATOM 3458 O O . GLU C 1 123 ? 24.835 -36.950 35.005 1.00 22.24 123 GLU C O 1
ATOM 3464 N N . THR C 1 124 ? 23.124 -37.085 33.552 1.00 19.70 124 THR C N 1
ATOM 3465 C CA . THR C 1 124 ? 22.303 -36.104 34.250 1.00 20.14 124 THR C CA 1
ATOM 3466 C C . THR C 1 124 ? 20.983 -36.756 34.631 1.00 20.65 124 THR C C 1
ATOM 3467 O O . THR C 1 1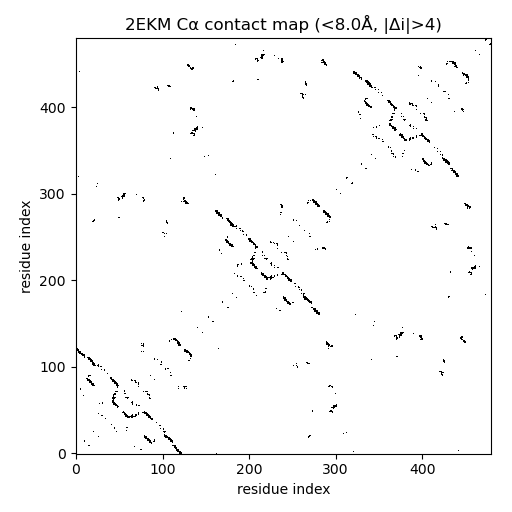24 ? 20.807 -37.965 34.469 1.00 17.67 124 THR C O 1
ATOM 3471 N N . ASP C 1 125 ? 20.048 -35.948 35.121 1.00 20.99 125 ASP C N 1
ATOM 3472 C CA . ASP C 1 125 ? 18.740 -36.458 35.510 1.00 22.19 125 ASP C CA 1
ATOM 3473 C C . ASP C 1 125 ? 17.935 -36.894 34.283 1.00 21.68 125 ASP C C 1
ATOM 3474 O O . ASP C 1 125 ? 17.001 -37.686 34.392 1.00 22.33 125 ASP C O 1
ATOM 3479 N N . GLN C 1 126 ? 18.309 -36.392 33.109 1.00 20.57 126 GLN C N 1
ATOM 3480 C CA . GLN C 1 126 ? 17.603 -36.755 31.883 1.00 18.12 126 GLN C CA 1
ATOM 3481 C C . GLN C 1 126 ? 18.187 -37.993 31.214 1.00 18.05 126 GLN C C 1
ATOM 3482 O O . GLN C 1 126 ? 17.459 -38.911 30.842 1.00 17.42 126 GLN C O 1
ATOM 3488 N N . GLY C 1 127 ? 19.503 -38.009 31.045 1.00 19.29 127 GLY C N 1
ATOM 3489 C CA . GLY C 1 127 ? 20.132 -39.146 30.398 1.00 18.40 127 GLY C CA 1
ATOM 3490 C C . GLY C 1 127 ? 21.641 -39.056 30.373 1.00 18.51 127 GLY C C 1
ATOM 3491 O O . GLY C 1 127 ? 22.249 -38.529 31.301 1.00 18.57 127 GLY C O 1
ATOM 3492 N N . ARG C 1 128 ? 22.240 -39.567 29.301 1.00 16.80 128 ARG C N 1
ATOM 3493 C CA . ARG C 1 128 ? 23.688 -39.571 29.148 1.00 18.35 128 ARG C CA 1
ATOM 3494 C C . ARG C 1 128 ? 24.125 -38.811 27.891 1.00 16.47 128 ARG C C 1
ATOM 3495 O O . ARG C 1 128 ? 23.399 -38.760 26.898 1.00 17.72 128 ARG C O 1
ATOM 3503 N N . GLY C 1 129 ? 25.308 -38.210 27.956 1.00 16.09 129 GLY C N 1
ATOM 3504 C CA . GLY C 1 129 ? 25.840 -37.467 26.825 1.00 15.82 129 GLY C CA 1
ATOM 3505 C C . GLY C 1 129 ? 27.349 -37.628 26.753 1.00 16.89 129 GLY C C 1
ATOM 3506 O O . GLY C 1 129 ? 28.017 -37.667 27.787 1.00 16.36 129 GLY C O 1
ATOM 3507 N N . VAL C 1 130 ? 27.887 -37.730 25.540 1.00 16.04 130 VAL C N 1
ATOM 3508 C CA . VAL C 1 130 ? 29.327 -37.893 25.350 1.00 16.17 130 VAL C CA 1
ATOM 3509 C C . VAL C 1 130 ? 30.033 -36.543 25.433 1.00 15.90 130 VAL C C 1
ATOM 3510 O O . VAL C 1 130 ? 29.669 -35.610 24.723 1.00 18.03 130 VAL C O 1
ATOM 3514 N N . ILE C 1 131 ? 31.039 -36.435 26.300 1.00 16.69 131 ILE C N 1
ATOM 3515 C CA . ILE C 1 131 ? 31.777 -35.181 26.438 1.00 17.05 131 ILE C CA 1
ATOM 3516 C C . ILE C 1 131 ? 33.173 -35.271 25.834 1.00 16.35 131 ILE C C 1
ATOM 3517 O O . ILE C 1 131 ? 33.903 -34.283 25.795 1.00 17.08 131 ILE C O 1
ATOM 3522 N N . GLY C 1 132 ? 33.545 -36.459 25.369 1.00 16.58 132 GLY C N 1
ATOM 3523 C CA . GLY C 1 132 ? 34.855 -36.624 24.767 1.00 18.19 132 GLY C CA 1
ATOM 3524 C C . GLY C 1 132 ? 35.365 -38.050 24.806 1.00 19.40 132 GLY C C 1
ATOM 3525 O O . GLY C 1 132 ? 34.672 -38.960 25.266 1.00 20.82 132 GLY C O 1
ATOM 3526 N N . VAL C 1 133 ? 36.585 -38.245 24.316 1.00 18.41 133 VAL C N 1
ATOM 3527 C CA . VAL C 1 133 ? 37.198 -39.565 24.293 1.00 17.75 133 VAL C CA 1
ATOM 3528 C C . VAL C 1 133 ? 38.687 -39.477 24.606 1.00 18.74 133 VAL C C 1
ATOM 3529 O O . VAL C 1 133 ? 39.296 -38.410 24.511 1.00 18.27 133 VAL C O 1
ATOM 3533 N N . VAL C 1 134 ? 39.260 -40.612 24.987 1.00 18.56 134 VAL C N 1
ATOM 3534 C CA . VAL C 1 134 ? 40.686 -40.710 25.254 1.00 18.34 134 VAL C CA 1
ATOM 3535 C C . VAL C 1 134 ? 41.160 -41.689 24.188 1.00 18.35 134 VAL C C 1
ATOM 3536 O O . VAL C 1 134 ? 40.926 -42.889 24.285 1.00 17.50 134 VAL C O 1
ATOM 3540 N N . ASP C 1 135 ? 41.802 -41.155 23.157 1.00 18.72 135 ASP C N 1
ATOM 3541 C CA . ASP C 1 135 ? 42.272 -41.957 22.035 1.00 21.04 135 ASP C CA 1
ATOM 3542 C C . ASP C 1 135 ? 43.771 -42.207 22.123 1.00 20.76 135 ASP C C 1
ATOM 3543 O O . ASP C 1 135 ? 44.578 -41.311 21.878 1.00 19.66 135 ASP C O 1
ATOM 3548 N N . GLY C 1 136 ? 44.143 -43.431 22.477 1.00 21.42 136 GLY C N 1
ATOM 3549 C CA . GLY C 1 136 ? 45.554 -43.751 22.581 1.00 21.33 136 GLY C CA 1
ATOM 3550 C C . GLY C 1 136 ? 46.192 -43.100 23.790 1.00 21.04 136 GLY C C 1
ATOM 3551 O O . GLY C 1 136 ? 45.498 -42.709 24.729 1.00 19.65 136 GLY C O 1
ATOM 3552 N N . TYR C 1 137 ? 47.514 -42.952 23.752 1.00 20.59 137 TYR C N 1
ATOM 3553 C CA . TYR C 1 137 ? 48.257 -42.384 24.872 1.00 21.52 137 TYR C CA 1
ATOM 3554 C C . TYR C 1 137 ? 48.758 -40.962 24.667 1.00 22.38 137 TYR C C 1
ATOM 3555 O O . TYR C 1 137 ? 48.661 -40.401 23.576 1.00 22.13 137 TYR C O 1
ATOM 3564 N N . THR C 1 138 ? 49.311 -40.400 25.737 1.00 21.26 138 THR C N 1
ATOM 3565 C CA . THR C 1 138 ? 49.850 -39.046 25.736 1.00 21.85 138 THR C CA 1
ATOM 3566 C C . THR C 1 138 ? 51.208 -38.995 25.031 1.00 22.50 138 THR C C 1
ATOM 3567 O O . THR C 1 138 ? 51.916 -39.998 24.955 1.00 21.23 138 THR C O 1
ATOM 3571 N N . PRO C 1 139 ? 51.585 -37.819 24.502 1.00 24.00 139 PRO C N 1
ATOM 3572 C CA . PRO C 1 139 ? 52.864 -37.649 23.804 1.00 24.94 139 PRO C CA 1
ATOM 3573 C C . PRO C 1 139 ? 54.081 -37.741 24.726 1.00 25.69 139 PRO C C 1
ATOM 3574 O O . PRO C 1 139 ? 54.054 -37.246 25.849 1.00 26.87 139 PRO C O 1
ATOM 3578 N N . LEU C 1 140 ? 55.146 -38.375 24.238 1.00 26.36 140 LEU C N 1
ATOM 3579 C CA . LEU C 1 140 ? 56.374 -38.550 25.013 1.00 27.70 140 LEU C CA 1
ATOM 3580 C C . LEU C 1 140 ? 57.517 -37.670 24.534 1.00 28.74 140 LEU C C 1
ATOM 3581 O O . LEU C 1 140 ? 58.471 -37.424 25.274 1.00 30.55 140 LEU C O 1
ATOM 3586 N N . GLY C 1 141 ? 57.432 -37.206 23.293 1.00 26.93 141 GLY C N 1
ATOM 3587 C CA . GLY C 1 141 ? 58.488 -36.366 22.764 1.00 28.70 141 GLY C CA 1
ATOM 3588 C C . GLY C 1 141 ? 58.181 -35.808 21.391 1.00 28.04 141 GLY C C 1
ATOM 3589 O O . GLY C 1 141 ? 57.082 -35.990 20.860 1.00 28.91 141 GLY C O 1
ATOM 3590 N N . ILE C 1 142 ? 59.168 -35.126 20.822 1.00 28.21 142 ILE C N 1
ATOM 3591 C CA . ILE C 1 142 ? 59.055 -34.510 19.503 1.00 27.55 142 ILE C CA 1
ATOM 3592 C C . ILE C 1 142 ? 59.907 -35.318 18.529 1.00 28.04 142 ILE C C 1
ATOM 3593 O O . ILE C 1 142 ? 61.069 -35.610 18.815 1.00 27.39 142 ILE C O 1
ATOM 3598 N N . GLU C 1 143 ? 59.327 -35.684 17.387 1.00 26.42 143 GLU C N 1
ATOM 3599 C CA . GLU C 1 143 ? 60.043 -36.482 16.398 1.00 25.51 143 GLU C CA 1
ATOM 3600 C C . GLU C 1 143 ? 61.247 -35.754 15.813 1.00 25.50 143 GLU C C 1
ATOM 3601 O O . GLU C 1 143 ? 61.249 -34.532 15.669 1.00 23.40 143 GLU C O 1
ATOM 3607 N N . THR C 1 144 ? 62.271 -36.528 15.473 1.00 27.35 144 THR C N 1
ATOM 3608 C CA . THR C 1 144 ? 63.500 -35.990 14.902 1.00 29.47 144 THR C CA 1
ATOM 3609 C C . THR C 1 144 ? 63.473 -36.115 13.384 1.00 31.12 144 THR C C 1
ATOM 3610 O O . THR C 1 144 ? 62.519 -36.643 12.813 1.00 30.29 144 THR C O 1
ATOM 3614 N N . GLU C 1 145 ? 64.530 -35.632 12.737 1.00 32.40 145 GLU C N 1
ATOM 3615 C CA . GLU C 1 145 ? 64.629 -35.713 11.287 1.00 33.02 145 GLU C CA 1
ATOM 3616 C C . GLU C 1 145 ? 64.599 -37.179 10.881 1.00 32.10 145 GLU C C 1
ATOM 3617 O O . GLU C 1 145 ? 63.990 -37.547 9.876 1.00 32.70 145 GLU C O 1
ATOM 3623 N N . ALA C 1 146 ? 65.266 -38.012 11.674 1.00 31.06 146 ALA C N 1
ATOM 3624 C CA . ALA C 1 146 ? 65.312 -39.443 11.414 1.00 30.32 146 ALA C CA 1
ATOM 3625 C C . ALA C 1 146 ? 63.903 -40.027 11.507 1.00 31.59 146 ALA C C 1
ATOM 3626 O O . ALA C 1 146 ? 63.529 -40.900 10.722 1.00 31.97 146 ALA C O 1
ATOM 3628 N N . ASP C 1 147 ? 63.125 -39.544 12.473 1.00 30.70 147 ASP C N 1
ATOM 3629 C CA . ASP C 1 147 ? 61.755 -40.012 12.644 1.00 30.24 147 ASP C CA 1
ATOM 3630 C C . ASP C 1 147 ? 60.920 -39.578 11.442 1.00 29.80 147 ASP C C 1
ATOM 3631 O O . ASP C 1 147 ? 60.056 -40.320 10.975 1.00 29.30 147 ASP C O 1
ATOM 3636 N N . ILE C 1 148 ? 61.188 -38.372 10.950 1.00 28.27 148 ILE C N 1
ATOM 3637 C CA . ILE C 1 148 ? 60.472 -37.830 9.800 1.00 29.01 148 ILE C CA 1
ATOM 3638 C C . ILE C 1 148 ? 60.761 -38.656 8.547 1.00 30.58 148 ILE C C 1
ATOM 3639 O O . ILE C 1 148 ? 59.849 -38.980 7.784 1.00 30.32 148 ILE C O 1
ATOM 3644 N N . LYS C 1 149 ? 62.029 -38.995 8.337 1.00 31.33 149 LYS C N 1
ATOM 3645 C CA . LYS C 1 149 ? 62.416 -39.803 7.185 1.00 32.39 149 LYS C CA 1
ATOM 3646 C C . LYS C 1 149 ? 61.655 -41.121 7.235 1.00 31.75 149 LYS C C 1
ATOM 3647 O O . LYS C 1 149 ? 61.155 -41.609 6.222 1.00 33.03 149 LYS C O 1
ATOM 3653 N N . GLU C 1 150 ? 61.572 -41.683 8.434 1.00 30.04 150 GLU C N 1
ATOM 3654 C CA . GLU C 1 150 ? 60.908 -42.958 8.656 1.00 29.44 150 GLU C CA 1
ATOM 3655 C C . GLU C 1 150 ? 59.400 -42.924 8.398 1.00 28.75 150 GLU C C 1
ATOM 3656 O O . GLU C 1 150 ? 58.852 -43.843 7.787 1.00 25.06 150 GLU C O 1
ATOM 3662 N N . ARG C 1 151 ? 58.720 -41.878 8.858 1.00 27.01 151 ARG C N 1
ATOM 3663 C CA . ARG C 1 151 ? 57.282 -41.813 8.636 1.00 26.86 151 ARG C CA 1
ATOM 3664 C C . ARG C 1 151 ? 56.965 -41.553 7.166 1.00 27.77 151 ARG C C 1
ATOM 3665 O O . ARG C 1 151 ? 55.906 -41.946 6.674 1.00 29.56 151 ARG C O 1
ATOM 3673 N N . LYS C 1 152 ? 57.890 -40.908 6.461 1.00 28.81 152 LYS C N 1
ATOM 3674 C CA . LYS C 1 152 ? 57.698 -40.631 5.044 1.00 28.46 152 LYS C CA 1
ATOM 3675 C C . LYS C 1 152 ? 57.856 -41.917 4.233 1.00 29.85 152 LYS C C 1
ATOM 3676 O O . LYS C 1 152 ? 57.091 -42.167 3.297 1.00 28.44 152 LYS C O 1
ATOM 3682 N N . GLU C 1 153 ? 58.847 -42.730 4.597 1.00 30.25 153 GLU C N 1
ATOM 3683 C CA . GLU C 1 153 ? 59.090 -43.997 3.909 1.00 30.32 153 GLU C CA 1
ATOM 3684 C C . GLU C 1 153 ? 57.907 -44.920 4.154 1.00 28.98 153 GLU C C 1
ATOM 3685 O O . GLU C 1 153 ? 57.505 -45.690 3.280 1.00 29.37 153 GLU C O 1
ATOM 3691 N N . LEU C 1 154 ? 57.359 -44.841 5.360 1.00 27.27 154 LEU C N 1
ATOM 3692 C CA . LEU C 1 154 ? 56.221 -45.665 5.735 1.00 27.55 154 LEU C CA 1
ATOM 3693 C C . LEU C 1 154 ? 55.044 -45.467 4.780 1.00 27.10 154 LEU C C 1
ATOM 3694 O O . LEU C 1 154 ? 54.504 -46.437 4.245 1.00 26.35 154 LEU C O 1
ATOM 3699 N N . LEU C 1 155 ? 54.646 -44.214 4.568 1.00 25.73 155 LEU C N 1
ATOM 3700 C CA . LEU C 1 155 ? 53.522 -43.929 3.679 1.00 26.78 155 LEU C CA 1
ATOM 3701 C C . LEU C 1 155 ? 53.804 -44.356 2.241 1.00 25.82 155 LEU C C 1
ATOM 3702 O O . LEU C 1 155 ? 52.900 -44.792 1.528 1.00 23.90 155 LEU C O 1
ATOM 3707 N N . ARG C 1 156 ? 55.057 -44.233 1.815 1.00 25.28 156 ARG C N 1
ATOM 3708 C CA . ARG C 1 156 ? 55.416 -44.626 0.462 1.00 26.98 156 ARG C CA 1
ATOM 3709 C C . ARG C 1 156 ? 55.410 -46.149 0.349 1.00 27.97 156 ARG C C 1
ATOM 3710 O O . ARG C 1 156 ? 55.031 -46.702 -0.682 1.00 26.70 156 ARG C O 1
ATOM 3718 N N . LYS C 1 157 ? 55.817 -46.826 1.417 1.00 28.57 157 LYS C N 1
ATOM 3719 C CA . LYS C 1 157 ? 55.840 -48.282 1.415 1.00 29.88 157 LYS C CA 1
ATOM 3720 C C . LYS C 1 157 ? 54.411 -48.818 1.349 1.00 29.61 157 LYS C C 1
ATOM 3721 O O . LYS C 1 157 ? 54.134 -49.784 0.636 1.00 27.41 157 LYS C O 1
ATOM 3727 N N . PHE C 1 158 ? 53.509 -48.184 2.094 1.00 28.42 158 PHE C N 1
ATOM 3728 C CA . PHE C 1 158 ? 52.105 -48.592 2.111 1.00 28.74 158 PHE C CA 1
ATOM 3729 C C . PHE C 1 158 ? 51.418 -48.236 0.787 1.00 26.23 158 PHE C C 1
ATOM 3730 O O . PHE C 1 158 ? 50.343 -48.752 0.471 1.00 24.15 158 PHE C O 1
ATOM 3738 N N . GLY C 1 159 ? 52.044 -47.351 0.020 1.00 23.75 159 GLY C N 1
ATOM 3739 C CA . GLY C 1 159 ? 51.486 -46.954 -1.261 1.00 23.96 159 GLY C CA 1
ATOM 3740 C C . GLY C 1 159 ? 50.507 -45.795 -1.205 1.00 23.36 159 GLY C C 1
ATOM 3741 O O . GLY C 1 159 ? 49.760 -45.573 -2.157 1.00 22.28 159 GLY C O 1
ATOM 3742 N N . TYR C 1 160 ? 50.502 -45.058 -0.098 1.00 21.89 160 TYR C N 1
ATOM 3743 C CA . TYR C 1 160 ? 49.600 -43.921 0.048 1.00 23.45 160 TYR C CA 1
ATOM 3744 C C . TYR C 1 160 ? 50.137 -42.670 -0.631 1.00 23.51 160 TYR C C 1
ATOM 3745 O O . TYR C 1 160 ? 49.369 -41.878 -1.181 1.00 23.50 160 TYR C O 1
ATOM 3754 N N . LYS C 1 161 ? 51.457 -42.500 -0.583 1.00 23.52 161 LYS C N 1
ATOM 3755 C CA . LYS C 1 161 ? 52.124 -41.345 -1.182 1.00 23.74 161 LYS C CA 1
ATOM 3756 C C . LYS C 1 161 ? 53.292 -41.818 -2.042 1.00 24.81 161 LYS C C 1
ATOM 3757 O O . LYS C 1 161 ? 53.798 -42.929 -1.860 1.00 24.25 161 LYS C O 1
ATOM 3763 N N . ARG C 1 162 ? 53.717 -40.971 -2.973 1.00 24.64 162 ARG C N 1
ATOM 3764 C CA . ARG C 1 162 ? 54.852 -41.287 -3.832 1.00 25.86 162 ARG C CA 1
ATOM 3765 C C . ARG C 1 162 ? 56.023 -40.412 -3.399 1.00 27.09 162 ARG C C 1
ATOM 3766 O O . ARG C 1 162 ? 57.139 -40.604 -3.925 1.00 27.07 162 ARG C O 1
#

Radius of gyration: 21.28 Å; Cα contacts (8 Å, |Δi|>4): 1249; chains: 3; bounding box: 60×60×41 Å

InterPro domains:
  IPR007153 Adenosine specific kinase [PF04008] (8-161)
  IPR007153 Adenosine specific kinase [PTHR36155] (1-161)
  IPR036902 Ta1353-like superfamily [G3DSA:3.40.1520.10] (1-162)
  IPR036902 Ta1353-like superfamily [SSF103165] (3-161)

Nearest PDB structures (foldseek):
  2ekm-assembly1_C  TM=1.005E+00  e=3.050E-32  Sulfurisphaera tokodaii
  2jb7-assembly1_A  TM=9.890E-01  e=1.357E-23  Pyrobaculum aerophilum
  1vgg-assembly1_F  TM=9.845E-01  e=1.308E-22  Thermus thermophilus HB8
  2d16-assembly1_A  TM=9.693E-01  e=2.256E-19  Pyrococcus horikoshii OT3
  1rlh-assembly1_A  TM=9.128E-01  e=1.087E-17  Thermoplasma acidophilum

Sequence (480 aa):
VKIDVIRVEIPEGTNVIIGQSHFIKTVEDLYETLASSSPHLKFGIAFCEASGKRLIRWDGNDEELIKLAQQTALKIGAGHTFVIYIKNGFPINVLNRIKNVEEVVRIFAATANPLQVLVAETDQGRGVIGVVDGYTPLGIETEADIKERKELLRKFGYKRVKIDVIRVEIPEGTNVIIGQSHFIKTVEDLYETLASSSPHLKFGIAFCEASGKRLIRWDGNDEELIKLAQQTALKIGAGHTFVIYIKNGFPINVLNRIKNVEEVVRIFAATANPLQVLVAETDQGRGVIGVVDGYTPLGIETEADIKERKELLRKFGYKRVKIDVIRVEIPEGTNVIIGQSHFIKTVEDLYETLASSSPHLKFGIAFCEASGKRLIRWDGNDEELIKLAQQTALKIGAGHTFVIYIKNGFPINVLNRIKNVEEVVRIFAATANPLQVLVAETDQGRGVIGVVDGYTPLGIETEADIKERKELLRKFGYKR

Solvent-accessible surface area: 18331 Å² total; per-residue (Å²): 83,131,34,29,58,26,110,4,90,34,46,182,54,9,16,0,0,0,0,8,0,11,56,21,10,0,0,16,18,0,75,77,24,0,41,81,34,44,123,121,7,78,2,0,0,0,1,0,30,1,42,71,112,54,24,0,17,38,31,14,75,26,128,128,4,19,100,21,0,21,78,3,0,75,89,0,5,1,6,12,2,0,0,0,0,0,72,99,12,108,4,15,79,1,0,52,91,0,30,93,12,55,0,2,4,17,3,2,0,0,2,57,25,56,0,6,0,0,0,0,62,21,135,24,6,28,2,6,4,0,5,0,2,0,73,35,20,119,22,71,3,77,122,76,29,14,130,106,7,83,71,74,4,83,162,144,49,85,32,252,81,138,29,26,57,27,104,5,106,37,44,170,54,4,18,0,0,0,0,9,0,12,57,22,11,0,0,43,16,0,68,69,22,0,43,82,33,42,118,119,5,82,2,0,0,0,2,0,25,1,44,70,114,54,22,0,15,49,35,15,70,32,137,134,3,19,114,22,0,19,96,3,0,71,95,0,3,2,6,11,2,0,0,0,0,0,75,95,14,109,4,15,84,1,0,50,88,0,34,100,11,55,0,2,6,16,3,2,0,0,4,57,28,54,0,5,0,0,0,1,59,27,148,24,11,46,2,6,4,0,6,0,3,0,81,35,19,120,21,67,4,75,111,69,24,12,134,101,8,86,117,58,1,86,156,106,44,84,38,250,83,128,35,26,65,28,107,4,89,34,37,175,54,3,19,0,0,0,0,8,0,11,63,20,10,0,0,14,21,0,74,79,23,0,41,79,32,46,117,121,4,77,0,0,0,0,2,0,30,1,43,68,122,53,24,0,18,34,31,14,67,35,97,99,0,6,107,12,0,17,75,2,0,72,91,0,4,2,5,10,2,0,0,0,0,0,62,100,14,110,4,14,82,2,0,49,90,0,32,92,10,55,0,2,6,17,3,2,0,0,3,58,25,56,0,6,0,0,0,0,61,22,142,24,6,34,2,6,4,0,5,0,3,0,83,33,19,122,20,72,4,77,107,71,19,14,130,98,12,82,96,68,5,106,172,111,47,81,44,258

Organism: Sulfurisphaera tokodaii (strain DSM 16993 / JCM 10545 / NBRC 100140 / 7) (NCBI:txid273063)

Foldseek 3Di:
DDKDKAWQDFDPQKKKWKAFFDDPCLAVLVQVLQCVLDVPKWKKKWFQAQDDVRDTDIDTRDPVRNVSQRVSCVRQFDHRMMMMMIGPDACVSCVVVSVPRVGTPTIQDIGNAGKIWMWDADPSGIDTPHMDGHDDDDDDDDPVRVVVVVVVCVVVPNDD/DDKDKFWQDFDPQKKKWKAFFDDPCLAVQVQVLQVVLDVPKWKKKWFQAQDDVRDTDIDTRDPVRNVSQRVSCVRQWDHRMMMMMIHPDACVSCVVVSVPRVGTDTIQDIGRAGKIWMWDQDPSTIDTPHMDGHDDDDDDDDPVRVVVVVVVCVVVPVDD/DDKDKAWQDFDPQKKKWKAFFADPVLAVLVQVLQCVLDVPKFKKKWFQAQDDVRDTDIDTDDVVRNVSQRVRCVRQFDHRMMMMMIGPDACVSCVVVSVPRPGTDTIQDIGNATKIWMWDADPRGIDTPHMDGHDDDDDDDDPVSVVVVVVVCVVVPNDD

CATH classification: 3.40.1520.10

B-factor: mean 23.39, std 7.29, range [11.08, 62.59]